Protein AF-A0A226DQ03-F1 (afdb_monomer)

Mean predicted aligned error: 10.63 Å

Sequence (409 aa):
MPSLNTVFLLICSILMAHLIVPPFLILIVTPLYIYKNIITFLSKWKVGFYAPLSVGDCIHVLDDIHGRPKSSLTFVAYFKGSYPVEGFVYRLKRLISMHRKTGYYKLICTTTRWMCVYFWKRCEDFDVLDHVTVNEESDPDKISSFLNGQIDRAYPVGKPLWDIVLLPNYVLTTSAIVARMHHSVGDGLSFIAFVRDMCDENPASVSTVIHAGLAGAVRRIILDRGGTPTGDIAATYVLPKLNHPGTLSNNAFCISLTTPMSGDDGIKRVTRISQQL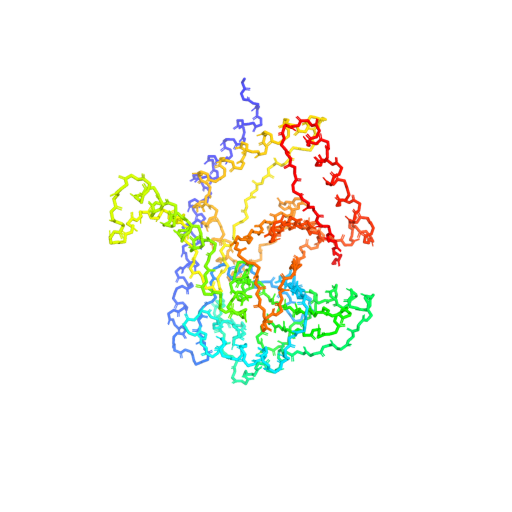NRIFSFAPIASTLHFNILGLLLGAHMDTKVLSNLFTFVHSNMVFIGEPLKLFGSTLDRMVATAGLIRKSNPLFVLTTSYNGKLNLQLVGDKAVFPDQESLFRVARYVEDEFEKLDGQSDAEMASQNLIATLV

Radius of gyration: 24.36 Å; Cα contacts (8 Å, |Δi|>4): 613; chains: 1; bounding box: 65×65×63 Å

pLDDT: mean 79.53, std 14.21, range [33.0, 96.62]

InterPro domains:
  IPR009721 O-acyltransferase WSD1, C-terminal [PF06974] (260-391)
  IPR045034 O-acyltransferase WSD1-like [PTHR31650] (112-201)

Foldseek 3Di:
DDDPVRVVVVVVVVCCVPPPVVCCCVVPVVVLVVVLVVVQVVCVPPPQFDHFQDLLLLLQPPAPQAQWGQQKKKKKWKWQAFFDPVLLLVLVVVVCVCCVVQVQQLQQWDWDDDPLTITTGGQPPDDLVVQEEEDADQDQVVVQVVRLPPRTHHDDPSHRFKHKYWHRRNDDRMTMIMIMGGCSSADPLQVVLVLQSSFDPDPAKPVRVVLVVVQVVVCVVCVVVVHDDDDDDDDDDDDPPDPDPSHRDDPDFDDDFDQDPDDDDLVVSVVNRVVVVVVCVPPPSVVRVVVSSSSSSCSSSVNPPPVPFQPDQAAEEEEEDDTDFTHRVNITGDDMDMDGRDPAPGHFWYWYWYHDPQEIEIEIEGECVVQVDQVSVVVVVVVVVVSVVVVVVVDVDDDTHYDYYYHYD

Organism: Folsomia candida (NCBI:txid158441)

Solvent-accessible surface area (backbone atoms only — not comparable to full-atom values): 23100 Å² total; per-residue (Å²): 128,81,51,72,67,55,53,50,53,51,51,51,50,50,47,41,62,68,66,46,47,53,56,45,43,60,70,47,50,46,52,52,53,52,48,50,50,52,52,52,60,63,42,74,80,43,85,61,59,70,45,68,55,50,40,58,26,20,65,50,65,91,48,46,45,67,64,53,26,42,48,20,36,33,34,38,44,31,25,56,30,57,62,60,65,68,58,51,51,52,50,50,52,53,56,52,75,39,9,88,81,55,44,41,52,54,72,50,14,20,83,44,76,56,94,64,39,47,28,32,26,55,36,87,88,68,56,74,68,84,33,53,47,79,42,80,66,48,53,66,70,59,50,51,54,50,60,53,52,53,46,48,51,48,44,67,88,78,42,40,57,52,41,34,40,38,19,63,38,43,49,88,67,21,15,35,38,37,42,36,33,34,46,52,53,30,34,73,66,28,46,53,51,51,54,55,72,68,26,54,86,70,95,63,51,58,69,50,52,51,51,52,51,50,51,54,50,53,44,48,56,33,46,78,70,75,45,80,79,72,86,83,87,88,75,88,81,85,72,85,87,65,100,68,88,82,34,48,54,54,81,85,79,87,76,95,75,87,77,77,78,80,77,89,56,61,68,61,42,50,52,56,48,51,54,51,52,56,52,43,77,72,69,40,66,65,62,45,51,53,52,50,43,53,50,6,49,42,38,39,59,64,49,84,65,74,72,70,63,64,75,50,76,57,47,79,48,78,47,78,57,86,59,72,73,51,27,38,83,82,16,37,50,72,50,75,47,74,49,66,49,56,59,67,100,39,32,44,34,38,40,36,40,38,35,46,80,84,30,46,31,46,35,38,36,33,26,47,93,80,31,80,45,67,65,60,49,42,48,54,54,50,53,51,50,56,52,48,54,58,47,36,80,72,43,101,57,92,78,74,62,75,48,86,48,72,48,63,95

Structure (mmCIF, N/CA/C/O backbone):
data_AF-A0A226DQ03-F1
#
_entry.id   AF-A0A226DQ03-F1
#
loop_
_atom_site.group_PDB
_atom_site.id
_atom_site.type_symbol
_atom_site.label_atom_id
_atom_site.label_alt_id
_atom_site.label_comp_id
_atom_site.label_asym_id
_atom_site.label_entity_id
_atom_site.label_seq_id
_atom_site.pdbx_PDB_ins_code
_atom_site.Cartn_x
_atom_site.Cartn_y
_atom_site.Cartn_z
_atom_site.occupancy
_atom_site.B_iso_or_equiv
_atom_site.auth_seq_id
_atom_site.auth_comp_id
_atom_site.auth_asym_id
_atom_site.auth_atom_id
_atom_site.pdbx_PDB_model_num
ATOM 1 N N . MET A 1 1 ? 28.271 13.634 32.710 1.00 45.28 1 MET A N 1
ATOM 2 C CA . MET A 1 1 ? 29.256 13.374 31.637 1.00 45.28 1 MET A CA 1
ATOM 3 C C . MET A 1 1 ? 28.642 12.387 30.653 1.00 45.28 1 MET A C 1
ATOM 5 O O . MET A 1 1 ? 27.952 11.488 31.127 1.00 45.28 1 MET A O 1
ATOM 9 N N . PRO A 1 2 ? 28.797 12.559 29.327 1.00 58.09 2 PRO A N 1
ATOM 10 C CA . PRO A 1 2 ? 28.323 11.565 28.365 1.00 58.09 2 PRO A CA 1
ATOM 11 C C . PRO A 1 2 ? 28.990 10.214 28.649 1.00 58.09 2 PRO A C 1
ATOM 13 O O . PRO A 1 2 ? 30.159 10.168 29.029 1.00 58.09 2 PRO A O 1
ATOM 16 N N . SER A 1 3 ? 28.239 9.120 28.509 1.00 80.31 3 SER A N 1
ATOM 17 C CA . SER A 1 3 ? 28.794 7.777 28.709 1.00 80.31 3 SER A CA 1
ATOM 18 C C . SER A 1 3 ? 29.906 7.500 27.687 1.00 80.31 3 SER A C 1
ATOM 20 O O . SER A 1 3 ? 29.872 8.049 26.583 1.00 80.31 3 SER A O 1
ATOM 22 N N . LEU A 1 4 ? 30.866 6.629 28.017 1.00 79.75 4 LEU A N 1
ATOM 23 C CA . LEU A 1 4 ? 31.935 6.221 27.092 1.00 79.75 4 LEU A CA 1
ATOM 24 C C . LEU A 1 4 ? 31.360 5.728 25.746 1.00 79.75 4 LEU A C 1
ATOM 26 O O . LEU A 1 4 ? 31.871 6.075 24.685 1.00 79.75 4 LEU A O 1
ATOM 30 N N . ASN A 1 5 ? 30.221 5.027 25.793 1.00 75.25 5 ASN A N 1
ATOM 31 C CA . ASN A 1 5 ? 29.474 4.584 24.613 1.00 75.25 5 ASN A CA 1
ATOM 32 C C . ASN A 1 5 ? 28.941 5.754 23.778 1.00 75.25 5 ASN A C 1
ATOM 34 O O . ASN A 1 5 ? 28.977 5.704 22.555 1.00 75.25 5 ASN A O 1
ATOM 38 N N . THR A 1 6 ? 28.465 6.825 24.416 1.00 78.31 6 THR A N 1
ATOM 39 C CA . THR A 1 6 ? 27.990 8.027 23.716 1.00 78.31 6 THR A CA 1
ATOM 40 C C . THR A 1 6 ? 29.130 8.724 22.979 1.00 78.31 6 THR A C 1
ATOM 42 O O . THR A 1 6 ? 28.954 9.128 21.833 1.00 78.31 6 THR A O 1
ATOM 45 N N . VAL A 1 7 ? 30.303 8.838 23.610 1.00 82.19 7 VAL A N 1
ATOM 46 C CA . VAL A 1 7 ? 31.492 9.440 22.986 1.00 82.19 7 VAL A CA 1
ATOM 47 C C . VAL A 1 7 ? 31.983 8.579 21.822 1.00 82.19 7 VAL A C 1
ATOM 49 O O . VAL A 1 7 ? 32.242 9.102 20.741 1.00 82.19 7 VAL A O 1
ATOM 52 N N . PHE A 1 8 ? 32.036 7.259 22.005 1.00 83.69 8 PHE A N 1
ATOM 53 C CA . PHE A 1 8 ? 32.398 6.317 20.949 1.00 83.69 8 PHE A CA 1
ATOM 54 C C . PHE A 1 8 ? 31.446 6.400 19.745 1.00 83.69 8 PHE A C 1
ATOM 56 O O . PHE A 1 8 ? 31.901 6.571 18.617 1.00 83.69 8 PHE A O 1
ATOM 63 N N . LEU A 1 9 ? 30.128 6.368 19.974 1.00 80.94 9 LEU A N 1
ATOM 64 C CA . LEU A 1 9 ? 29.126 6.491 18.910 1.00 80.94 9 LEU A CA 1
ATOM 65 C C . LEU A 1 9 ? 29.221 7.831 18.175 1.00 80.94 9 LEU A C 1
ATOM 67 O O . LEU A 1 9 ? 29.057 7.869 16.957 1.00 80.94 9 LEU A O 1
ATOM 71 N N . LEU A 1 10 ? 29.518 8.919 18.891 1.00 82.06 10 LEU A N 1
ATOM 72 C CA . LEU A 1 10 ? 29.724 10.230 18.282 1.00 82.06 10 LEU A CA 1
ATOM 73 C C . LEU A 1 10 ? 30.942 10.217 17.348 1.00 82.06 10 LEU A C 1
ATOM 75 O O . LEU A 1 10 ? 30.838 10.657 16.206 1.00 82.06 10 LEU A O 1
ATOM 79 N N . ILE A 1 11 ? 32.070 9.660 17.800 1.00 84.31 11 ILE A N 1
ATOM 80 C CA . ILE A 1 11 ? 33.285 9.524 16.986 1.00 84.31 11 ILE A CA 1
ATOM 81 C C . ILE A 1 11 ? 33.006 8.654 15.756 1.00 84.31 11 ILE A C 1
ATOM 83 O O . ILE A 1 11 ? 33.311 9.067 14.639 1.00 84.31 11 ILE A O 1
ATOM 87 N N . CYS A 1 12 ? 32.364 7.495 15.925 1.00 82.94 12 CYS A N 1
ATOM 88 C CA . CYS A 1 12 ? 31.964 6.641 14.806 1.00 82.94 12 CYS A CA 1
ATOM 89 C C . CYS A 1 12 ? 31.044 7.373 13.824 1.00 82.94 12 CYS A C 1
ATOM 91 O O . CYS A 1 12 ? 31.240 7.260 12.618 1.00 82.94 12 CYS A O 1
ATOM 93 N N . SER A 1 13 ? 30.079 8.158 14.311 1.00 80.62 13 SER A N 1
ATOM 94 C CA . SER A 1 13 ? 29.182 8.943 13.459 1.00 80.62 13 SER A CA 1
ATOM 95 C C . SER A 1 13 ? 29.937 9.999 12.651 1.00 80.62 13 SER A C 1
ATOM 97 O O . SER A 1 13 ? 29.639 10.183 11.473 1.00 80.62 13 SER A O 1
ATOM 99 N N . ILE A 1 14 ? 30.916 10.677 13.255 1.00 81.56 14 ILE A N 1
ATOM 100 C CA . ILE A 1 14 ? 31.755 11.676 12.578 1.00 81.56 14 ILE A CA 1
ATOM 101 C C . ILE A 1 14 ? 32.624 10.996 11.512 1.00 81.56 14 ILE A C 1
ATOM 103 O O . ILE A 1 14 ? 32.654 11.439 10.365 1.00 81.56 14 ILE A O 1
ATOM 107 N N . LEU A 1 15 ? 33.279 9.882 11.853 1.00 84.56 15 LEU A N 1
ATOM 108 C CA . LEU A 1 15 ? 34.090 9.111 10.905 1.00 84.56 15 LEU A CA 1
ATOM 109 C C . LEU A 1 15 ? 33.239 8.587 9.742 1.00 84.56 15 LEU A C 1
ATOM 111 O O . LEU A 1 15 ? 33.626 8.734 8.585 1.00 84.56 15 LEU A O 1
ATOM 115 N N . MET A 1 16 ? 32.049 8.050 10.021 1.00 84.50 16 MET A N 1
ATOM 116 C CA . MET A 1 16 ? 31.103 7.626 8.988 1.00 84.50 16 MET A CA 1
ATOM 117 C C . MET A 1 16 ? 30.722 8.794 8.074 1.00 84.50 16 MET A C 1
ATOM 119 O O . MET A 1 16 ? 30.813 8.668 6.853 1.00 84.50 16 MET A O 1
ATOM 123 N N . ALA A 1 17 ? 30.340 9.936 8.650 1.00 82.94 17 ALA A N 1
ATOM 124 C CA . ALA A 1 17 ? 29.863 11.095 7.904 1.00 82.94 17 ALA A CA 1
ATOM 125 C C . ALA A 1 17 ? 30.937 11.739 7.013 1.00 82.94 17 ALA A C 1
ATOM 127 O O . ALA A 1 17 ? 30.600 12.247 5.946 1.00 82.94 17 ALA A O 1
ATOM 128 N N . HIS A 1 18 ? 32.210 11.711 7.420 1.00 83.44 18 HIS A N 1
ATOM 129 C CA . HIS A 1 18 ? 33.282 12.409 6.703 1.00 83.44 18 HIS A CA 1
ATOM 130 C C . HIS A 1 18 ? 34.221 11.499 5.907 1.00 83.44 18 HIS A C 1
ATOM 132 O O . HIS A 1 18 ? 34.757 11.944 4.895 1.00 83.44 18 HIS A O 1
ATOM 138 N N . LEU A 1 19 ? 34.419 10.244 6.316 1.00 86.00 19 LEU A N 1
ATOM 139 C CA . LEU A 1 19 ? 35.377 9.339 5.667 1.00 86.00 19 LEU A CA 1
ATOM 140 C C . LEU A 1 19 ? 34.715 8.255 4.822 1.00 86.00 19 LEU A C 1
ATOM 142 O O . LEU A 1 19 ? 35.321 7.798 3.860 1.00 86.00 19 LEU A O 1
ATOM 146 N N . ILE A 1 20 ? 33.494 7.831 5.160 1.00 84.31 20 ILE A N 1
ATOM 147 C CA . ILE A 1 20 ? 32.848 6.687 4.496 1.00 84.31 20 ILE A CA 1
ATOM 148 C C . ILE A 1 20 ? 31.745 7.157 3.553 1.00 84.31 20 ILE A C 1
ATOM 150 O O . ILE A 1 20 ? 31.736 6.790 2.378 1.00 84.31 20 ILE A O 1
ATOM 154 N N . VAL A 1 21 ? 30.834 8.000 4.042 1.00 85.62 21 VAL A N 1
ATOM 155 C CA . VAL A 1 21 ? 29.690 8.471 3.254 1.00 85.62 21 VAL A CA 1
ATOM 156 C C . VAL A 1 21 ? 30.128 9.248 2.005 1.00 85.62 21 VAL A C 1
ATOM 158 O O . VAL A 1 21 ? 29.627 8.916 0.931 1.00 85.62 21 VAL A O 1
ATOM 161 N N . PRO A 1 22 ? 31.066 10.218 2.049 1.00 89.25 22 PRO A N 1
ATOM 162 C CA . PRO A 1 22 ? 31.396 10.994 0.855 1.00 89.25 22 PRO A CA 1
ATOM 163 C C . PRO A 1 22 ? 32.030 10.150 -0.265 1.00 89.25 22 PRO A C 1
ATOM 165 O O . PRO A 1 22 ? 31.520 10.209 -1.387 1.00 89.25 22 PRO A O 1
ATOM 168 N N . PRO A 1 23 ? 33.045 9.292 -0.010 1.00 90.19 23 PRO A N 1
ATOM 169 C CA . PRO A 1 23 ? 33.555 8.388 -1.040 1.00 90.19 23 PRO A CA 1
ATOM 170 C C . PRO A 1 23 ? 32.496 7.412 -1.551 1.00 90.19 23 PRO A C 1
ATOM 172 O O . PRO A 1 23 ? 32.428 7.178 -2.752 1.00 90.19 23 PRO A O 1
ATOM 175 N N . PHE A 1 24 ? 31.625 6.886 -0.686 1.00 88.25 24 PHE A N 1
ATOM 176 C CA . PHE A 1 24 ? 30.524 6.017 -1.105 1.00 88.25 24 PHE A CA 1
ATOM 177 C C . PHE A 1 24 ? 29.557 6.727 -2.071 1.00 88.25 24 PHE A C 1
ATOM 179 O O . PHE A 1 24 ? 29.189 6.181 -3.115 1.00 88.25 24 PHE A O 1
ATOM 186 N N . LEU A 1 25 ? 29.182 7.973 -1.769 1.00 88.81 25 LEU A N 1
ATOM 187 C CA . LEU A 1 25 ? 28.322 8.776 -2.638 1.00 88.81 25 LEU A CA 1
ATOM 188 C C . LEU A 1 25 ? 28.987 9.073 -3.990 1.00 88.81 25 LEU A C 1
ATOM 190 O O . LEU A 1 25 ? 28.330 8.993 -5.030 1.00 88.81 25 LEU A O 1
ATOM 194 N N . ILE A 1 26 ? 30.282 9.392 -3.992 1.00 90.56 26 ILE A N 1
ATOM 195 C CA . ILE A 1 26 ? 31.026 9.757 -5.206 1.00 90.56 26 ILE A CA 1
ATOM 196 C C . ILE A 1 26 ? 31.349 8.531 -6.065 1.00 90.56 26 ILE A C 1
ATOM 198 O O . ILE A 1 26 ? 31.213 8.595 -7.281 1.00 90.56 26 ILE A O 1
ATOM 202 N N . LEU A 1 27 ? 31.773 7.422 -5.459 1.00 91.44 27 LEU A N 1
ATOM 203 C CA . LEU A 1 27 ? 32.305 6.259 -6.176 1.00 91.44 27 LEU A CA 1
ATOM 204 C C . LEU A 1 27 ? 31.244 5.205 -6.503 1.00 91.44 27 LEU A C 1
ATOM 206 O O . LEU A 1 27 ? 31.453 4.414 -7.417 1.00 91.44 27 LEU A O 1
ATOM 210 N N . ILE A 1 28 ? 30.117 5.179 -5.782 1.00 89.56 28 ILE A N 1
ATOM 211 C CA . ILE A 1 28 ? 29.061 4.174 -5.984 1.00 89.56 28 ILE A CA 1
ATOM 212 C C . ILE A 1 28 ? 27.756 4.837 -6.414 1.00 89.56 28 ILE A C 1
ATOM 214 O O . ILE A 1 28 ? 27.254 4.567 -7.505 1.00 89.56 28 ILE A O 1
ATOM 218 N N . VAL A 1 29 ? 27.209 5.742 -5.598 1.00 90.38 29 VAL A N 1
ATOM 219 C CA . VAL A 1 29 ? 25.874 6.311 -5.863 1.00 90.38 29 VAL A CA 1
ATOM 220 C C . VAL A 1 29 ? 25.864 7.178 -7.122 1.00 90.38 29 VAL A C 1
ATOM 222 O O . VAL A 1 29 ? 24.969 7.033 -7.955 1.00 90.38 29 VAL A O 1
ATOM 225 N N . THR A 1 30 ? 26.859 8.050 -7.295 1.00 91.88 30 THR A N 1
ATOM 226 C CA . THR A 1 30 ? 26.925 8.972 -8.439 1.00 91.88 30 THR A CA 1
ATOM 227 C C . THR A 1 30 ? 27.069 8.222 -9.774 1.00 91.88 30 THR A C 1
ATOM 229 O O . THR A 1 30 ? 26.261 8.481 -10.669 1.00 91.88 30 THR A O 1
ATOM 232 N N . PRO A 1 31 ? 27.981 7.238 -9.934 1.00 94.12 31 PRO A N 1
ATOM 233 C CA . PRO A 1 31 ? 28.059 6.425 -11.146 1.00 94.12 31 PRO A CA 1
ATOM 234 C C . PRO A 1 31 ? 26.783 5.638 -11.430 1.00 94.12 31 PRO A C 1
ATOM 236 O O . PRO A 1 31 ? 26.337 5.624 -12.575 1.00 94.12 31 PRO A O 1
ATOM 239 N N . LEU A 1 32 ? 26.148 5.037 -10.415 1.00 91.88 32 LEU A N 1
ATOM 240 C CA . LEU A 1 32 ? 24.876 4.326 -10.594 1.00 91.88 32 LEU A CA 1
ATOM 241 C C . LEU A 1 32 ? 23.756 5.264 -11.049 1.00 91.88 32 LEU A C 1
ATOM 243 O O . LEU A 1 32 ? 22.973 4.915 -11.933 1.00 91.88 32 LEU A O 1
ATOM 247 N N . TYR A 1 33 ? 23.690 6.467 -10.480 1.00 91.94 33 TYR A N 1
ATOM 248 C CA . TYR A 1 33 ? 22.730 7.483 -10.889 1.00 91.94 33 TYR A CA 1
ATOM 249 C C . TYR A 1 33 ? 22.968 7.937 -12.336 1.00 91.94 33 TYR A C 1
ATOM 251 O O . TYR A 1 33 ? 22.026 7.983 -13.130 1.00 91.94 33 TYR A O 1
ATOM 259 N N . ILE A 1 34 ? 24.218 8.231 -12.710 1.00 94.25 34 ILE A N 1
ATOM 260 C CA . ILE A 1 34 ? 24.588 8.599 -14.085 1.00 94.25 34 ILE A CA 1
ATOM 261 C C . ILE A 1 34 ? 24.239 7.457 -15.045 1.00 94.25 34 ILE A C 1
ATOM 263 O O . ILE A 1 34 ? 23.562 7.684 -16.047 1.00 94.25 34 ILE A O 1
ATOM 267 N N . TYR A 1 35 ? 24.619 6.224 -14.708 1.00 93.69 35 TYR A N 1
ATOM 268 C CA . TYR A 1 35 ? 24.315 5.032 -15.494 1.00 93.69 35 TYR A CA 1
ATOM 269 C C . TYR A 1 35 ? 22.806 4.853 -15.693 1.00 93.69 35 TYR A C 1
ATOM 271 O O . TYR A 1 35 ? 22.348 4.744 -16.831 1.00 93.69 35 TYR A O 1
ATOM 279 N N . LYS A 1 36 ? 22.007 4.919 -14.616 1.00 91.62 36 LYS A N 1
ATOM 280 C CA . LYS A 1 36 ? 20.540 4.839 -14.692 1.00 91.62 36 LYS A CA 1
ATOM 281 C C . LYS A 1 36 ? 19.973 5.894 -15.641 1.00 91.62 36 LYS A C 1
ATOM 283 O O . LYS A 1 36 ? 19.085 5.574 -16.431 1.00 91.62 36 LYS A O 1
ATOM 288 N N . ASN A 1 37 ? 20.476 7.127 -15.596 1.00 92.69 37 ASN A N 1
ATOM 289 C CA . ASN A 1 37 ? 20.023 8.200 -16.483 1.00 92.69 37 ASN A CA 1
ATOM 290 C C . ASN A 1 37 ? 20.410 7.961 -17.947 1.00 92.69 37 ASN A C 1
ATOM 292 O O . ASN A 1 37 ? 19.569 8.153 -18.826 1.00 92.69 37 ASN A O 1
ATOM 296 N N . ILE A 1 38 ? 21.628 7.482 -18.216 1.00 95.12 38 ILE A N 1
ATOM 297 C CA . ILE A 1 38 ? 22.068 7.114 -19.569 1.00 95.12 38 ILE A CA 1
ATOM 298 C C . ILE A 1 38 ? 21.169 6.009 -20.130 1.00 95.12 38 ILE A C 1
ATOM 300 O O . ILE A 1 38 ? 20.604 6.166 -21.210 1.00 95.12 38 ILE A O 1
ATOM 304 N N . ILE A 1 39 ? 20.962 4.917 -19.389 1.00 94.50 39 ILE A N 1
ATOM 305 C CA . ILE A 1 39 ? 20.110 3.808 -19.840 1.00 94.50 39 ILE A CA 1
ATOM 306 C C . ILE A 1 39 ? 18.651 4.256 -19.998 1.00 94.50 39 ILE A C 1
ATOM 308 O O . ILE A 1 39 ? 17.998 3.888 -20.971 1.00 94.50 39 ILE A O 1
ATOM 312 N N . THR A 1 40 ? 18.142 5.106 -19.102 1.00 92.50 40 THR A N 1
ATOM 313 C CA . THR A 1 40 ? 16.798 5.693 -19.232 1.00 92.50 40 THR A CA 1
ATOM 314 C C . THR A 1 40 ? 16.675 6.515 -20.513 1.00 92.50 40 THR A C 1
ATOM 316 O O . THR A 1 40 ? 15.688 6.384 -21.235 1.00 92.50 40 THR A O 1
ATOM 319 N N . PHE A 1 41 ? 17.679 7.325 -20.844 1.00 93.75 41 PHE A N 1
ATOM 320 C CA . PHE A 1 41 ? 17.710 8.066 -22.100 1.00 93.75 41 PHE A CA 1
ATOM 321 C C . PHE A 1 41 ? 17.725 7.120 -23.310 1.00 93.75 41 PHE A C 1
ATOM 323 O O . PHE A 1 41 ? 16.879 7.258 -24.191 1.00 93.75 41 PHE A O 1
ATOM 330 N N . LEU A 1 42 ? 18.599 6.106 -23.303 1.00 93.81 42 LEU A N 1
ATOM 331 C CA . LEU A 1 42 ? 18.696 5.079 -24.350 1.00 93.81 42 LEU A CA 1
ATOM 332 C C . LEU A 1 42 ? 17.430 4.215 -24.484 1.00 93.81 42 LEU A C 1
ATOM 334 O O . LEU A 1 42 ? 17.162 3.661 -25.550 1.00 93.81 42 LEU A O 1
ATOM 338 N N . SER A 1 43 ? 16.615 4.115 -23.435 1.00 93.38 43 SER A N 1
ATOM 339 C CA . SER A 1 43 ? 15.373 3.338 -23.466 1.00 93.38 43 SER A CA 1
ATOM 340 C C . SER A 1 43 ? 14.277 3.969 -24.326 1.00 93.38 43 SER A C 1
ATOM 342 O O . SER A 1 43 ? 13.371 3.264 -24.756 1.00 93.38 43 SER A O 1
ATOM 344 N N . LYS A 1 44 ? 14.373 5.269 -24.648 1.00 90.69 44 LYS A N 1
ATOM 345 C CA . LYS A 1 44 ? 13.377 5.975 -25.474 1.00 90.69 44 LYS A CA 1
ATOM 346 C C . LYS A 1 44 ? 13.224 5.382 -26.878 1.00 90.69 44 LYS A C 1
ATOM 348 O O . LYS A 1 44 ? 12.178 5.545 -27.494 1.00 90.69 44 LYS A O 1
ATOM 353 N N . TRP A 1 45 ? 14.248 4.682 -27.367 1.00 90.81 45 TRP A N 1
ATOM 354 C CA . TRP A 1 45 ? 14.236 3.991 -28.658 1.00 90.81 45 TRP A CA 1
ATOM 355 C C . TRP A 1 45 ? 13.776 2.527 -28.568 1.00 90.81 45 TRP A C 1
ATOM 357 O O . TRP A 1 45 ? 13.737 1.831 -29.582 1.00 90.81 45 TRP A O 1
ATOM 367 N N . LYS A 1 46 ? 13.436 2.025 -27.374 1.00 89.38 46 LYS A N 1
ATOM 368 C CA . LYS A 1 46 ? 12.930 0.662 -27.184 1.00 89.38 46 LYS A CA 1
ATOM 369 C C . LYS A 1 46 ? 11.410 0.631 -27.281 1.00 89.38 46 LYS A C 1
ATOM 371 O O . LYS A 1 46 ? 10.699 1.202 -26.459 1.00 89.38 46 LYS A O 1
ATOM 376 N N . VAL A 1 47 ? 10.914 -0.105 -28.272 1.00 83.62 47 VAL A N 1
ATOM 377 C CA . VAL A 1 47 ? 9.481 -0.367 -28.438 1.00 83.62 47 VAL A CA 1
ATOM 378 C C . VAL A 1 47 ? 8.954 -1.158 -27.233 1.00 83.62 47 VAL A C 1
ATOM 380 O O . VAL A 1 47 ? 9.592 -2.100 -26.764 1.00 83.62 47 VAL A O 1
ATOM 383 N N . GLY A 1 48 ? 7.791 -0.751 -26.719 1.00 81.81 48 GLY A N 1
ATOM 384 C CA . GLY A 1 48 ? 7.091 -1.410 -25.610 1.00 81.81 48 GLY A CA 1
ATOM 385 C C . GLY A 1 48 ? 7.481 -0.928 -24.207 1.00 81.81 48 GLY A C 1
ATOM 386 O O . GLY A 1 48 ? 6.764 -1.217 -23.247 1.00 81.81 48 GLY A O 1
ATOM 387 N N . PHE A 1 49 ? 8.569 -0.166 -24.063 1.00 90.00 49 PHE A N 1
ATOM 388 C CA . PHE A 1 49 ? 8.951 0.413 -22.773 1.00 90.00 49 PHE A CA 1
ATOM 389 C C . PHE A 1 49 ? 8.089 1.644 -22.512 1.00 90.00 49 PHE A C 1
ATOM 391 O O . PHE A 1 49 ? 7.971 2.525 -23.361 1.00 90.00 49 PHE A O 1
ATOM 398 N N . TYR A 1 50 ? 7.460 1.691 -21.342 1.00 87.75 50 TYR A N 1
ATOM 399 C CA . TYR A 1 50 ? 6.569 2.780 -20.963 1.00 87.75 50 TYR A CA 1
ATOM 400 C C . TYR A 1 50 ? 7.319 3.863 -20.179 1.00 87.75 50 TYR A C 1
ATOM 402 O O . TYR A 1 50 ? 7.303 5.030 -20.561 1.00 87.75 50 TYR A O 1
ATOM 410 N N . ALA A 1 51 ? 7.984 3.485 -19.083 1.00 89.69 51 ALA A N 1
ATOM 411 C CA . ALA A 1 51 ? 8.743 4.396 -18.222 1.00 89.69 51 ALA A CA 1
ATOM 412 C C . ALA A 1 51 ? 9.774 3.623 -17.379 1.00 89.69 51 ALA A C 1
ATOM 414 O O . ALA A 1 51 ? 9.543 2.451 -17.089 1.00 89.69 51 ALA A O 1
ATOM 415 N N . PRO A 1 52 ? 10.892 4.230 -16.943 1.00 90.94 52 PRO A N 1
ATOM 416 C CA . PRO A 1 52 ? 11.762 3.613 -15.939 1.00 90.94 52 PRO A CA 1
ATOM 417 C C . PRO A 1 52 ? 11.018 3.448 -14.607 1.00 90.94 52 PRO A C 1
ATOM 419 O O . PRO A 1 52 ? 10.170 4.273 -14.259 1.00 90.94 52 PRO A O 1
ATOM 422 N N . LEU A 1 53 ? 11.364 2.419 -13.831 1.00 89.75 53 LEU A N 1
ATOM 423 C CA . LEU A 1 53 ? 10.875 2.317 -12.458 1.00 89.75 53 LEU A CA 1
ATOM 424 C C . LEU A 1 53 ? 11.431 3.468 -11.614 1.00 89.75 53 LEU A C 1
ATOM 426 O O . LEU A 1 53 ? 12.613 3.852 -11.712 1.00 89.75 53 LEU A O 1
ATOM 430 N N . SER A 1 54 ? 10.561 4.017 -10.765 1.00 86.06 54 SER A N 1
ATOM 431 C CA . SER A 1 54 ? 10.978 5.016 -9.791 1.00 86.06 54 SER A CA 1
ATOM 432 C C . SER A 1 54 ? 11.976 4.386 -8.818 1.00 86.06 54 SER A C 1
ATOM 434 O O . SER A 1 54 ? 12.025 3.170 -8.639 1.00 86.06 54 SER A O 1
ATOM 436 N N . VAL A 1 55 ? 12.811 5.210 -8.191 1.00 80.81 55 VAL A N 1
ATOM 437 C CA . VAL A 1 55 ? 13.761 4.707 -7.193 1.00 80.81 55 VAL A CA 1
ATOM 438 C C . VAL A 1 55 ? 13.022 4.080 -5.999 1.00 80.81 55 VAL A C 1
ATOM 440 O O . VAL A 1 55 ? 13.437 3.029 -5.523 1.00 80.81 55 VAL A O 1
ATOM 443 N N . GLY A 1 56 ? 11.885 4.651 -5.588 1.00 76.38 56 GLY A N 1
ATOM 444 C CA . GLY A 1 56 ? 11.028 4.077 -4.546 1.00 76.38 56 GLY A CA 1
ATOM 445 C C . GLY A 1 56 ? 10.341 2.770 -4.959 1.00 76.38 56 GLY A C 1
ATOM 446 O O . GLY A 1 56 ? 10.138 1.899 -4.116 1.00 76.38 56 GLY A O 1
ATOM 447 N N . ASP A 1 57 ? 10.034 2.588 -6.249 1.00 84.00 57 ASP A N 1
ATOM 448 C CA . ASP A 1 57 ? 9.492 1.324 -6.773 1.00 84.00 57 ASP A CA 1
ATOM 449 C C . ASP A 1 57 ? 10.574 0.227 -6.730 1.00 84.00 57 ASP A C 1
ATOM 451 O O . ASP A 1 57 ? 10.278 -0.925 -6.410 1.00 84.00 57 ASP A O 1
ATOM 455 N N . CYS A 1 58 ? 11.836 0.594 -7.002 1.00 84.25 58 CYS A N 1
ATOM 456 C CA . CYS A 1 58 ? 12.994 -0.306 -6.983 1.00 84.25 58 CYS A CA 1
ATOM 457 C C . CYS A 1 58 ? 13.318 -0.893 -5.604 1.00 84.25 58 CYS A C 1
ATOM 459 O O . CYS A 1 58 ? 14.104 -1.829 -5.524 1.00 84.25 58 CYS A O 1
ATOM 461 N N . ILE A 1 59 ? 12.726 -0.398 -4.519 1.00 80.31 59 ILE A N 1
ATOM 462 C CA . ILE A 1 59 ? 12.910 -1.011 -3.195 1.00 80.31 59 ILE A CA 1
ATOM 463 C C . ILE A 1 59 ? 12.253 -2.397 -3.134 1.00 80.31 59 ILE A C 1
ATOM 465 O O . ILE A 1 59 ? 12.704 -3.269 -2.399 1.00 80.31 59 ILE A O 1
ATOM 469 N N . HIS A 1 60 ? 11.235 -2.621 -3.967 1.00 83.38 60 HIS A N 1
ATOM 470 C CA . HIS A 1 60 ? 10.425 -3.838 -3.970 1.00 83.38 60 HIS A CA 1
ATOM 471 C C . HIS A 1 60 ? 10.714 -4.761 -5.160 1.00 83.38 60 HIS A C 1
ATOM 473 O O . HIS A 1 60 ? 10.026 -5.753 -5.340 1.00 83.38 60 HIS A O 1
ATOM 479 N N . VAL A 1 61 ? 11.685 -4.440 -6.023 1.00 78.31 61 VAL A N 1
ATOM 480 C CA . VAL A 1 61 ? 11.909 -5.193 -7.280 1.00 78.31 61 VAL A CA 1
ATOM 481 C C . VAL A 1 61 ? 12.672 -6.503 -7.105 1.00 78.31 61 VAL A C 1
ATOM 483 O O . VAL A 1 61 ? 12.601 -7.356 -7.988 1.00 78.31 61 VAL A O 1
ATOM 486 N N . LEU A 1 62 ? 13.396 -6.670 -5.994 1.00 77.69 62 LEU A N 1
ATOM 487 C CA . LEU A 1 62 ? 14.063 -7.925 -5.638 1.00 77.69 62 LEU A CA 1
ATOM 488 C C . LEU A 1 62 ? 13.102 -8.820 -4.843 1.00 77.69 62 LEU A C 1
ATOM 490 O O . LEU A 1 62 ? 13.372 -9.188 -3.700 1.00 77.69 62 LEU A O 1
ATOM 494 N N . ASP A 1 63 ? 11.961 -9.129 -5.455 1.00 83.69 63 ASP A N 1
ATOM 495 C CA . ASP A 1 63 ? 10.923 -9.984 -4.887 1.00 83.69 63 ASP A CA 1
ATOM 496 C C . ASP A 1 63 ? 10.629 -11.182 -5.801 1.00 83.69 63 ASP A C 1
ATOM 498 O O . ASP A 1 63 ? 10.757 -11.102 -7.025 1.00 83.69 63 ASP A O 1
ATOM 502 N N . ASP A 1 64 ? 10.225 -12.301 -5.204 1.00 86.06 64 ASP A N 1
ATOM 503 C CA . ASP A 1 64 ? 9.812 -13.506 -5.925 1.00 86.06 64 ASP A CA 1
ATOM 504 C C . ASP A 1 64 ? 8.330 -13.408 -6.312 1.00 86.06 64 ASP A C 1
ATOM 506 O O . ASP A 1 64 ? 7.462 -14.107 -5.792 1.00 86.06 64 ASP A O 1
ATOM 510 N N . ILE A 1 65 ? 8.034 -12.489 -7.232 1.00 89.19 65 ILE A N 1
ATOM 511 C CA . ILE A 1 65 ? 6.658 -12.142 -7.617 1.00 89.19 65 ILE A CA 1
ATOM 512 C C . ILE A 1 65 ? 5.882 -13.289 -8.285 1.00 89.19 65 ILE A C 1
ATOM 514 O O . ILE A 1 65 ? 4.652 -13.250 -8.317 1.00 89.19 65 ILE A O 1
ATOM 518 N N . HIS A 1 66 ? 6.576 -14.303 -8.813 1.00 90.00 66 HIS A N 1
ATOM 519 C CA . HIS A 1 66 ? 5.974 -15.444 -9.515 1.00 90.00 66 HIS A CA 1
ATOM 520 C C . HIS A 1 66 ? 5.975 -16.743 -8.698 1.00 90.00 66 HIS A C 1
ATOM 522 O O . HIS A 1 66 ? 5.267 -17.677 -9.067 1.00 90.00 66 HIS A O 1
ATOM 528 N N . GLY A 1 67 ? 6.737 -16.813 -7.605 1.00 89.06 67 GLY A N 1
ATOM 529 C CA . GLY A 1 67 ? 6.665 -17.897 -6.631 1.00 89.06 67 GLY A CA 1
ATOM 530 C C . GLY A 1 67 ? 5.848 -17.482 -5.414 1.00 89.06 67 GLY A C 1
ATOM 531 O O . GLY A 1 67 ? 4.669 -17.824 -5.305 1.00 89.06 67 GLY A O 1
ATOM 532 N N . ARG A 1 68 ? 6.473 -16.741 -4.496 1.00 86.69 68 ARG A N 1
ATOM 533 C CA . ARG A 1 68 ? 5.822 -16.231 -3.282 1.00 86.69 68 ARG A CA 1
ATOM 534 C C . ARG A 1 68 ? 6.223 -14.773 -3.005 1.00 86.69 68 ARG A C 1
ATOM 536 O O . ARG A 1 68 ? 7.257 -14.557 -2.362 1.00 86.69 68 ARG A O 1
ATOM 543 N N . PRO A 1 69 ? 5.420 -13.785 -3.442 1.00 88.31 69 PRO A N 1
ATOM 544 C CA . PRO A 1 69 ? 5.737 -12.374 -3.252 1.00 88.31 69 PRO A CA 1
ATOM 545 C C . PRO A 1 69 ? 5.799 -11.994 -1.769 1.00 88.31 69 PRO A C 1
ATOM 547 O O . PRO A 1 69 ? 4.955 -12.394 -0.969 1.00 88.31 69 PRO A O 1
ATOM 550 N N . LYS A 1 70 ? 6.787 -11.176 -1.409 1.00 83.88 70 LYS A N 1
ATOM 551 C CA . LYS A 1 70 ? 6.986 -10.584 -0.078 1.00 83.88 70 LYS A CA 1
ATOM 552 C C . LYS A 1 70 ? 6.457 -9.158 0.004 1.00 83.88 70 LYS A C 1
ATOM 554 O O . LYS A 1 70 ? 6.103 -8.710 1.088 1.00 83.88 70 LYS A O 1
ATOM 559 N N . SER A 1 71 ? 6.386 -8.459 -1.125 1.00 87.38 71 SER A N 1
ATOM 560 C CA . SER A 1 71 ? 5.961 -7.061 -1.219 1.00 87.38 71 SER A CA 1
ATOM 561 C C . SER A 1 71 ? 4.535 -6.930 -1.762 1.00 87.38 71 SER A C 1
ATOM 563 O O . SER A 1 71 ? 4.208 -5.964 -2.447 1.00 87.38 71 SER A O 1
ATOM 565 N N . SER A 1 72 ? 3.656 -7.891 -1.474 1.00 90.12 72 SER A N 1
ATOM 566 C CA . SER A 1 72 ? 2.221 -7.755 -1.747 1.00 90.12 72 SER A CA 1
ATOM 567 C C . SER A 1 72 ? 1.529 -6.899 -0.688 1.00 90.12 72 SER A C 1
ATOM 569 O O . SER A 1 72 ? 1.777 -7.037 0.511 1.00 90.12 72 SER A O 1
ATOM 571 N N . LEU A 1 73 ? 0.602 -6.061 -1.141 1.00 89.50 73 LEU A N 1
ATOM 572 C CA . LEU A 1 73 ? -0.374 -5.356 -0.321 1.00 89.50 73 LEU A CA 1
ATOM 573 C C . LEU A 1 73 ? -1.767 -5.872 -0.683 1.00 89.50 73 LEU A C 1
ATOM 575 O O . LEU A 1 73 ? -2.122 -5.932 -1.861 1.00 89.50 73 LEU A O 1
ATOM 579 N N . THR A 1 74 ? -2.555 -6.239 0.320 1.00 91.19 74 THR A N 1
ATOM 580 C CA . THR A 1 74 ? -3.962 -6.621 0.154 1.00 91.19 74 THR A CA 1
ATOM 581 C C . THR A 1 74 ? -4.826 -5.647 0.927 1.00 91.19 74 THR A C 1
ATOM 583 O O . THR A 1 74 ? -4.566 -5.386 2.095 1.00 91.19 74 THR A O 1
ATOM 586 N N . PHE A 1 75 ? -5.863 -5.126 0.292 1.00 90.25 75 PHE A N 1
ATOM 587 C CA . PHE A 1 75 ? -6.816 -4.211 0.892 1.00 90.25 75 PHE A CA 1
ATOM 588 C C . PHE A 1 75 ? -8.218 -4.788 0.779 1.00 90.25 75 PHE A C 1
ATOM 590 O O . PHE A 1 75 ? -8.612 -5.249 -0.287 1.00 90.25 75 PHE A O 1
ATOM 597 N N . VAL A 1 76 ? -8.988 -4.731 1.859 1.00 91.19 76 VAL A N 1
ATOM 598 C CA . VAL A 1 76 ? -10.382 -5.166 1.896 1.00 91.19 76 VAL A CA 1
ATOM 599 C C . VAL A 1 76 ? -11.252 -3.989 2.305 1.00 91.19 76 VAL A C 1
ATOM 601 O O . VAL A 1 76 ? -11.159 -3.495 3.429 1.00 91.19 76 VAL A O 1
ATOM 604 N N . ALA A 1 77 ? -12.092 -3.531 1.384 1.00 91.00 77 ALA A N 1
ATOM 605 C CA . ALA A 1 77 ? -13.067 -2.473 1.605 1.00 91.00 77 ALA A CA 1
ATOM 606 C C . ALA A 1 77 ? -14.444 -3.097 1.852 1.00 91.00 77 ALA A C 1
ATOM 608 O O . ALA A 1 77 ? -14.953 -3.804 0.986 1.00 91.00 77 ALA A O 1
ATOM 609 N N . TYR A 1 78 ? -15.037 -2.841 3.018 1.00 90.62 78 TYR A N 1
ATOM 610 C CA . TYR A 1 78 ? -16.342 -3.378 3.413 1.00 90.62 78 TYR A CA 1
ATOM 611 C C . TYR A 1 78 ? -17.417 -2.299 3.316 1.00 90.62 78 TYR A C 1
ATOM 613 O O . TYR A 1 78 ? -17.248 -1.212 3.868 1.00 90.62 78 TYR A O 1
ATOM 621 N N . PHE A 1 79 ? -18.540 -2.606 2.675 1.00 91.44 79 PHE A N 1
ATOM 622 C CA . PHE A 1 79 ? -19.621 -1.662 2.409 1.00 91.44 79 PHE A CA 1
ATOM 623 C C . PHE A 1 79 ? -20.921 -2.075 3.110 1.00 91.44 79 PHE A C 1
ATOM 625 O O . PHE A 1 79 ? -21.296 -3.248 3.128 1.00 91.44 79 PHE A O 1
ATOM 632 N N . LYS A 1 80 ? -21.644 -1.085 3.647 1.00 90.06 80 LYS A N 1
ATOM 633 C CA . LYS A 1 80 ? -23.045 -1.217 4.071 1.00 90.06 80 LYS A CA 1
ATOM 634 C C . LYS A 1 80 ? -23.933 -1.064 2.844 1.00 90.06 80 LYS A C 1
ATOM 636 O O . LYS A 1 80 ? -24.188 0.061 2.411 1.00 90.06 80 LYS A O 1
ATOM 641 N N . GLY A 1 81 ? -24.369 -2.192 2.298 1.00 86.88 81 GLY A N 1
ATOM 642 C CA . GLY A 1 81 ? -25.124 -2.284 1.053 1.00 86.88 81 GLY A CA 1
ATOM 643 C C . GLY A 1 81 ? -24.383 -3.092 -0.010 1.00 86.88 81 GLY A C 1
ATOM 644 O O . GLY A 1 81 ? -23.244 -3.528 0.183 1.00 86.88 81 GLY A O 1
ATOM 645 N N . SER A 1 82 ? -25.048 -3.291 -1.144 1.00 86.94 82 SER A N 1
ATOM 646 C CA . SER A 1 82 ? -24.488 -3.939 -2.328 1.00 86.94 82 SER A CA 1
ATOM 647 C C . SER A 1 82 ? -24.000 -2.904 -3.341 1.00 86.94 82 SER A C 1
ATOM 649 O O . SER A 1 82 ? -24.392 -1.736 -3.317 1.00 86.94 82 SER A O 1
ATOM 651 N N . TYR A 1 83 ? -23.131 -3.322 -4.250 1.00 87.62 83 TYR A N 1
ATOM 652 C CA . TYR A 1 83 ? -22.736 -2.526 -5.405 1.00 87.62 83 TYR A CA 1
ATOM 653 C C . TYR A 1 83 ? -22.947 -3.353 -6.680 1.00 87.62 83 TYR A C 1
ATOM 655 O O . TYR A 1 83 ? -22.752 -4.571 -6.663 1.00 87.62 83 TYR A O 1
ATOM 663 N N . PRO A 1 84 ? -23.335 -2.729 -7.805 1.00 90.94 84 PRO A N 1
ATOM 664 C CA . PRO A 1 84 ? -23.441 -3.432 -9.074 1.00 90.94 84 PRO A CA 1
ATOM 665 C C . PRO A 1 84 ? -22.043 -3.789 -9.592 1.00 90.94 84 PRO A C 1
ATOM 667 O O . PRO A 1 84 ? -21.232 -2.900 -9.862 1.00 90.94 84 PRO A O 1
ATOM 670 N N . VAL A 1 85 ? -21.771 -5.086 -9.771 1.00 91.19 85 VAL A N 1
ATOM 671 C CA . VAL A 1 85 ? -20.491 -5.601 -10.299 1.00 91.19 85 VAL A CA 1
ATOM 672 C C . VAL A 1 85 ? -20.140 -4.954 -11.640 1.00 91.19 85 VAL A C 1
ATOM 674 O O . VAL A 1 85 ? -19.040 -4.432 -11.811 1.00 91.19 85 VAL A O 1
ATOM 677 N N . GLU A 1 86 ? -21.093 -4.904 -12.573 1.00 92.25 86 GLU A N 1
ATOM 678 C CA . GLU A 1 86 ? -20.892 -4.278 -13.885 1.00 92.25 86 GLU A CA 1
ATOM 679 C C . GLU A 1 86 ? -20.570 -2.785 -13.769 1.00 92.25 86 GLU A C 1
ATOM 681 O O . GLU A 1 86 ? -19.668 -2.280 -14.441 1.00 92.25 86 GLU A O 1
ATOM 686 N N . GLY A 1 87 ? -21.258 -2.082 -12.863 1.00 90.38 87 GLY A N 1
ATOM 687 C CA . GLY A 1 87 ? -20.994 -0.676 -12.580 1.00 90.38 87 GLY A CA 1
ATOM 688 C C . GLY A 1 87 ? -19.576 -0.465 -12.053 1.00 90.38 87 GLY A C 1
ATOM 689 O O . GLY A 1 87 ? -18.871 0.437 -12.518 1.00 90.38 87 GLY A O 1
ATOM 690 N N . PHE A 1 88 ? -19.131 -1.306 -11.116 1.00 94.12 88 PHE A N 1
ATOM 691 C CA . PHE A 1 88 ? -17.769 -1.264 -10.587 1.00 94.12 88 PHE A CA 1
ATOM 692 C C . PHE A 1 88 ? -16.732 -1.461 -11.698 1.00 94.12 88 PHE A C 1
ATOM 694 O O . PHE A 1 88 ? -15.831 -0.633 -11.855 1.00 94.12 88 PHE A O 1
ATOM 701 N N . VAL A 1 89 ? -16.892 -2.506 -12.516 1.00 94.81 89 VAL A N 1
ATOM 702 C CA . VAL A 1 89 ? -15.991 -2.798 -13.642 1.00 94.81 89 VAL A CA 1
ATOM 703 C C . VAL A 1 89 ? -15.967 -1.640 -14.641 1.00 94.81 89 VAL A C 1
ATOM 705 O O . VAL A 1 89 ? -14.895 -1.255 -15.109 1.00 94.81 89 VAL A O 1
ATOM 708 N N . TYR A 1 90 ? -17.119 -1.035 -14.938 1.00 93.00 90 TYR A N 1
ATOM 709 C CA . TYR A 1 90 ? -17.203 0.137 -15.807 1.00 93.00 90 TYR A CA 1
ATOM 710 C C . TYR A 1 90 ? -16.411 1.331 -15.252 1.00 93.00 90 TYR A C 1
ATOM 712 O O . TYR A 1 90 ? -15.613 1.930 -15.980 1.00 93.00 90 TYR A O 1
ATOM 720 N N . ARG A 1 91 ? -16.568 1.661 -13.960 1.00 91.62 91 ARG A N 1
ATOM 721 C CA . ARG A 1 91 ? -15.789 2.738 -13.318 1.00 91.62 91 ARG A CA 1
ATOM 722 C C . ARG A 1 91 ? -14.294 2.448 -13.348 1.00 91.62 91 ARG A C 1
ATOM 724 O O . ARG A 1 91 ? -13.523 3.343 -13.686 1.00 91.62 91 ARG A O 1
ATOM 731 N N . LEU A 1 92 ? -13.901 1.204 -13.077 1.00 94.06 92 LEU A N 1
ATOM 732 C CA . LEU A 1 92 ? -12.505 0.779 -13.108 1.00 94.06 92 LEU A CA 1
ATOM 733 C C . LEU A 1 92 ? -11.905 0.927 -14.510 1.00 94.06 92 LEU A C 1
ATOM 735 O O . LEU A 1 92 ? -10.847 1.537 -14.666 1.00 94.06 92 LEU A O 1
ATOM 739 N N . LYS A 1 93 ? -12.610 0.448 -15.545 1.00 94.00 93 LYS A N 1
ATOM 740 C CA . LYS A 1 93 ? -12.213 0.617 -16.952 1.00 94.00 93 LYS A CA 1
ATOM 741 C C . LYS A 1 93 ? -12.050 2.092 -17.310 1.00 94.00 93 LYS A C 1
ATOM 743 O O . LYS A 1 93 ? -11.034 2.457 -17.896 1.00 94.00 93 LYS A O 1
ATOM 748 N N . ARG A 1 94 ? -12.998 2.948 -16.910 1.00 89.12 94 ARG A N 1
ATOM 749 C CA . ARG A 1 94 ? -12.937 4.402 -17.134 1.00 89.12 94 ARG A CA 1
ATOM 750 C C . ARG A 1 94 ? -11.734 5.042 -16.436 1.00 89.12 94 ARG A C 1
ATOM 752 O O . ARG A 1 94 ? -11.050 5.884 -17.016 1.00 89.12 94 ARG A O 1
ATOM 759 N N . LEU A 1 95 ? -11.463 4.654 -15.194 1.00 87.88 95 LEU A N 1
ATOM 760 C CA . LEU A 1 95 ? -10.358 5.195 -14.409 1.00 87.88 95 LEU A CA 1
ATOM 761 C C . LEU A 1 95 ? -9.001 4.790 -15.004 1.00 87.88 95 LEU A C 1
ATOM 763 O O . LEU A 1 95 ? -8.116 5.632 -15.176 1.00 87.88 95 LEU A O 1
ATOM 767 N N . ILE A 1 96 ? -8.872 3.523 -15.405 1.00 90.94 96 ILE A N 1
ATOM 768 C CA . ILE A 1 96 ? -7.688 2.991 -16.085 1.00 90.94 96 ILE A CA 1
ATOM 769 C C . ILE A 1 96 ? -7.536 3.603 -17.480 1.00 90.94 96 ILE A C 1
ATOM 771 O O . ILE A 1 96 ? -6.426 3.955 -17.857 1.00 90.94 96 ILE A O 1
ATOM 775 N N . SER A 1 97 ? -8.603 3.834 -18.250 1.00 87.56 97 SER A N 1
ATOM 776 C CA . SER A 1 97 ? -8.478 4.483 -19.566 1.00 87.56 97 SER A CA 1
ATOM 777 C C . SER A 1 97 ? -7.960 5.922 -19.464 1.00 87.56 97 SER A C 1
ATOM 779 O O . SER A 1 97 ? -7.331 6.432 -20.389 1.00 87.56 97 SER A O 1
ATOM 781 N N . MET A 1 98 ? -8.168 6.575 -18.316 1.00 82.12 98 MET A N 1
ATOM 782 C CA . MET A 1 98 ? -7.632 7.903 -18.007 1.00 82.12 98 MET A CA 1
ATOM 783 C C . MET A 1 98 ? -6.228 7.871 -17.383 1.00 82.12 98 MET A C 1
ATOM 785 O O . MET A 1 98 ? -5.745 8.911 -16.935 1.00 82.12 98 MET A O 1
ATOM 789 N N . HIS A 1 99 ? -5.533 6.727 -17.404 1.00 77.81 99 HIS A N 1
ATOM 790 C CA . HIS A 1 99 ? -4.255 6.509 -16.718 1.00 77.81 99 HIS A CA 1
ATOM 791 C C . HIS A 1 99 ? -3.166 7.563 -16.974 1.00 77.81 99 HIS A C 1
ATOM 793 O O . HIS A 1 99 ? -2.318 7.795 -16.113 1.00 77.81 99 HIS A O 1
ATOM 799 N N . ARG A 1 100 ? -3.150 8.210 -18.149 1.00 72.75 100 ARG A N 1
ATOM 800 C CA . ARG A 1 100 ? -2.203 9.301 -18.447 1.00 72.75 100 ARG A CA 1
ATOM 801 C C . ARG A 1 100 ? -2.487 10.570 -17.643 1.00 72.75 100 ARG A C 1
ATOM 803 O O . ARG A 1 100 ? -1.549 11.284 -17.316 1.00 72.75 100 ARG A O 1
ATOM 810 N N . LYS A 1 101 ? -3.760 10.846 -17.345 1.00 65.94 101 LYS A N 1
ATOM 811 C CA . LYS A 1 101 ? -4.203 12.001 -16.551 1.00 65.94 101 LYS A CA 1
ATOM 812 C C . LYS A 1 101 ? -4.126 11.717 -15.050 1.00 65.94 101 LYS A C 1
ATOM 814 O O . LYS A 1 101 ? -3.748 12.599 -14.295 1.00 65.94 101 LYS A O 1
ATOM 819 N N . THR A 1 102 ? -4.459 10.495 -14.635 1.00 64.38 102 THR A N 1
ATOM 820 C CA . THR A 1 102 ? -4.517 10.088 -13.218 1.00 64.38 102 THR A CA 1
ATOM 821 C C . THR A 1 102 ? -3.194 9.539 -12.677 1.00 64.38 102 THR A C 1
ATOM 823 O O . THR A 1 102 ? -3.040 9.338 -11.479 1.00 64.38 102 THR A O 1
ATOM 826 N N . GLY A 1 103 ? -2.217 9.265 -13.546 1.00 72.94 103 GLY A N 1
ATOM 827 C CA . GLY A 1 103 ? -0.962 8.621 -13.151 1.00 72.94 103 GLY A CA 1
ATOM 828 C C . GLY A 1 103 ? -1.084 7.107 -12.935 1.00 72.94 103 GLY A C 1
ATOM 829 O O . GLY A 1 103 ? -0.132 6.483 -12.473 1.00 72.94 103 GLY A O 1
ATOM 830 N N . TYR A 1 104 ? -2.208 6.487 -13.313 1.00 84.50 104 TYR A N 1
ATOM 831 C CA . TYR A 1 104 ? -2.485 5.054 -13.130 1.00 84.50 104 TYR A CA 1
ATOM 832 C C . TYR A 1 104 ? -1.904 4.138 -14.211 1.00 84.50 104 TYR A C 1
ATOM 834 O O . TYR A 1 104 ? -2.359 3.015 -14.410 1.00 84.50 104 TYR A O 1
ATOM 842 N N . TYR A 1 105 ? -0.872 4.591 -14.926 1.00 87.31 105 TYR A N 1
ATOM 843 C CA . TYR A 1 105 ? -0.295 3.831 -16.041 1.00 87.31 105 TYR A CA 1
ATOM 844 C C . TYR A 1 105 ? 0.333 2.504 -15.596 1.00 87.31 105 TYR A C 1
ATOM 846 O O . TYR A 1 105 ? 0.430 1.575 -16.392 1.00 87.31 105 TYR A O 1
ATOM 854 N N . LYS A 1 106 ? 0.720 2.388 -14.322 1.00 91.25 106 LYS A N 1
ATOM 855 C CA . LYS A 1 106 ? 1.243 1.147 -13.745 1.00 91.25 106 LYS A CA 1
ATOM 856 C C . LYS A 1 106 ? 0.207 0.016 -13.740 1.00 91.25 106 LYS A C 1
ATOM 858 O O . LYS A 1 106 ? 0.595 -1.141 -13.827 1.00 91.25 106 LYS A O 1
ATOM 863 N N . LEU A 1 107 ? -1.095 0.332 -13.732 1.00 92.94 107 LEU A N 1
ATOM 864 C CA . LEU A 1 107 ? -2.170 -0.670 -13.766 1.00 92.94 107 LEU A CA 1
ATOM 865 C C . LEU A 1 107 ? -2.267 -1.409 -15.110 1.00 92.94 107 LEU A C 1
ATOM 867 O O . LEU A 1 107 ? -2.856 -2.481 -15.169 1.00 92.94 107 LEU A O 1
ATOM 871 N N . ILE A 1 108 ? -1.669 -0.873 -16.177 1.00 93.38 108 ILE A N 1
ATOM 872 C CA . ILE A 1 108 ? -1.630 -1.511 -17.506 1.00 93.38 108 ILE A CA 1
ATOM 873 C C . ILE A 1 108 ? -0.231 -2.023 -17.871 1.00 93.38 108 ILE A C 1
ATOM 875 O O . ILE A 1 108 ? 0.039 -2.355 -19.029 1.00 93.38 108 ILE A O 1
ATOM 879 N N . CYS A 1 109 ? 0.690 -2.010 -16.907 1.00 93.38 109 CYS A N 1
ATOM 880 C CA . CYS A 1 109 ? 2.082 -2.365 -17.115 1.00 93.38 109 CYS A CA 1
ATOM 881 C C . CYS A 1 109 ? 2.486 -3.550 -16.244 1.00 93.38 109 CYS A C 1
ATOM 883 O O . CYS A 1 109 ? 2.011 -3.727 -15.126 1.00 93.38 109 CYS A O 1
ATOM 885 N N . THR A 1 110 ? 3.456 -4.300 -16.744 1.00 92.75 110 THR A N 1
ATOM 886 C CA . THR A 1 110 ? 4.255 -5.242 -15.969 1.00 92.75 110 THR A CA 1
ATOM 887 C C . THR A 1 110 ? 5.680 -4.701 -15.832 1.00 92.75 110 THR A C 1
ATOM 889 O O . THR A 1 110 ? 6.036 -3.681 -16.437 1.00 92.75 110 THR A O 1
ATOM 892 N N . THR A 1 111 ? 6.510 -5.349 -15.026 1.00 91.88 111 THR A N 1
ATOM 893 C CA . THR A 1 111 ? 7.915 -4.967 -14.871 1.00 91.88 111 THR A CA 1
ATOM 894 C C . THR A 1 111 ? 8.783 -5.707 -15.887 1.00 91.88 111 THR A C 1
ATOM 896 O O . THR A 1 111 ? 8.551 -6.858 -16.248 1.00 91.88 111 THR A O 1
ATOM 899 N N . THR A 1 112 ? 9.806 -5.032 -16.396 1.00 91.50 112 THR A N 1
ATOM 900 C CA . THR A 1 112 ? 10.843 -5.635 -17.232 1.00 91.50 112 THR A CA 1
ATOM 901 C C . THR A 1 112 ? 12.203 -5.058 -16.872 1.00 91.50 112 THR A C 1
ATOM 903 O O . THR A 1 112 ? 12.300 -4.060 -16.156 1.00 91.50 112 THR A O 1
ATOM 906 N N . ARG A 1 113 ? 13.268 -5.683 -17.366 1.00 90.62 113 ARG A N 1
ATOM 907 C CA . ARG A 1 113 ? 14.644 -5.283 -17.080 1.00 90.62 113 ARG A CA 1
ATOM 908 C C . ARG A 1 113 ? 15.443 -5.183 -18.365 1.00 90.62 113 ARG A C 1
ATOM 910 O O . ARG A 1 113 ? 15.402 -6.080 -19.203 1.00 90.62 113 ARG A O 1
ATOM 917 N N . TRP A 1 114 ? 16.230 -4.121 -18.481 1.00 92.31 114 TRP A N 1
ATOM 918 C CA . TRP A 1 114 ? 17.161 -3.929 -19.584 1.00 92.31 114 TRP A CA 1
ATOM 919 C C . TRP A 1 114 ? 18.403 -3.192 -19.106 1.00 92.31 114 TRP A C 1
ATOM 921 O O . TRP A 1 114 ? 18.287 -2.171 -18.434 1.00 92.31 114 TRP A O 1
ATOM 931 N N . MET A 1 115 ? 19.583 -3.731 -19.430 1.00 90.44 115 MET A N 1
ATOM 932 C CA . MET A 1 115 ? 20.876 -3.184 -18.996 1.00 90.44 115 MET A CA 1
ATOM 933 C C . MET A 1 115 ? 20.898 -2.876 -17.488 1.00 90.44 115 MET A C 1
ATOM 935 O O . MET A 1 115 ? 21.211 -1.769 -17.072 1.00 90.44 115 MET A O 1
ATOM 939 N N . CYS A 1 116 ? 20.465 -3.841 -16.667 1.00 86.94 116 CYS A N 1
ATOM 940 C CA . CYS A 1 116 ? 20.394 -3.718 -15.203 1.00 86.94 116 CYS A CA 1
ATOM 941 C C . CYS A 1 116 ? 19.532 -2.556 -14.667 1.00 86.94 116 CYS A C 1
ATOM 943 O O . CYS A 1 116 ? 19.619 -2.228 -13.489 1.00 86.94 116 CYS A O 1
ATOM 945 N N . VAL A 1 117 ? 18.667 -1.964 -15.495 1.00 89.50 117 VAL A N 1
ATOM 946 C CA . VAL A 1 117 ? 17.666 -0.976 -15.080 1.00 89.50 117 VAL A CA 1
ATOM 947 C C . VAL A 1 117 ? 16.274 -1.559 -15.288 1.00 89.50 117 VAL A C 1
ATOM 949 O O . VAL A 1 117 ? 16.000 -2.221 -16.294 1.00 89.50 117 VAL A O 1
ATOM 952 N N . TYR A 1 118 ? 15.391 -1.331 -14.320 1.00 91.88 118 TYR A N 1
ATOM 953 C CA . TYR A 1 118 ? 14.003 -1.761 -14.400 1.00 91.88 118 TYR A CA 1
ATOM 954 C C . TYR A 1 118 ? 13.125 -0.732 -15.108 1.00 91.88 118 TYR A C 1
ATOM 956 O O . TYR A 1 118 ? 13.244 0.476 -14.886 1.00 91.88 118 TYR A O 1
ATOM 964 N N . PHE A 1 119 ? 12.196 -1.236 -15.913 1.00 93.12 119 PHE A N 1
ATOM 965 C CA . PHE A 1 119 ? 11.228 -0.458 -16.669 1.00 93.12 119 PHE A CA 1
ATOM 966 C C . PHE A 1 119 ? 9.822 -1.025 -16.501 1.00 93.12 119 PHE A C 1
ATOM 968 O O . PHE A 1 119 ? 9.623 -2.234 -16.404 1.00 93.12 119 PHE A O 1
ATOM 975 N N . TRP A 1 120 ? 8.839 -0.137 -16.516 1.00 93.44 120 TRP A N 1
ATOM 976 C CA . TRP A 1 120 ? 7.455 -0.473 -16.777 1.00 93.44 120 TRP A CA 1
ATOM 977 C C . TRP A 1 120 ? 7.327 -0.791 -18.262 1.00 93.44 120 TRP A C 1
ATOM 979 O O . TRP A 1 120 ? 7.671 0.035 -19.110 1.00 93.44 120 TRP A O 1
ATOM 989 N N . LYS A 1 121 ? 6.843 -1.989 -18.575 1.00 93.19 121 LYS A N 1
ATOM 990 C CA . LYS A 1 121 ? 6.502 -2.425 -19.929 1.00 93.19 121 LYS A CA 1
ATOM 991 C C . LYS A 1 121 ? 4.987 -2.502 -20.030 1.00 93.19 121 LYS A C 1
ATOM 993 O O . LYS A 1 121 ? 4.359 -3.160 -19.205 1.00 93.19 121 LYS A O 1
ATOM 998 N N . ARG A 1 122 ? 4.401 -1.852 -21.036 1.00 92.06 122 ARG A N 1
ATOM 999 C CA . ARG A 1 122 ? 2.956 -1.952 -21.271 1.00 92.06 122 ARG A CA 1
ATOM 1000 C C . ARG A 1 122 ? 2.604 -3.387 -21.668 1.00 92.06 122 ARG A C 1
ATOM 1002 O O . ARG A 1 122 ? 3.287 -3.969 -22.509 1.00 92.06 122 ARG A O 1
ATOM 1009 N N . CYS A 1 123 ? 1.547 -3.933 -21.081 1.00 92.50 123 CYS A N 1
ATOM 1010 C CA . CYS A 1 123 ? 0.993 -5.213 -21.505 1.00 92.50 123 CYS A CA 1
ATOM 1011 C C . CYS A 1 123 ? 0.199 -5.001 -22.803 1.00 92.50 123 CYS A C 1
ATOM 1013 O O . CYS A 1 123 ? -0.661 -4.120 -22.857 1.00 92.50 123 CYS A O 1
ATOM 1015 N N . GLU A 1 124 ? 0.534 -5.754 -23.853 1.00 86.38 124 GLU A N 1
ATOM 1016 C CA . GLU A 1 124 ? -0.084 -5.614 -25.182 1.00 86.38 124 GLU A CA 1
ATOM 1017 C C . GLU A 1 124 ? -1.556 -6.050 -25.144 1.00 86.38 124 GLU A C 1
ATOM 1019 O O . GLU A 1 124 ? -2.428 -5.268 -25.517 1.00 86.38 124 GLU A O 1
ATOM 1024 N N . ASP A 1 125 ? -1.831 -7.207 -24.538 1.00 87.00 125 ASP A N 1
ATOM 1025 C CA . ASP A 1 125 ? -3.175 -7.781 -24.379 1.00 87.00 125 ASP A CA 1
ATOM 1026 C C . ASP A 1 125 ? -3.758 -7.495 -22.987 1.00 87.00 125 ASP A C 1
ATOM 1028 O O . ASP A 1 125 ? -4.170 -8.397 -22.251 1.00 87.00 125 ASP A O 1
ATOM 1032 N N . PHE A 1 126 ? -3.698 -6.235 -22.554 1.00 92.25 126 PHE A N 1
ATOM 1033 C CA . PHE A 1 126 ? -4.301 -5.843 -21.282 1.00 92.25 126 PHE A CA 1
ATOM 1034 C C . PHE A 1 126 ? -5.830 -5.778 -21.394 1.00 92.25 126 PHE A C 1
ATOM 1036 O O . PHE A 1 126 ? -6.361 -4.896 -22.073 1.00 92.25 126 PHE A O 1
ATOM 1043 N N . ASP A 1 127 ? -6.525 -6.634 -20.644 1.00 92.44 127 ASP A N 1
ATOM 1044 C CA . ASP A 1 127 ? -7.948 -6.492 -20.335 1.00 92.44 127 ASP A CA 1
ATOM 1045 C C . ASP A 1 127 ? -8.138 -6.406 -18.817 1.00 92.44 127 ASP A C 1
ATOM 1047 O O . ASP A 1 127 ? -7.599 -7.203 -18.058 1.00 92.44 127 ASP A O 1
ATOM 1051 N N . VAL A 1 128 ? -8.945 -5.444 -18.372 1.00 94.00 128 VAL A N 1
ATOM 1052 C CA . VAL A 1 128 ? -9.340 -5.290 -16.966 1.00 94.00 128 VAL A CA 1
ATOM 1053 C C . VAL A 1 128 ? -10.058 -6.539 -16.451 1.00 94.00 128 VAL A C 1
ATOM 1055 O O . VAL A 1 128 ? -9.930 -6.865 -15.274 1.00 94.00 128 VAL A O 1
ATOM 1058 N N . LEU A 1 129 ? -10.804 -7.239 -17.310 1.00 94.00 129 LEU A N 1
ATOM 1059 C CA . LEU A 1 129 ? -11.572 -8.423 -16.918 1.00 94.00 129 LEU A CA 1
ATOM 1060 C C . LEU A 1 129 ? -10.686 -9.598 -16.488 1.00 94.00 129 LEU A C 1
ATOM 1062 O O . LEU A 1 129 ? -11.085 -10.345 -15.602 1.00 94.00 129 LEU A O 1
ATOM 1066 N N . ASP A 1 130 ? -9.460 -9.702 -17.007 1.00 93.56 130 ASP A N 1
ATOM 1067 C CA . ASP A 1 130 ? -8.491 -10.723 -16.578 1.00 93.56 130 ASP A CA 1
ATOM 1068 C C . ASP A 1 130 ? -8.058 -10.551 -15.110 1.00 93.56 130 ASP A C 1
ATOM 1070 O O . ASP A 1 130 ? -7.486 -11.460 -14.508 1.00 93.56 130 ASP A O 1
ATOM 1074 N N . HIS A 1 131 ? -8.300 -9.367 -14.541 1.00 95.25 131 HIS A N 1
ATOM 1075 C CA . HIS A 1 131 ? -7.857 -8.968 -13.208 1.00 95.25 131 HIS A CA 1
ATOM 1076 C C . HIS A 1 131 ? -9.005 -8.813 -12.212 1.00 95.25 131 HIS A C 1
ATOM 1078 O O . HIS A 1 131 ? -8.743 -8.556 -11.039 1.00 95.25 131 HIS A O 1
ATOM 1084 N N . VAL A 1 132 ? -10.261 -8.945 -12.645 1.00 96.62 132 VAL A N 1
ATOM 1085 C CA . VAL A 1 132 ? -11.433 -8.812 -11.775 1.00 96.62 132 VAL A CA 1
ATOM 1086 C C . VAL A 1 132 ? -12.167 -10.142 -11.719 1.00 96.62 132 VAL A C 1
ATOM 1088 O O . VAL A 1 132 ? -12.659 -10.637 -12.727 1.00 96.62 132 VAL A O 1
ATOM 1091 N N . THR A 1 133 ? -12.278 -10.702 -10.522 1.00 95.62 133 THR A N 1
ATOM 1092 C CA . THR A 1 133 ? -13.019 -11.942 -10.269 1.00 95.62 133 THR A CA 1
ATOM 1093 C C . THR A 1 133 ? -14.169 -11.683 -9.311 1.00 95.62 133 THR A C 1
ATOM 1095 O O . THR A 1 133 ? -14.111 -10.761 -8.499 1.00 95.62 133 THR A O 1
ATOM 1098 N N . VAL A 1 134 ? -15.225 -12.483 -9.406 1.00 94.88 134 VAL A N 1
ATOM 1099 C CA . VAL A 1 134 ? -16.341 -12.460 -8.456 1.00 94.88 134 VAL A CA 1
ATOM 1100 C C . VAL A 1 134 ? -16.268 -13.730 -7.625 1.00 94.88 134 VAL A C 1
ATOM 1102 O O . VAL A 1 134 ? -16.104 -14.821 -8.171 1.00 94.88 134 VAL A O 1
ATOM 1105 N N . ASN A 1 135 ? -16.357 -13.579 -6.311 1.00 92.56 135 ASN A N 1
ATOM 1106 C CA . ASN A 1 135 ? -16.446 -14.679 -5.370 1.00 92.56 135 ASN A CA 1
ATOM 1107 C C . ASN A 1 135 ? -17.788 -14.570 -4.633 1.00 92.56 135 ASN A C 1
ATOM 1109 O O . ASN A 1 135 ? -18.036 -13.605 -3.916 1.00 92.56 135 ASN A O 1
ATOM 1113 N N . GLU A 1 136 ? -18.652 -15.556 -4.855 1.00 89.06 136 GLU A N 1
ATOM 1114 C CA . GLU A 1 136 ? -20.012 -15.621 -4.304 1.00 89.06 136 GLU A CA 1
ATOM 1115 C C . GLU A 1 136 ? -20.074 -16.330 -2.940 1.00 89.06 136 GLU A C 1
ATOM 1117 O O . GLU A 1 136 ? -21.157 -16.540 -2.401 1.00 89.06 136 GLU A O 1
ATOM 1122 N N . GLU A 1 137 ? -18.927 -16.731 -2.384 1.00 88.06 137 GLU A N 1
ATOM 1123 C CA . GLU A 1 137 ? -18.864 -17.339 -1.057 1.00 88.06 137 GLU A CA 1
ATOM 1124 C C . GLU A 1 137 ? -19.338 -16.354 0.022 1.00 88.06 137 GLU A C 1
ATOM 1126 O O . GLU A 1 137 ? -18.968 -15.178 0.018 1.00 88.06 137 GLU A O 1
ATOM 1131 N N . SER A 1 138 ? -20.138 -16.863 0.957 1.00 83.62 138 SER A N 1
ATOM 1132 C CA . SER A 1 138 ? -20.743 -16.105 2.061 1.00 83.62 138 SER A CA 1
ATOM 1133 C C . SER A 1 138 ? -20.388 -16.677 3.437 1.00 83.62 138 SER A C 1
ATOM 1135 O O . SER A 1 138 ? -20.740 -16.095 4.461 1.00 83.62 138 SER A O 1
ATOM 1137 N N . ASP A 1 139 ? -19.736 -17.842 3.478 1.00 84.94 139 ASP A N 1
ATOM 1138 C CA . ASP A 1 139 ? -19.247 -18.466 4.705 1.00 84.94 139 ASP A CA 1
ATOM 1139 C C . ASP A 1 139 ? -18.073 -17.654 5.298 1.00 84.94 139 ASP A C 1
ATOM 1141 O O . ASP A 1 139 ? -17.025 -17.518 4.649 1.00 84.94 139 ASP A O 1
ATOM 1145 N N . PRO A 1 140 ? -18.204 -17.123 6.530 1.00 80.62 140 PRO A N 1
ATOM 1146 C CA . PRO A 1 140 ? -17.174 -16.288 7.142 1.00 80.62 140 PRO A CA 1
ATOM 1147 C C . PRO A 1 140 ? -15.807 -16.967 7.285 1.00 80.62 140 PRO A C 1
ATOM 1149 O O . PRO A 1 140 ? -14.782 -16.304 7.107 1.00 80.62 140 PRO A O 1
ATOM 1152 N N . ASP A 1 141 ? -15.765 -18.271 7.568 1.00 82.81 141 ASP A N 1
ATOM 1153 C CA . ASP A 1 141 ? -14.517 -19.004 7.799 1.00 82.81 141 ASP A CA 1
ATOM 1154 C C . ASP A 1 141 ? -13.774 -19.238 6.484 1.00 82.81 141 ASP A C 1
ATOM 1156 O O . ASP A 1 141 ? -12.547 -19.075 6.395 1.00 82.81 141 ASP A O 1
ATOM 1160 N N . LYS A 1 142 ? -14.520 -19.555 5.422 1.00 87.12 142 LYS A N 1
ATOM 1161 C CA . LYS A 1 142 ? -13.950 -19.681 4.077 1.00 87.12 142 LYS A CA 1
ATOM 1162 C C . LYS A 1 142 ? -13.481 -18.341 3.535 1.00 87.12 142 LYS A C 1
ATOM 1164 O O . LYS A 1 142 ? -12.403 -18.289 2.942 1.00 87.12 142 LYS A O 1
ATOM 1169 N N . ILE A 1 143 ? -14.230 -17.259 3.759 1.00 86.06 143 ILE A N 1
ATOM 1170 C CA . ILE A 1 143 ? -13.791 -15.922 3.349 1.00 86.06 143 ILE A CA 1
ATOM 1171 C C . ILE A 1 143 ? -12.546 -15.508 4.138 1.00 86.06 143 ILE A C 1
ATOM 1173 O O . ILE A 1 143 ? -11.577 -15.053 3.537 1.00 86.06 143 ILE A O 1
ATOM 1177 N N . SER A 1 144 ? -12.517 -15.715 5.456 1.00 83.25 144 SER A N 1
ATOM 1178 C CA . SER A 1 144 ? -11.336 -15.440 6.287 1.00 83.25 144 SER A CA 1
ATOM 1179 C C . SER A 1 144 ? -10.102 -16.197 5.779 1.00 83.25 144 SER A C 1
ATOM 1181 O O . SER A 1 144 ? -9.048 -15.605 5.536 1.00 83.25 144 SER A O 1
ATOM 1183 N N . SER A 1 145 ? -10.251 -17.495 5.499 1.00 85.12 145 SER A N 1
ATOM 1184 C CA . SER A 1 145 ? -9.186 -18.326 4.922 1.00 85.12 145 SER A CA 1
ATOM 1185 C C . SER A 1 145 ? -8.741 -17.827 3.542 1.00 85.12 145 SER A C 1
ATOM 1187 O O . SER A 1 145 ? -7.543 -17.7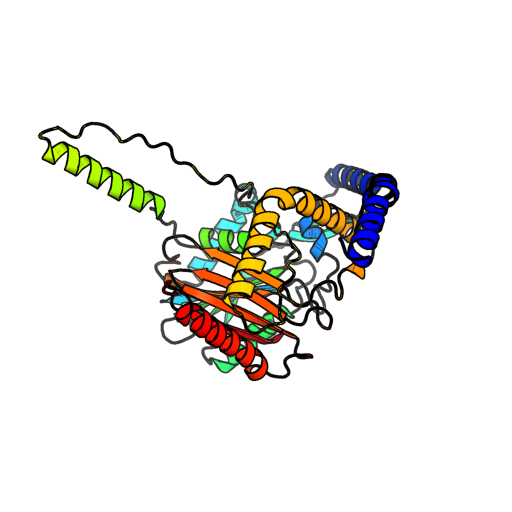60 3.257 1.00 85.12 145 SER A O 1
ATOM 1189 N N . PHE A 1 146 ? -9.695 -17.429 2.697 1.00 89.00 146 PHE A N 1
ATOM 1190 C CA . PHE A 1 146 ? -9.439 -16.848 1.382 1.00 89.00 146 PHE A CA 1
ATOM 1191 C C . PHE A 1 146 ? -8.650 -15.535 1.472 1.00 89.00 146 PHE A C 1
ATOM 1193 O O . PHE A 1 146 ? -7.677 -15.371 0.733 1.00 89.00 146 PHE A O 1
ATOM 1200 N N . LEU A 1 147 ? -9.032 -14.626 2.378 1.00 86.62 147 LEU A N 1
ATOM 1201 C CA . LEU A 1 147 ? -8.366 -13.339 2.602 1.00 86.62 147 LEU A CA 1
ATOM 1202 C C . LEU A 1 147 ? -6.925 -13.536 3.086 1.00 86.62 147 LEU A C 1
ATOM 1204 O O . LEU A 1 147 ? -6.007 -12.935 2.527 1.00 86.62 147 LEU A O 1
ATOM 1208 N N . ASN A 1 148 ? -6.713 -14.437 4.051 1.00 82.69 148 ASN A N 1
ATOM 1209 C CA . ASN A 1 148 ? -5.384 -14.761 4.579 1.00 82.69 148 ASN A CA 1
ATOM 1210 C C . ASN A 1 148 ? -4.448 -15.333 3.499 1.00 82.69 148 ASN A C 1
ATOM 1212 O O . ASN A 1 148 ? -3.248 -15.069 3.506 1.00 82.69 148 ASN A O 1
ATOM 1216 N N . GLY A 1 149 ? -4.988 -16.091 2.539 1.00 85.62 149 GLY A N 1
ATOM 1217 C CA . GLY A 1 149 ? -4.217 -16.676 1.440 1.00 85.62 149 GLY A CA 1
ATOM 1218 C C . GLY A 1 149 ? -3.848 -15.706 0.310 1.00 85.62 149 GLY A C 1
ATOM 1219 O O . GLY A 1 149 ? -2.998 -16.041 -0.517 1.00 85.62 149 GLY A O 1
ATOM 1220 N N . GLN A 1 150 ? -4.456 -14.514 0.242 1.00 87.44 150 GLN A N 1
ATOM 1221 C CA . GLN A 1 150 ? -4.246 -13.606 -0.893 1.00 87.44 150 GLN A CA 1
ATOM 1222 C C . GLN A 1 150 ? -2.826 -13.051 -0.960 1.00 87.44 150 GLN A C 1
ATOM 1224 O O . GLN A 1 150 ? -2.272 -12.911 -2.050 1.00 87.44 150 GLN A O 1
ATOM 1229 N N . ILE A 1 151 ? -2.220 -12.734 0.181 1.00 85.12 151 ILE A N 1
ATOM 1230 C CA . ILE A 1 151 ? -0.985 -11.947 0.201 1.00 85.12 151 ILE A CA 1
ATOM 1231 C C . ILE A 1 151 ? 0.215 -12.677 -0.419 1.00 85.12 151 ILE A C 1
ATOM 1233 O O . ILE A 1 151 ? 1.056 -12.052 -1.060 1.00 85.12 151 ILE A O 1
ATOM 1237 N N . ASP A 1 152 ? 0.228 -14.005 -0.311 1.00 84.69 152 ASP A N 1
ATOM 1238 C CA . ASP A 1 152 ? 1.317 -14.879 -0.757 1.00 84.69 152 ASP A CA 1
ATOM 1239 C C . ASP A 1 152 ? 1.122 -15.469 -2.150 1.00 84.69 152 ASP A C 1
ATOM 1241 O O . ASP A 1 152 ? 1.999 -16.169 -2.662 1.00 84.69 152 ASP A O 1
ATOM 1245 N N . ARG A 1 153 ? -0.044 -15.259 -2.759 1.00 90.69 153 ARG A N 1
ATOM 1246 C CA . ARG A 1 153 ? -0.351 -15.862 -4.053 1.00 90.69 153 ARG A CA 1
ATOM 1247 C C . ARG A 1 153 ? 0.516 -15.221 -5.147 1.00 90.69 153 ARG A C 1
ATOM 1249 O O . ARG A 1 153 ? 0.622 -14.000 -5.233 1.00 90.69 153 ARG A O 1
ATOM 1256 N N . ALA A 1 154 ? 1.098 -16.038 -6.017 1.00 92.75 154 ALA A N 1
ATOM 1257 C CA . ALA A 1 154 ? 1.903 -15.565 -7.140 1.00 92.75 154 ALA A CA 1
ATOM 1258 C C . ALA A 1 154 ? 1.123 -14.631 -8.085 1.00 92.75 154 ALA A C 1
ATOM 1260 O O . ALA A 1 154 ? -0.085 -14.799 -8.296 1.00 92.75 154 ALA A O 1
ATOM 1261 N N . TYR A 1 155 ? 1.827 -13.676 -8.696 1.00 93.69 155 TYR A N 1
ATOM 1262 C CA . TYR A 1 155 ? 1.306 -12.886 -9.810 1.00 93.69 155 TYR A CA 1
ATOM 1263 C C . TYR A 1 155 ? 1.560 -13.609 -11.142 1.00 93.69 155 TYR A C 1
ATOM 1265 O O . TYR A 1 155 ? 2.643 -14.177 -11.328 1.00 93.69 155 TYR A O 1
ATOM 1273 N N . PRO A 1 156 ? 0.615 -13.578 -12.099 1.00 91.94 156 PRO A N 1
ATOM 1274 C CA . PRO A 1 156 ? 0.822 -14.177 -13.414 1.00 91.94 156 PRO A CA 1
ATOM 1275 C C . PRO A 1 156 ? 1.974 -13.520 -14.187 1.00 91.94 156 PRO A C 1
ATOM 1277 O O . PRO A 1 156 ? 2.181 -12.306 -14.131 1.00 91.94 156 PRO A O 1
ATOM 1280 N N . VAL A 1 157 ? 2.714 -14.323 -14.953 1.00 90.31 157 VAL A N 1
ATOM 1281 C CA . VAL A 1 157 ? 3.829 -13.839 -15.781 1.00 90.31 157 VAL A CA 1
ATOM 1282 C C . VAL A 1 157 ? 3.313 -12.918 -16.886 1.00 90.31 157 VAL A C 1
ATOM 1284 O O . VAL A 1 157 ? 2.351 -13.234 -17.580 1.00 90.31 157 VAL A O 1
ATOM 1287 N N . GLY A 1 158 ? 3.969 -11.767 -17.059 1.00 89.12 158 GLY A N 1
ATOM 1288 C CA . GLY A 1 158 ? 3.677 -10.825 -18.145 1.00 89.12 158 GLY A CA 1
ATOM 1289 C C . GLY A 1 158 ? 2.385 -10.015 -17.985 1.00 89.12 158 GLY A C 1
ATOM 1290 O O . GLY A 1 158 ? 2.086 -9.190 -18.849 1.00 89.12 158 GLY A O 1
ATOM 1291 N N . LYS A 1 159 ? 1.643 -10.202 -16.890 1.00 93.06 159 LYS A N 1
ATOM 1292 C CA . LYS A 1 159 ? 0.445 -9.423 -16.561 1.00 93.06 159 LYS A CA 1
ATOM 1293 C C . LYS A 1 159 ? 0.778 -8.308 -15.551 1.00 93.06 159 LYS A C 1
ATOM 1295 O O . LYS A 1 159 ? 1.828 -8.358 -14.896 1.00 93.06 159 LYS A O 1
ATOM 1300 N N . PRO A 1 160 ? -0.072 -7.275 -15.437 1.00 94.94 160 PRO A N 1
ATOM 1301 C CA . PRO A 1 160 ? 0.013 -6.305 -14.354 1.00 94.94 160 PRO A CA 1
ATOM 1302 C C . PRO A 1 160 ? -0.033 -6.955 -12.969 1.00 94.94 160 PRO A C 1
ATOM 1304 O O . PRO A 1 160 ? -0.713 -7.956 -12.756 1.00 94.94 160 PRO A O 1
ATOM 1307 N N . LEU A 1 161 ? 0.691 -6.367 -12.017 1.00 94.50 161 LEU A N 1
ATOM 1308 C CA . LEU A 1 161 ? 0.895 -6.927 -10.676 1.00 94.50 161 LEU A CA 1
ATOM 1309 C C . LEU A 1 161 ? -0.219 -6.520 -9.701 1.00 94.50 161 LEU A C 1
ATOM 1311 O O . LEU A 1 161 ? 0.052 -5.960 -8.637 1.00 94.50 161 LEU A O 1
ATOM 1315 N N . TRP A 1 162 ? -1.472 -6.731 -10.096 1.00 95.06 162 TRP A N 1
ATOM 1316 C CA . TRP A 1 162 ? -2.648 -6.461 -9.272 1.00 95.06 162 TRP A CA 1
ATOM 1317 C C . TRP A 1 162 ? -3.831 -7.340 -9.681 1.00 95.06 162 TRP A C 1
ATOM 1319 O O . TRP A 1 162 ? -3.891 -7.821 -10.811 1.00 95.06 162 TRP A O 1
ATOM 1329 N N . ASP A 1 163 ? -4.778 -7.520 -8.769 1.00 95.69 163 ASP A 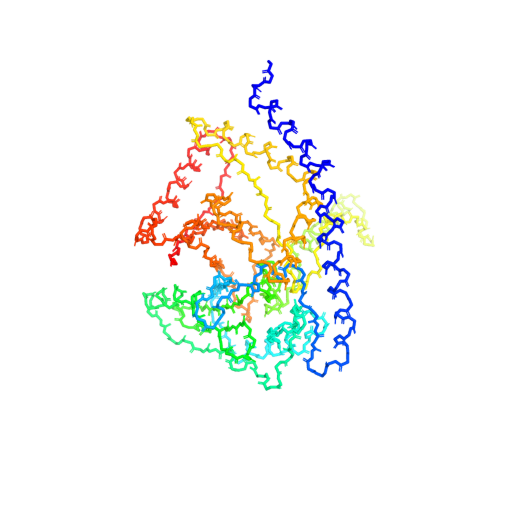N 1
ATOM 1330 C CA . ASP A 1 163 ? -6.058 -8.184 -9.006 1.00 95.69 163 ASP A CA 1
ATOM 1331 C C . ASP A 1 163 ? -7.110 -7.693 -8.006 1.00 95.69 163 ASP A C 1
ATOM 1333 O O . ASP A 1 163 ? -6.793 -7.146 -6.947 1.00 95.69 163 ASP A O 1
ATOM 1337 N N . ILE A 1 164 ? -8.378 -7.838 -8.378 1.00 96.44 164 ILE A N 1
ATOM 1338 C CA . ILE A 1 164 ? -9.530 -7.463 -7.569 1.00 96.44 164 ILE A CA 1
ATOM 1339 C C . ILE A 1 164 ? -10.481 -8.654 -7.491 1.00 96.44 164 ILE A C 1
ATOM 1341 O O . ILE A 1 164 ? -10.838 -9.256 -8.505 1.00 96.44 164 ILE A O 1
ATOM 1345 N N . VAL A 1 165 ? -10.927 -8.971 -6.281 1.00 95.75 165 VAL A N 1
ATOM 1346 C CA . VAL A 1 165 ? -11.988 -9.941 -6.028 1.00 95.75 165 VAL A CA 1
ATOM 1347 C C . VAL A 1 165 ? -13.182 -9.210 -5.432 1.00 95.75 165 VAL A C 1
ATOM 1349 O O . VAL A 1 165 ? -13.085 -8.557 -4.392 1.00 95.75 165 VAL A O 1
ATOM 1352 N N . LEU A 1 166 ? -14.315 -9.310 -6.112 1.00 95.12 166 LEU A N 1
ATOM 1353 C CA . LEU A 1 166 ? -15.590 -8.751 -5.694 1.00 95.12 166 LEU A CA 1
ATOM 1354 C C . LEU A 1 166 ? -16.335 -9.798 -4.870 1.00 95.12 166 LEU A C 1
ATOM 1356 O O . LEU A 1 166 ? -16.530 -10.919 -5.331 1.00 95.12 166 LEU A O 1
ATOM 1360 N N . LEU A 1 167 ? -16.741 -9.423 -3.661 1.00 93.31 167 LEU A N 1
ATOM 1361 C CA . LEU A 1 167 ? -17.521 -10.240 -2.732 1.00 93.31 167 LEU A CA 1
ATOM 1362 C C . LEU A 1 167 ? -18.891 -9.568 -2.544 1.00 93.31 167 LEU A C 1
ATOM 1364 O O . LEU A 1 167 ? -19.092 -8.856 -1.554 1.00 93.31 167 LEU A O 1
ATOM 1368 N N . PRO A 1 168 ? -19.829 -9.710 -3.498 1.00 88.19 168 PRO A N 1
ATOM 1369 C CA . PRO A 1 168 ? -21.131 -9.048 -3.415 1.00 88.19 168 PRO A CA 1
ATOM 1370 C C . PRO A 1 168 ? -21.961 -9.529 -2.213 1.00 88.19 168 PRO A C 1
ATOM 1372 O O . PRO A 1 168 ? -22.767 -8.756 -1.700 1.00 88.19 168 PRO A O 1
ATOM 1375 N N . ASN A 1 169 ? -21.706 -10.754 -1.735 1.00 82.38 169 ASN A N 1
ATOM 1376 C CA . ASN A 1 169 ? -22.466 -11.450 -0.692 1.00 82.38 169 ASN A CA 1
ATOM 1377 C C . ASN A 1 169 ? -21.649 -11.719 0.591 1.00 82.38 169 ASN A C 1
ATOM 1379 O O . ASN A 1 169 ? -21.886 -12.713 1.271 1.00 82.38 169 ASN A O 1
ATOM 1383 N N . TYR A 1 170 ? -20.689 -10.842 0.926 1.00 77.00 170 TYR A N 1
ATOM 1384 C CA . TYR A 1 170 ? -19.741 -11.040 2.036 1.00 77.00 170 TYR A CA 1
ATOM 1385 C C . TYR A 1 170 ? -20.420 -11.453 3.359 1.00 77.00 170 TYR A C 1
ATOM 1387 O O . TYR A 1 170 ? -20.013 -12.450 3.943 1.00 77.00 170 TYR A O 1
ATOM 1395 N N . VAL A 1 171 ? -21.450 -10.720 3.816 1.00 74.75 171 VAL A N 1
ATOM 1396 C CA . VAL A 1 171 ? -22.346 -11.113 4.931 1.00 74.75 171 VAL A CA 1
ATOM 1397 C C . VAL A 1 171 ? -23.681 -10.365 4.807 1.00 74.75 171 VAL A C 1
ATOM 1399 O O . VAL A 1 171 ? -23.691 -9.134 4.870 1.00 74.75 171 VAL A O 1
ATOM 1402 N N . LEU A 1 172 ? -24.818 -11.069 4.738 1.00 71.50 172 LEU A N 1
ATOM 1403 C CA . LEU A 1 172 ? -26.172 -10.475 4.717 1.00 71.50 172 LEU A CA 1
ATOM 1404 C C . LEU A 1 172 ? -26.311 -9.333 3.684 1.00 71.50 172 LEU A C 1
ATOM 1406 O O . LEU A 1 172 ? -26.261 -9.570 2.485 1.00 71.50 172 LEU A O 1
ATOM 1410 N N . THR A 1 173 ? -26.493 -8.089 4.146 1.00 65.75 173 THR A N 1
ATOM 1411 C CA . THR A 1 173 ? -26.654 -6.877 3.325 1.00 65.75 173 THR A CA 1
ATOM 1412 C C . THR A 1 173 ? -25.336 -6.125 3.113 1.00 65.75 173 THR A C 1
ATOM 1414 O O . THR A 1 173 ? -25.353 -4.940 2.775 1.00 65.75 173 THR A O 1
ATOM 1417 N N . THR A 1 174 ? -24.194 -6.752 3.396 1.00 84.81 174 THR A N 1
ATOM 1418 C CA . THR A 1 174 ? -22.865 -6.152 3.245 1.00 84.81 174 THR A CA 1
ATOM 1419 C C . THR A 1 174 ? -22.099 -6.820 2.122 1.00 84.81 174 THR A C 1
ATOM 1421 O O . THR A 1 174 ? -22.163 -8.033 1.927 1.00 84.81 174 THR A O 1
ATOM 1424 N N . SER A 1 175 ? -21.346 -6.001 1.403 1.00 90.62 175 SER A N 1
ATOM 1425 C CA . SER A 1 175 ? -20.472 -6.434 0.324 1.00 90.62 175 SER A CA 1
ATOM 1426 C C . SER A 1 175 ? -19.037 -6.031 0.638 1.00 90.62 175 SER A C 1
ATOM 1428 O O . SER A 1 175 ? -18.786 -5.121 1.434 1.00 90.62 175 SER A O 1
ATOM 1430 N N . ALA A 1 176 ? -18.077 -6.715 0.030 1.00 92.44 176 ALA A N 1
ATOM 1431 C CA . ALA A 1 176 ? -16.670 -6.394 0.184 1.00 92.44 176 ALA A CA 1
ATOM 1432 C C . ALA A 1 176 ? -15.950 -6.383 -1.162 1.00 92.44 176 ALA A C 1
ATOM 1434 O O . ALA A 1 176 ? -16.370 -7.027 -2.122 1.00 92.44 176 ALA A O 1
ATOM 1435 N N . ILE A 1 177 ? -14.863 -5.627 -1.237 1.00 93.62 177 ILE A N 1
ATOM 1436 C CA . ILE A 1 177 ? -13.949 -5.603 -2.378 1.00 93.62 177 ILE A CA 1
ATOM 1437 C C . ILE A 1 177 ? -12.563 -5.894 -1.838 1.00 93.62 177 ILE A C 1
ATOM 1439 O O . ILE A 1 177 ? -12.068 -5.159 -0.985 1.00 93.62 177 ILE A O 1
ATOM 1443 N N . VAL A 1 178 ? -11.942 -6.951 -2.346 1.00 94.06 178 VAL A N 1
ATOM 1444 C CA . VAL A 1 178 ? -10.547 -7.287 -2.074 1.00 94.06 178 VAL A CA 1
ATOM 1445 C C . VAL A 1 178 ? -9.727 -6.779 -3.242 1.00 94.06 178 VAL A C 1
ATOM 1447 O O . VAL A 1 178 ? 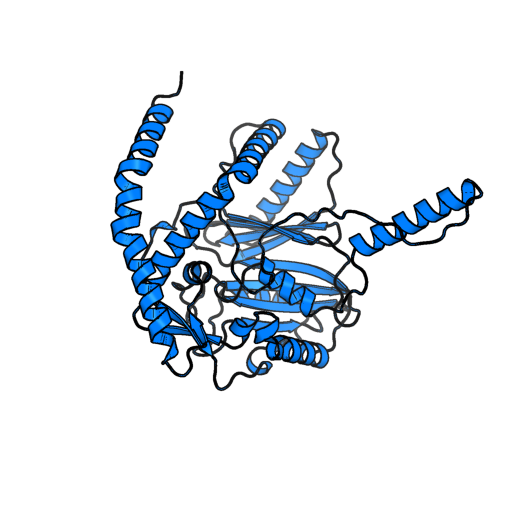-9.939 -7.207 -4.368 1.00 94.06 178 VAL A O 1
ATOM 1450 N N . ALA A 1 179 ? -8.807 -5.861 -2.998 1.00 94.06 179 ALA A N 1
ATOM 1451 C CA . ALA A 1 179 ? -7.878 -5.363 -3.995 1.00 94.06 179 ALA A CA 1
ATOM 1452 C C . ALA A 1 179 ? -6.461 -5.709 -3.559 1.00 94.06 179 ALA A C 1
ATOM 1454 O O . ALA A 1 179 ? -6.012 -5.319 -2.480 1.00 94.06 179 ALA A O 1
ATOM 1455 N N . ARG A 1 180 ? -5.751 -6.439 -4.406 1.00 94.38 180 ARG A N 1
ATOM 1456 C CA . ARG A 1 180 ? -4.380 -6.858 -4.165 1.00 94.38 180 ARG A CA 1
ATOM 1457 C C . ARG A 1 180 ? -3.464 -6.232 -5.197 1.00 94.38 180 ARG A C 1
ATOM 1459 O O . ARG A 1 180 ? -3.801 -6.172 -6.376 1.00 94.38 180 ARG A O 1
ATOM 1466 N N . MET A 1 181 ? -2.299 -5.770 -4.763 1.00 93.00 181 MET A N 1
ATOM 1467 C CA . MET A 1 181 ? -1.270 -5.259 -5.661 1.00 93.00 181 MET A CA 1
ATOM 1468 C C . MET A 1 181 ? 0.129 -5.447 -5.096 1.00 93.00 181 MET A C 1
ATOM 1470 O O . MET A 1 181 ? 0.340 -5.447 -3.884 1.00 93.00 181 MET A O 1
ATOM 1474 N N . HIS A 1 182 ? 1.108 -5.536 -5.986 1.00 92.94 182 HIS A N 1
ATOM 1475 C CA . HIS A 1 182 ? 2.508 -5.492 -5.604 1.00 92.94 182 HIS A CA 1
ATOM 1476 C C . HIS A 1 182 ? 2.929 -4.053 -5.265 1.00 92.94 182 HIS A C 1
ATOM 1478 O O . HIS A 1 182 ? 2.573 -3.110 -5.972 1.00 92.94 182 HIS A O 1
ATOM 1484 N N . HIS A 1 183 ? 3.740 -3.867 -4.225 1.00 87.81 183 HIS A N 1
ATOM 1485 C CA . HIS A 1 183 ? 4.103 -2.555 -3.671 1.00 87.81 183 HIS A CA 1
ATOM 1486 C C . HIS A 1 183 ? 4.930 -1.677 -4.640 1.00 87.81 183 HIS A C 1
ATOM 1488 O O . HIS A 1 183 ? 5.055 -0.467 -4.447 1.00 87.81 183 HIS A O 1
ATOM 1494 N N . SER A 1 184 ? 5.466 -2.247 -5.729 1.00 87.44 184 SER A N 1
ATOM 1495 C CA . SER A 1 184 ? 6.041 -1.454 -6.833 1.00 87.44 184 SER A CA 1
ATOM 1496 C C . SER A 1 184 ? 4.978 -0.680 -7.634 1.00 87.44 184 SER A C 1
ATOM 1498 O O . SER A 1 184 ? 5.278 0.370 -8.209 1.00 87.44 184 SER A O 1
ATOM 1500 N N . VAL A 1 185 ? 3.731 -1.167 -7.667 1.00 88.50 185 VAL A N 1
ATOM 1501 C CA . VAL A 1 185 ? 2.603 -0.523 -8.358 1.00 88.50 185 VAL A CA 1
ATOM 1502 C C . VAL A 1 185 ? 2.157 0.725 -7.600 1.00 88.50 185 VAL A C 1
ATOM 1504 O O . VAL A 1 185 ? 1.973 1.774 -8.214 1.00 88.50 185 VAL A O 1
ATOM 1507 N N . GLY A 1 186 ? 2.045 0.650 -6.275 1.00 79.56 186 GLY A N 1
ATOM 1508 C CA . GLY A 1 186 ? 1.625 1.766 -5.434 1.00 79.56 186 GLY A CA 1
ATOM 1509 C C . GLY A 1 186 ? 1.874 1.506 -3.952 1.00 79.56 186 GLY A C 1
ATOM 1510 O O . GLY A 1 186 ? 2.161 0.382 -3.544 1.00 79.56 186 GLY A O 1
ATOM 1511 N N . ASP A 1 187 ? 1.779 2.567 -3.156 1.00 77.81 187 ASP A N 1
ATOM 1512 C CA . ASP A 1 187 ? 1.806 2.512 -1.693 1.00 77.81 187 ASP A CA 1
ATOM 1513 C C . ASP A 1 187 ? 0.393 2.639 -1.088 1.00 77.81 187 ASP A C 1
ATOM 1515 O O . ASP A 1 187 ? -0.610 2.729 -1.802 1.00 77.81 187 ASP A O 1
ATOM 1519 N N . GLY A 1 188 ? 0.302 2.655 0.245 1.00 72.00 188 GLY A N 1
ATOM 1520 C CA . GLY A 1 188 ? -0.981 2.783 0.946 1.00 72.00 188 GLY A CA 1
ATOM 1521 C C . GLY A 1 188 ? -1.749 4.071 0.616 1.00 72.00 188 GLY A C 1
ATOM 1522 O O . GLY A 1 188 ? -2.967 4.033 0.462 1.00 72.00 188 GLY A O 1
ATOM 1523 N N . LEU A 1 189 ? -1.062 5.205 0.436 1.00 74.31 189 LEU A N 1
ATOM 1524 C CA . LEU A 1 189 ? -1.707 6.481 0.088 1.00 74.31 189 LEU A CA 1
ATOM 1525 C C . LEU A 1 189 ? -2.230 6.481 -1.349 1.00 74.31 189 LEU A C 1
ATOM 1527 O O . LEU A 1 189 ? -3.334 6.952 -1.617 1.00 74.31 189 LEU A O 1
ATOM 1531 N N . SER A 1 190 ? -1.445 5.918 -2.259 1.00 76.31 190 SER A N 1
ATOM 1532 C CA . SER A 1 190 ? -1.802 5.692 -3.654 1.00 76.31 190 SER A CA 1
ATOM 1533 C C . SER A 1 190 ? -3.054 4.816 -3.765 1.00 76.31 190 SER A C 1
ATOM 1535 O O . SER A 1 190 ? -3.945 5.101 -4.566 1.00 76.31 190 SER A O 1
ATOM 1537 N N . PHE A 1 191 ? -3.169 3.793 -2.913 1.00 78.69 191 PHE A N 1
ATOM 1538 C CA . PHE A 1 191 ? -4.371 2.971 -2.828 1.00 78.69 191 PHE A CA 1
ATOM 1539 C C . PHE A 1 191 ? -5.580 3.743 -2.287 1.00 78.69 191 PHE A C 1
ATOM 1541 O O . PHE A 1 191 ? -6.659 3.662 -2.866 1.00 78.69 191 PHE A O 1
ATOM 1548 N N . ILE A 1 192 ? -5.418 4.535 -1.222 1.00 77.50 192 ILE A N 1
ATOM 1549 C CA . ILE A 1 192 ? -6.504 5.380 -0.695 1.00 77.50 192 ILE A CA 1
ATOM 1550 C C . ILE A 1 192 ? -7.007 6.352 -1.771 1.00 77.50 192 ILE A C 1
ATOM 1552 O O . ILE A 1 192 ? -8.216 6.532 -1.924 1.00 77.50 192 ILE A O 1
ATOM 1556 N N . ALA A 1 193 ? -6.098 6.950 -2.547 1.00 80.31 193 ALA A N 1
ATOM 1557 C CA . ALA A 1 193 ? -6.458 7.797 -3.679 1.00 80.31 193 ALA A CA 1
ATOM 1558 C C . ALA A 1 193 ? -7.250 7.015 -4.740 1.00 80.31 193 ALA A C 1
ATOM 1560 O O . ALA A 1 193 ? -8.305 7.476 -5.169 1.00 80.31 193 ALA A O 1
ATOM 1561 N N . PHE A 1 194 ? -6.808 5.804 -5.087 1.00 85.00 194 PHE A N 1
ATOM 1562 C CA . PHE A 1 194 ? -7.528 4.921 -6.005 1.00 85.00 194 PHE A CA 1
ATOM 1563 C C . PHE A 1 194 ? -8.938 4.569 -5.501 1.00 85.00 194 PHE A C 1
ATOM 1565 O O . PHE A 1 194 ? -9.900 4.673 -6.259 1.00 85.00 194 PHE A O 1
ATOM 1572 N N . VAL A 1 195 ? -9.092 4.209 -4.221 1.00 84.94 195 VAL A N 1
ATOM 1573 C CA . VAL A 1 195 ? -10.405 3.922 -3.613 1.00 84.94 195 VAL A CA 1
ATOM 1574 C C . VAL A 1 195 ? -11.312 5.144 -3.689 1.00 84.94 195 VAL A C 1
ATOM 1576 O O . VAL A 1 195 ? -12.465 5.022 -4.098 1.00 84.94 195 VAL A O 1
ATOM 1579 N N . ARG A 1 196 ? -10.797 6.327 -3.343 1.00 83.06 196 ARG A N 1
ATOM 1580 C CA . ARG A 1 196 ? -11.548 7.583 -3.434 1.00 83.06 196 ARG A CA 1
ATOM 1581 C C . ARG A 1 196 ? -12.008 7.859 -4.866 1.00 83.06 196 ARG A C 1
ATOM 1583 O O . ARG A 1 196 ? -13.159 8.224 -5.055 1.00 83.06 196 ARG A O 1
ATOM 1590 N N . ASP A 1 197 ? -11.141 7.659 -5.855 1.00 85.00 197 ASP A N 1
ATOM 1591 C CA . ASP A 1 197 ? -11.461 7.917 -7.263 1.00 85.00 197 ASP A CA 1
ATOM 1592 C C . ASP A 1 197 ? -12.438 6.878 -7.863 1.00 85.00 197 ASP A C 1
ATOM 1594 O O . ASP A 1 197 ? -13.085 7.140 -8.879 1.00 85.00 197 ASP A O 1
ATOM 1598 N N . MET A 1 198 ? -12.558 5.696 -7.246 1.00 88.00 198 MET A N 1
ATOM 1599 C CA . MET A 1 198 ? -13.576 4.685 -7.572 1.00 88.00 198 MET A CA 1
ATOM 1600 C C . MET A 1 198 ? -14.938 4.975 -6.921 1.00 88.00 198 MET A C 1
ATOM 1602 O O . MET A 1 198 ? -15.987 4.588 -7.458 1.00 88.00 198 MET A O 1
ATOM 1606 N N . CYS A 1 199 ? -14.924 5.641 -5.767 1.00 88.00 199 CYS A N 1
ATOM 1607 C CA . CYS A 1 199 ? -16.114 6.033 -5.024 1.00 88.00 199 CYS A CA 1
ATOM 1608 C C . CYS A 1 199 ? -16.897 7.148 -5.736 1.00 88.00 199 CYS A C 1
ATOM 1610 O O . CYS A 1 199 ? -16.430 7.781 -6.681 1.00 88.00 199 CYS A O 1
ATOM 1612 N N . ASP A 1 200 ? -18.143 7.334 -5.316 1.00 84.81 200 ASP A N 1
ATOM 1613 C CA . ASP A 1 200 ? -19.018 8.402 -5.775 1.00 84.81 200 ASP A CA 1
ATOM 1614 C C . ASP A 1 200 ? -18.340 9.751 -5.520 1.00 84.81 200 ASP A C 1
ATOM 1616 O O . ASP A 1 200 ? -17.800 9.993 -4.436 1.00 84.81 200 ASP A O 1
ATOM 1620 N N . GLU A 1 201 ? -18.367 10.628 -6.525 1.00 70.88 201 GLU A N 1
ATOM 1621 C CA . GLU A 1 201 ? -17.893 11.997 -6.364 1.00 70.88 201 GLU A CA 1
ATOM 1622 C C . GLU A 1 201 ? -18.696 12.641 -5.239 1.00 70.88 201 GLU A C 1
ATOM 1624 O O . GLU A 1 201 ? -19.917 12.773 -5.326 1.00 70.88 201 GLU A O 1
ATOM 1629 N N . ASN A 1 202 ? -18.014 13.000 -4.154 1.00 59.00 202 ASN A N 1
ATOM 1630 C CA . ASN A 1 202 ? -18.651 13.722 -3.074 1.00 59.00 202 ASN A CA 1
ATOM 1631 C C . ASN A 1 202 ? -18.675 15.211 -3.456 1.00 59.00 202 ASN A C 1
ATOM 1633 O O . ASN A 1 202 ? -17.606 15.825 -3.513 1.00 59.00 202 ASN A O 1
ATOM 1637 N N . PRO A 1 203 ? -19.850 15.809 -3.726 1.00 48.50 203 PRO A N 1
ATOM 1638 C CA . PRO A 1 203 ? -19.931 17.204 -4.150 1.00 48.50 203 PRO A CA 1
ATOM 1639 C C . PRO A 1 203 ? -19.491 18.196 -3.060 1.00 48.50 203 PRO A C 1
ATOM 1641 O O . PRO A 1 203 ? -19.299 19.372 -3.365 1.00 48.50 203 PRO A O 1
ATOM 1644 N N . ALA A 1 204 ? -19.307 17.761 -1.806 1.00 49.84 204 ALA A N 1
ATOM 1645 C CA . ALA A 1 204 ? -18.855 18.619 -0.715 1.00 49.84 204 ALA A CA 1
ATOM 1646 C C . ALA A 1 204 ? -17.829 17.916 0.191 1.00 49.84 204 ALA A C 1
ATOM 1648 O O . ALA A 1 204 ? -18.069 16.839 0.728 1.00 49.84 204 ALA A O 1
ATOM 1649 N N . SER A 1 205 ? -16.678 18.557 0.404 1.00 55.44 205 SER A N 1
ATOM 1650 C CA . SER A 1 205 ? -15.699 18.128 1.412 1.00 55.44 205 SER A CA 1
ATOM 1651 C C . SER A 1 205 ? -16.119 18.585 2.818 1.00 55.44 205 SER A C 1
ATOM 1653 O O . SER A 1 205 ? -16.877 19.546 2.949 1.00 55.44 205 SER A O 1
ATOM 1655 N N . VAL A 1 206 ? -15.572 17.986 3.884 1.00 53.19 206 VAL A N 1
ATOM 1656 C CA . VAL A 1 206 ? -15.766 18.477 5.271 1.00 53.19 206 VAL A CA 1
ATOM 1657 C C . VAL A 1 206 ? -15.394 19.961 5.382 1.00 53.19 206 VAL A C 1
ATOM 1659 O O . VAL A 1 206 ? -16.123 20.750 5.978 1.00 53.19 206 VAL A O 1
ATOM 1662 N N . SER A 1 207 ? -14.308 20.378 4.722 1.00 55.59 207 SER A N 1
ATOM 1663 C CA . SER A 1 207 ? -13.915 21.787 4.635 1.00 55.59 207 SER A CA 1
ATOM 1664 C C . SER A 1 207 ? -14.988 22.652 3.966 1.00 55.59 207 SER A C 1
ATOM 1666 O O . SER A 1 207 ? -15.219 23.772 4.416 1.00 55.59 207 SER A O 1
ATOM 1668 N N . THR A 1 208 ? -15.674 22.137 2.941 1.00 62.53 208 THR A N 1
ATOM 1669 C CA . THR A 1 208 ? -16.805 22.805 2.273 1.00 62.53 208 THR A CA 1
ATOM 1670 C C . THR A 1 208 ? -17.981 22.990 3.232 1.00 62.53 208 THR A C 1
ATOM 1672 O O . THR A 1 208 ? -18.532 24.085 3.302 1.00 62.53 208 THR A O 1
ATOM 1675 N N . VAL A 1 209 ? -18.332 21.963 4.016 1.00 62.59 209 VAL A N 1
ATOM 1676 C CA . VAL A 1 209 ? -19.416 22.034 5.016 1.00 62.59 209 VAL A CA 1
ATOM 1677 C C . VAL A 1 209 ? -19.081 23.040 6.122 1.00 62.59 209 VAL A C 1
ATOM 1679 O O . VAL A 1 209 ? -19.922 23.867 6.473 1.00 62.59 209 VAL A O 1
ATOM 1682 N N . ILE A 1 210 ? -17.838 23.039 6.618 1.00 69.69 210 ILE A N 1
ATOM 1683 C CA . ILE A 1 210 ? -17.364 24.007 7.621 1.00 69.69 210 ILE A CA 1
ATOM 1684 C C . ILE A 1 210 ? -17.428 25.439 7.073 1.00 69.69 210 ILE A C 1
ATOM 1686 O O . ILE A 1 210 ? -17.946 26.324 7.752 1.00 69.69 210 ILE A O 1
ATOM 1690 N N . HIS A 1 211 ? -16.953 25.680 5.845 1.00 71.81 211 HIS A N 1
ATOM 1691 C CA . HIS A 1 211 ? -17.004 27.015 5.236 1.00 71.81 211 HIS A CA 1
ATOM 1692 C C . HIS A 1 211 ? -18.442 27.472 4.973 1.00 71.81 211 HIS A C 1
ATOM 1694 O O . HIS A 1 211 ? -18.761 28.632 5.225 1.00 71.81 211 HIS A O 1
ATOM 1700 N N . ALA A 1 212 ? -19.330 26.571 4.542 1.00 72.88 212 ALA A N 1
ATOM 1701 C CA . ALA A 1 212 ? -20.752 26.871 4.386 1.00 72.88 212 ALA A CA 1
ATOM 1702 C C . ALA A 1 212 ? -21.411 27.225 5.733 1.00 72.88 212 ALA A C 1
ATOM 1704 O O . ALA A 1 212 ? -22.149 28.208 5.826 1.00 72.88 212 ALA A O 1
ATOM 1705 N N . GLY A 1 213 ? -21.098 26.477 6.797 1.00 78.88 213 GLY A N 1
ATOM 1706 C CA . GLY A 1 213 ? -21.556 26.762 8.158 1.00 78.88 213 GLY A CA 1
ATOM 1707 C C . GLY A 1 213 ? -21.047 28.106 8.686 1.00 78.88 213 GLY A C 1
ATOM 1708 O O . GLY A 1 213 ? -21.830 28.891 9.226 1.00 78.88 213 GLY A O 1
ATOM 1709 N N . LEU A 1 214 ? -19.762 28.411 8.470 1.00 81.94 214 LEU A N 1
ATOM 1710 C CA . LEU A 1 214 ? -19.149 29.690 8.839 1.00 81.94 214 LEU A CA 1
ATOM 1711 C C . LEU A 1 214 ? -19.791 30.855 8.078 1.00 81.94 214 LEU A C 1
ATOM 1713 O O . LEU A 1 214 ? -20.125 31.873 8.685 1.00 81.94 214 LEU A O 1
ATOM 1717 N N . ALA A 1 215 ? -20.047 30.687 6.779 1.00 86.31 215 ALA A N 1
ATOM 1718 C CA . ALA A 1 215 ? -20.752 31.685 5.987 1.00 86.31 215 ALA A CA 1
ATOM 1719 C C . ALA A 1 215 ? -22.175 31.936 6.500 1.00 86.31 215 ALA A C 1
ATOM 1721 O O . ALA A 1 215 ? -22.588 33.087 6.657 1.00 86.31 215 ALA A O 1
ATOM 1722 N N . GLY A 1 216 ? -22.896 30.874 6.868 1.00 86.31 216 GLY A N 1
ATOM 1723 C CA . GLY A 1 216 ? -24.202 30.981 7.516 1.00 86.31 216 GLY A CA 1
ATOM 1724 C C . GLY A 1 216 ? -24.158 31.667 8.889 1.00 86.31 216 GLY A C 1
ATOM 1725 O O . GLY A 1 216 ? -25.078 32.411 9.235 1.00 86.31 216 GLY A O 1
ATOM 1726 N N . ALA A 1 217 ? -23.102 31.453 9.678 1.00 90.31 217 ALA A N 1
ATOM 1727 C CA . ALA A 1 217 ? -22.912 32.109 10.973 1.00 90.31 217 ALA A CA 1
ATOM 1728 C C . ALA A 1 217 ? -22.631 33.614 10.823 1.00 90.31 217 ALA A C 1
ATOM 1730 O O . ALA A 1 217 ? -23.304 34.426 11.456 1.00 90.31 217 ALA A O 1
ATOM 1731 N N . VAL A 1 218 ? -21.712 34.001 9.934 1.00 90.06 218 VAL A N 1
ATOM 1732 C CA . VAL A 1 218 ? -21.406 35.414 9.646 1.00 90.06 218 VAL A CA 1
ATOM 1733 C C . VAL A 1 218 ? -22.632 36.136 9.085 1.00 90.06 218 VAL A C 1
ATOM 1735 O O . VAL A 1 218 ? -22.951 37.237 9.533 1.00 90.06 218 VAL A O 1
ATOM 1738 N N . ARG A 1 219 ? -23.382 35.495 8.176 1.00 91.50 219 ARG A N 1
ATOM 1739 C CA . ARG A 1 219 ? -24.655 36.026 7.667 1.00 91.50 219 ARG A CA 1
ATOM 1740 C C . ARG A 1 219 ? -25.635 36.342 8.800 1.00 91.50 219 ARG A C 1
ATOM 1742 O O . ARG A 1 219 ? -26.257 37.400 8.772 1.00 91.50 219 ARG A O 1
ATOM 1749 N N . ARG A 1 220 ? -25.776 35.442 9.783 1.00 91.00 220 ARG A N 1
ATOM 1750 C CA . ARG A 1 220 ? -26.643 35.659 10.955 1.00 91.00 220 ARG A CA 1
ATOM 1751 C C . ARG A 1 220 ? -26.177 36.843 11.797 1.00 91.00 220 ARG A C 1
ATOM 1753 O O . ARG A 1 220 ? -26.983 37.715 12.074 1.00 91.00 220 ARG A O 1
ATOM 1760 N N . ILE A 1 221 ? -24.878 36.951 12.075 1.00 92.56 221 ILE A N 1
ATOM 1761 C CA . ILE A 1 221 ? -24.316 38.085 12.828 1.00 92.56 221 ILE A CA 1
ATOM 1762 C C . ILE A 1 221 ? -24.587 39.429 12.132 1.00 92.56 221 ILE A C 1
ATOM 1764 O O . ILE A 1 221 ? -24.889 40.416 12.800 1.00 92.56 221 ILE A O 1
ATOM 1768 N N . ILE A 1 222 ? -24.482 39.488 10.798 1.00 92.50 222 ILE A N 1
ATOM 1769 C CA . ILE A 1 222 ? -24.785 40.709 10.035 1.00 92.50 222 ILE A CA 1
ATOM 1770 C C . ILE A 1 222 ? -26.262 41.087 10.195 1.00 92.50 222 ILE A C 1
ATOM 1772 O O . ILE A 1 222 ? -26.559 42.251 10.457 1.00 92.50 222 ILE A O 1
ATOM 1776 N N . LEU A 1 223 ? -27.167 40.111 10.084 1.00 93.81 223 LEU A N 1
ATOM 1777 C CA . LEU A 1 223 ? -28.605 40.325 10.263 1.00 93.81 223 LEU A CA 1
ATOM 1778 C C . LEU A 1 223 ? -28.953 40.769 11.688 1.00 93.81 223 LEU A C 1
ATOM 1780 O O . LEU A 1 223 ? -29.695 41.733 11.849 1.00 93.81 223 LEU A O 1
ATOM 1784 N N . ASP A 1 224 ? -28.376 40.131 12.709 1.00 95.06 224 ASP A N 1
ATOM 1785 C CA . ASP A 1 224 ? -28.614 40.461 14.123 1.00 95.06 224 ASP A CA 1
ATOM 1786 C C . ASP A 1 224 ? -28.181 41.896 14.464 1.00 95.06 224 ASP A C 1
ATOM 1788 O O . ASP A 1 224 ? -28.728 42.530 15.363 1.00 95.06 224 ASP A O 1
ATOM 1792 N N . ARG A 1 225 ? -27.210 42.440 13.719 1.00 92.44 225 ARG A N 1
ATOM 1793 C CA . ARG A 1 225 ? -26.747 43.832 13.839 1.00 92.44 225 ARG A CA 1
ATOM 1794 C C . ARG A 1 225 ? -27.515 44.818 12.952 1.00 92.44 225 ARG A C 1
ATOM 1796 O O . ARG A 1 225 ? -27.103 45.970 12.840 1.00 92.44 225 ARG A O 1
ATOM 1803 N N . GLY A 1 226 ? -28.599 44.385 12.308 1.00 93.31 226 GLY A N 1
ATOM 1804 C CA . GLY A 1 226 ? -29.404 45.210 11.401 1.00 93.31 226 GLY A CA 1
ATOM 1805 C C . GLY A 1 226 ? -28.735 45.504 10.053 1.00 93.31 226 GLY A C 1
ATOM 1806 O O . GLY A 1 226 ? -29.179 46.388 9.324 1.00 93.31 226 GLY A O 1
ATOM 1807 N N . GLY A 1 227 ? -27.657 44.793 9.714 1.00 91.25 227 GLY A N 1
ATOM 1808 C CA . GLY A 1 227 ? -26.971 44.914 8.432 1.00 91.25 227 GLY A CA 1
ATOM 1809 C C . GLY A 1 227 ? -27.630 44.080 7.331 1.00 91.25 227 GLY A C 1
ATOM 1810 O O . GLY A 1 227 ? -28.383 43.142 7.588 1.00 91.25 227 GLY A O 1
ATOM 1811 N N . THR A 1 228 ? -27.303 44.387 6.073 1.00 90.88 228 THR A N 1
ATOM 1812 C CA . THR A 1 228 ? -27.737 43.588 4.914 1.00 90.88 228 THR A CA 1
ATOM 1813 C C . THR A 1 228 ? -26.571 42.721 4.429 1.00 90.88 228 THR A C 1
ATOM 1815 O O . THR A 1 228 ? -25.569 43.276 3.974 1.00 90.88 228 THR A O 1
ATOM 1818 N N . PRO A 1 229 ? -26.646 41.379 4.515 1.00 83.75 229 PRO A N 1
ATOM 1819 C CA . PRO A 1 229 ? -25.565 40.512 4.060 1.00 83.75 229 PRO A CA 1
ATOM 1820 C C . PRO A 1 229 ? -25.519 40.509 2.528 1.00 83.75 229 PRO A C 1
ATOM 1822 O O . PRO A 1 229 ? -26.318 39.842 1.874 1.00 83.75 229 PRO A O 1
ATOM 1825 N N . THR A 1 230 ? -24.595 41.285 1.965 1.00 87.38 230 THR A N 1
ATOM 1826 C CA . THR A 1 230 ? -24.325 41.365 0.524 1.00 87.38 230 THR A CA 1
ATOM 1827 C C . THR A 1 230 ? -22.860 41.005 0.265 1.00 87.38 230 THR A C 1
ATOM 1829 O O . THR A 1 230 ? -21.993 41.354 1.063 1.00 87.38 230 THR A O 1
ATOM 1832 N N . GLY A 1 231 ? -22.589 40.292 -0.833 1.00 78.69 231 GLY A N 1
ATOM 1833 C CA . GLY A 1 231 ? -21.245 39.823 -1.201 1.00 78.69 231 GLY A CA 1
ATOM 1834 C C . GLY A 1 231 ? -20.833 38.476 -0.588 1.00 78.69 231 GLY A C 1
ATOM 1835 O O . GLY A 1 231 ? -21.570 37.879 0.197 1.00 78.69 231 GLY A O 1
ATOM 1836 N N . ASP A 1 232 ? -19.642 38.010 -0.975 1.00 82.12 232 ASP A N 1
ATOM 1837 C CA . ASP A 1 232 ? -19.030 36.761 -0.506 1.00 82.12 232 ASP A CA 1
ATOM 1838 C C . ASP A 1 232 ? -18.045 37.006 0.645 1.00 82.12 232 ASP A C 1
ATOM 1840 O O . ASP A 1 232 ? -17.454 38.080 0.777 1.00 82.12 232 ASP A O 1
ATOM 1844 N N . ILE A 1 233 ? -17.818 35.981 1.469 1.00 80.75 233 ILE A N 1
ATOM 1845 C CA . ILE A 1 233 ? -16.789 36.015 2.513 1.00 80.75 233 ILE A CA 1
ATOM 1846 C C . ILE A 1 233 ? -15.473 35.532 1.910 1.00 80.75 233 ILE A C 1
ATOM 1848 O O . ILE A 1 233 ? -15.356 34.380 1.494 1.00 80.75 233 ILE A O 1
ATOM 1852 N N . ALA A 1 234 ? -14.463 36.397 1.906 1.00 72.75 234 ALA A N 1
ATOM 1853 C CA . ALA A 1 234 ? -13.108 36.019 1.534 1.00 72.75 234 ALA A CA 1
ATOM 1854 C C . ALA A 1 234 ? -12.378 35.408 2.741 1.00 72.75 234 ALA A C 1
ATOM 1856 O O . ALA A 1 234 ? -12.291 36.028 3.802 1.00 72.75 234 ALA A O 1
ATOM 1857 N N . ALA A 1 235 ? -11.830 34.205 2.572 1.00 68.38 235 ALA A N 1
ATOM 1858 C CA . ALA A 1 235 ? -11.018 33.531 3.580 1.00 68.38 235 ALA A CA 1
ATOM 1859 C C . ALA A 1 235 ? -9.671 33.101 2.987 1.00 68.38 235 ALA A C 1
ATOM 1861 O O . ALA A 1 235 ? -9.612 32.536 1.894 1.00 68.38 235 ALA A O 1
ATOM 1862 N N . THR A 1 236 ? -8.585 33.320 3.730 1.00 51.03 236 THR A N 1
ATOM 1863 C CA . THR A 1 236 ? -7.276 32.734 3.416 1.00 51.03 236 THR A CA 1
ATOM 1864 C C . THR A 1 236 ? -7.226 31.327 3.998 1.00 51.03 236 THR A C 1
ATOM 1866 O O . THR A 1 236 ? -7.062 31.153 5.205 1.00 51.03 236 THR A O 1
ATOM 1869 N N . TYR A 1 237 ? -7.379 30.315 3.146 1.00 46.62 237 TYR A N 1
ATOM 1870 C CA . TYR A 1 237 ? -7.316 28.918 3.563 1.00 46.62 237 TYR A CA 1
ATOM 1871 C C . TYR A 1 237 ? -5.868 28.413 3.535 1.00 46.62 237 TYR A C 1
ATOM 1873 O O . TYR A 1 237 ? -5.260 28.270 2.473 1.00 46.62 237 TYR A O 1
ATOM 1881 N N . VAL A 1 238 ? -5.299 28.156 4.714 1.00 41.56 238 VAL A N 1
ATOM 1882 C CA . VAL A 1 238 ? -3.933 27.636 4.850 1.00 41.56 238 VAL A CA 1
ATOM 1883 C C . VAL A 1 238 ? -3.975 26.113 4.767 1.00 41.56 238 VAL A C 1
ATOM 1885 O O . VAL A 1 238 ? -4.305 25.427 5.731 1.00 41.56 238 VAL A O 1
ATOM 1888 N N . LEU A 1 239 ? -3.647 25.576 3.594 1.00 35.69 239 LEU A N 1
ATOM 1889 C CA . LEU A 1 239 ? -3.436 24.143 3.406 1.00 35.69 239 LEU A CA 1
ATOM 1890 C C . LEU A 1 239 ? -2.062 23.727 3.954 1.00 35.69 239 LEU A C 1
ATOM 1892 O O . LEU A 1 239 ? -1.079 24.437 3.714 1.00 35.69 239 LEU A O 1
ATOM 1896 N N . PRO A 1 240 ? -1.928 22.555 4.602 1.00 34.25 240 PRO A N 1
ATOM 1897 C CA . PRO A 1 240 ? -0.613 21.973 4.807 1.00 34.25 240 PRO A CA 1
ATOM 1898 C C . PRO A 1 240 ? 0.001 21.647 3.440 1.00 34.25 240 PRO A C 1
ATOM 1900 O O . PRO A 1 240 ? -0.561 20.892 2.646 1.00 34.25 240 PRO A O 1
ATOM 1903 N N . LYS A 1 241 ? 1.180 22.206 3.156 1.00 33.00 241 LYS A N 1
ATOM 1904 C CA . LYS A 1 241 ? 1.968 21.819 1.985 1.00 33.00 241 LYS A CA 1
ATOM 1905 C C . LYS A 1 241 ? 2.729 20.534 2.304 1.00 33.00 241 LYS A C 1
ATOM 1907 O O . LYS A 1 241 ? 3.843 20.565 2.815 1.00 33.00 241 LYS A O 1
ATOM 1912 N N . LEU A 1 242 ? 2.117 19.404 1.987 1.00 42.91 242 LEU A N 1
ATOM 1913 C CA . LEU A 1 242 ? 2.765 18.096 1.951 1.00 42.91 242 LEU A CA 1
ATOM 1914 C C . LEU A 1 242 ? 3.044 17.818 0.471 1.00 42.91 242 LEU A C 1
ATOM 1916 O O . LEU A 1 242 ? 2.088 17.695 -0.282 1.00 42.91 242 LEU A O 1
ATOM 1920 N N . ASN A 1 243 ? 4.294 17.782 0.002 1.00 43.91 243 ASN A N 1
ATOM 1921 C CA . ASN A 1 243 ? 4.631 17.502 -1.409 1.00 43.91 243 ASN A CA 1
ATOM 1922 C C . ASN A 1 243 ? 4.252 16.052 -1.824 1.00 43.91 243 ASN A C 1
ATOM 1924 O O . ASN A 1 243 ? 5.126 15.248 -2.132 1.00 43.91 243 ASN A O 1
ATOM 1928 N N . HIS A 1 244 ? 2.966 15.699 -1.827 1.00 40.03 244 HIS A N 1
ATOM 1929 C CA . HIS A 1 244 ? 2.444 14.414 -2.277 1.00 40.03 244 HIS A CA 1
ATOM 1930 C C . HIS A 1 244 ? 1.731 14.611 -3.627 1.00 40.03 244 HIS A C 1
ATOM 1932 O O . HIS A 1 244 ? 0.731 15.328 -3.684 1.00 40.03 244 HIS A O 1
ATOM 1938 N N . PRO A 1 245 ? 2.214 14.006 -4.725 1.00 37.62 245 PRO A N 1
ATOM 1939 C CA . PRO A 1 245 ? 1.752 14.306 -6.083 1.00 37.62 245 PRO A CA 1
ATOM 1940 C C . PRO A 1 245 ? 0.359 13.754 -6.425 1.00 37.62 245 PRO A C 1
ATOM 1942 O O . PRO A 1 245 ? -0.145 14.038 -7.507 1.00 37.62 245 PRO A O 1
ATOM 1945 N N . GLY A 1 246 ? -0.267 12.965 -5.545 1.00 40.50 246 GLY A N 1
ATOM 1946 C CA . GLY A 1 246 ? -1.600 12.398 -5.798 1.00 40.50 246 GLY A CA 1
ATOM 1947 C C . GLY A 1 246 ? -1.633 11.386 -6.952 1.00 40.50 246 GLY A C 1
ATOM 1948 O O . GLY A 1 246 ? -2.690 11.150 -7.522 1.00 40.50 246 GLY A O 1
ATOM 1949 N N . THR A 1 247 ? -0.479 10.809 -7.299 1.00 38.03 247 THR A N 1
ATOM 1950 C CA . THR A 1 247 ? -0.295 9.761 -8.315 1.00 38.03 247 THR A CA 1
ATOM 1951 C C . THR A 1 247 ? 0.114 8.440 -7.642 1.00 38.03 247 THR A C 1
ATOM 1953 O O . THR A 1 247 ? 0.558 8.468 -6.494 1.00 38.03 247 THR A O 1
ATOM 1956 N N . LEU A 1 248 ? -0.007 7.283 -8.326 1.00 34.66 248 LEU A N 1
ATOM 1957 C CA . LEU A 1 248 ? 0.527 5.991 -7.832 1.00 34.66 248 LEU A CA 1
ATOM 1958 C C . LEU A 1 248 ? 2.070 6.009 -7.817 1.00 34.66 248 LEU A C 1
ATOM 1960 O O . LEU A 1 248 ? 2.747 5.463 -8.697 1.00 34.66 248 LEU A O 1
ATOM 1964 N N . SER A 1 249 ? 2.646 6.662 -6.817 1.00 39.25 249 SER A N 1
ATOM 1965 C CA . SER A 1 249 ? 4.084 6.735 -6.559 1.00 39.25 249 SER A CA 1
ATOM 1966 C C . SER A 1 249 ? 4.328 6.459 -5.083 1.00 39.25 249 SER A C 1
ATOM 1968 O O . SER A 1 249 ? 3.628 7.027 -4.252 1.00 39.25 249 SER A O 1
ATOM 1970 N N . ASN A 1 250 ? 5.315 5.620 -4.770 1.00 35.19 250 ASN A N 1
ATOM 1971 C CA . ASN A 1 250 ? 5.665 5.294 -3.392 1.00 35.19 250 ASN A CA 1
ATOM 1972 C C . ASN A 1 250 ? 6.367 6.486 -2.715 1.00 35.19 250 ASN A C 1
ATOM 1974 O O . ASN A 1 250 ? 7.499 6.809 -3.078 1.00 35.19 250 ASN A O 1
ATOM 1978 N N . ASN A 1 251 ? 5.702 7.121 -1.749 1.00 48.06 251 ASN A N 1
ATOM 1979 C CA . ASN A 1 251 ? 6.222 8.233 -0.945 1.00 48.06 251 ASN A CA 1
ATOM 1980 C C . ASN A 1 251 ? 6.372 7.860 0.542 1.00 48.06 251 ASN A C 1
ATOM 1982 O O . ASN A 1 251 ? 6.457 8.742 1.398 1.00 48.06 251 ASN A O 1
ATOM 1986 N N . ALA A 1 252 ? 6.380 6.566 0.874 1.00 49.25 252 ALA A N 1
ATOM 1987 C CA . ALA A 1 252 ? 6.581 6.110 2.244 1.00 49.25 252 ALA A CA 1
ATOM 1988 C C . ALA A 1 252 ? 8.040 6.316 2.698 1.00 49.25 252 ALA A C 1
ATOM 1990 O O . ALA A 1 252 ? 8.983 5.996 1.974 1.00 49.25 252 ALA A O 1
ATOM 1991 N N . PHE A 1 253 ? 8.223 6.801 3.929 1.00 54.75 253 PHE A N 1
ATOM 1992 C CA . PHE A 1 253 ? 9.525 6.879 4.594 1.00 54.75 253 PHE A CA 1
ATOM 1993 C C . PHE A 1 253 ? 9.505 5.980 5.828 1.00 54.75 253 PHE A C 1
ATOM 1995 O O . PHE A 1 253 ? 8.601 6.093 6.654 1.00 54.75 253 PHE A O 1
ATOM 2002 N N . CYS A 1 254 ? 10.515 5.127 5.992 1.00 58.66 254 CYS A N 1
ATOM 2003 C CA . CYS A 1 254 ? 10.741 4.442 7.264 1.00 58.66 254 CYS A CA 1
ATOM 2004 C C . CYS A 1 254 ? 11.691 5.275 8.115 1.00 58.66 254 CYS A C 1
ATOM 2006 O O . CYS A 1 254 ? 12.781 5.638 7.672 1.00 58.66 254 CYS A O 1
ATOM 2008 N N . ILE A 1 255 ? 11.287 5.546 9.351 1.00 66.31 255 ILE A N 1
ATOM 2009 C CA . ILE A 1 255 ? 12.119 6.232 10.333 1.00 66.31 255 ILE A CA 1
ATOM 2010 C C . ILE A 1 255 ? 12.212 5.331 11.554 1.00 66.31 255 ILE A C 1
ATOM 2012 O O . ILE A 1 255 ? 11.209 4.775 11.999 1.00 66.31 255 ILE A O 1
ATOM 2016 N N . SER A 1 256 ? 13.425 5.160 12.074 1.00 68.50 256 SER A N 1
ATOM 2017 C CA . SER A 1 256 ? 13.633 4.358 13.274 1.00 68.50 256 SER A CA 1
ATOM 2018 C C . SER A 1 256 ? 13.155 5.122 14.506 1.00 68.50 256 SER A C 1
ATOM 2020 O O . SER A 1 256 ? 13.555 6.267 14.735 1.00 68.50 256 SER A O 1
ATOM 2022 N N . LEU A 1 257 ? 12.301 4.474 15.293 1.00 72.38 257 LEU A N 1
ATOM 2023 C CA . LEU A 1 257 ? 11.833 4.949 16.585 1.00 72.38 257 LEU A CA 1
ATOM 2024 C C . LEU A 1 257 ? 12.319 3.975 17.658 1.00 72.38 257 LEU A C 1
ATOM 2026 O O . LEU A 1 257 ? 12.060 2.776 17.578 1.00 72.38 257 LEU A O 1
ATOM 2030 N N . THR A 1 258 ? 12.983 4.490 18.692 1.00 78.44 258 THR A N 1
ATOM 2031 C CA . THR A 1 258 ? 13.349 3.672 19.850 1.00 78.44 258 THR A CA 1
ATOM 2032 C C . THR A 1 258 ? 12.207 3.711 20.854 1.00 78.44 258 THR A C 1
ATOM 2034 O O . THR A 1 258 ? 12.072 4.675 21.614 1.00 78.44 258 THR A O 1
ATOM 2037 N N . THR A 1 259 ? 11.386 2.664 20.868 1.00 77.25 259 THR A N 1
ATOM 2038 C CA . THR A 1 259 ? 10.252 2.538 21.791 1.00 77.25 259 THR A CA 1
ATOM 2039 C C . THR A 1 259 ? 10.731 1.986 23.142 1.00 77.25 259 THR A C 1
ATOM 2041 O O . THR A 1 259 ? 11.174 0.838 23.205 1.00 77.25 259 THR A O 1
ATOM 2044 N N . PRO A 1 260 ? 10.694 2.775 24.234 1.00 77.44 260 PRO A N 1
ATOM 2045 C CA . PRO A 1 260 ? 11.098 2.305 25.555 1.00 77.44 260 PRO A CA 1
ATOM 2046 C C . PRO A 1 260 ? 10.115 1.248 26.068 1.00 77.44 260 PRO A C 1
ATOM 2048 O O . PRO A 1 260 ? 8.944 1.545 26.274 1.00 77.44 260 PRO A O 1
ATOM 2051 N N . MET A 1 261 ? 10.609 0.028 26.271 1.00 79.94 261 MET A N 1
ATOM 2052 C CA . MET A 1 261 ? 9.831 -1.094 26.811 1.00 79.94 261 MET A CA 1
ATOM 2053 C C . MET A 1 261 ? 9.980 -1.235 28.333 1.00 79.94 261 MET A C 1
ATOM 2055 O O . MET A 1 261 ? 9.084 -1.743 28.992 1.00 79.94 261 MET A O 1
ATOM 2059 N N . SER A 1 262 ? 11.115 -0.815 28.899 1.00 72.38 262 SER A N 1
ATOM 2060 C CA . SER A 1 262 ? 11.414 -0.985 30.322 1.00 72.38 262 SER A CA 1
ATOM 2061 C C . SER A 1 262 ? 10.801 0.110 31.203 1.00 72.38 262 SER A C 1
ATOM 2063 O O . SER A 1 262 ? 10.790 1.286 30.831 1.00 72.38 262 SER A O 1
ATOM 2065 N N . GLY A 1 263 ? 10.383 -0.286 32.410 1.00 72.00 263 GLY A N 1
ATOM 2066 C CA . GLY A 1 263 ? 9.789 0.583 33.429 1.00 72.00 263 GLY A CA 1
ATOM 2067 C C . GLY A 1 263 ? 8.257 0.612 33.385 1.00 72.00 263 GLY A C 1
ATOM 2068 O O . GLY A 1 263 ? 7.658 0.494 32.319 1.00 72.00 263 GLY A O 1
ATOM 2069 N N . ASP A 1 264 ? 7.640 0.805 34.552 1.00 68.12 264 ASP A N 1
ATOM 2070 C CA . ASP A 1 264 ? 6.185 0.650 34.734 1.00 68.12 264 ASP A CA 1
ATOM 2071 C C . ASP A 1 264 ? 5.375 1.932 34.446 1.00 68.12 264 ASP A C 1
ATOM 2073 O O . ASP A 1 264 ? 4.149 1.907 34.408 1.00 68.12 264 ASP A O 1
ATOM 2077 N N . ASP A 1 265 ? 6.039 3.072 34.224 1.00 81.56 265 ASP A N 1
ATOM 2078 C CA . ASP A 1 265 ? 5.384 4.376 34.048 1.00 81.56 265 ASP A CA 1
ATOM 2079 C C . ASP A 1 265 ? 5.020 4.643 32.575 1.00 81.56 265 ASP A C 1
ATOM 2081 O O . ASP A 1 265 ? 5.863 5.027 31.750 1.00 81.56 265 ASP A O 1
ATOM 2085 N N . GLY A 1 266 ? 3.737 4.451 32.253 1.00 79.50 266 GLY A N 1
ATOM 2086 C CA . GLY A 1 266 ? 3.178 4.667 30.920 1.00 79.50 266 GLY A CA 1
ATOM 2087 C C . GLY A 1 266 ? 3.258 6.120 30.438 1.00 79.50 266 GLY A C 1
ATOM 2088 O O . GLY A 1 266 ? 3.595 6.363 29.277 1.00 79.50 266 GLY A O 1
ATOM 2089 N N . ILE A 1 267 ? 3.054 7.103 31.316 1.00 81.81 267 ILE A N 1
ATOM 2090 C CA . ILE A 1 267 ? 3.079 8.531 30.955 1.00 81.81 267 ILE A CA 1
ATOM 2091 C C . ILE A 1 267 ? 4.496 8.988 30.594 1.00 81.81 267 ILE A C 1
ATOM 2093 O O . ILE A 1 267 ? 4.704 9.702 29.602 1.00 81.81 267 ILE A O 1
ATOM 2097 N N . LYS A 1 268 ? 5.512 8.523 31.330 1.00 81.81 268 LYS A N 1
ATOM 2098 C CA . LYS A 1 268 ? 6.919 8.749 30.954 1.00 81.81 268 LYS A CA 1
ATOM 2099 C C . LYS A 1 268 ? 7.249 8.113 29.605 1.00 81.81 268 LYS A C 1
ATOM 2101 O O . LYS A 1 268 ? 7.973 8.720 28.806 1.00 81.81 268 LYS A O 1
ATOM 2106 N N . ARG A 1 269 ? 6.707 6.921 29.331 1.00 84.38 269 ARG A N 1
ATOM 2107 C CA . ARG A 1 269 ? 6.864 6.215 28.050 1.00 84.38 269 ARG A CA 1
ATOM 2108 C C . ARG A 1 269 ? 6.296 7.049 26.895 1.00 84.38 269 ARG A C 1
ATOM 2110 O O . ARG A 1 269 ? 7.027 7.328 25.942 1.00 84.38 269 ARG A O 1
ATOM 2117 N N . VAL A 1 270 ? 5.059 7.535 27.029 1.00 79.81 270 VAL A N 1
ATOM 2118 C CA . VAL A 1 270 ? 4.394 8.429 26.060 1.00 79.81 270 VAL A CA 1
ATOM 2119 C C . VAL A 1 270 ? 5.199 9.709 25.845 1.00 79.81 270 VAL A C 1
ATOM 2121 O O . VAL A 1 270 ? 5.502 10.065 24.706 1.00 79.81 270 VAL A O 1
ATOM 2124 N N . THR A 1 271 ? 5.627 10.369 26.923 1.00 79.56 271 THR A N 1
ATOM 2125 C CA . THR A 1 271 ? 6.400 11.619 26.850 1.00 79.56 271 THR A CA 1
ATOM 2126 C C . THR A 1 271 ? 7.697 11.433 26.058 1.00 79.56 271 THR A C 1
ATOM 2128 O O . THR A 1 271 ? 8.022 12.235 25.179 1.00 79.56 271 THR A O 1
ATOM 2131 N N . ARG A 1 272 ? 8.431 10.342 26.312 1.00 80.00 272 ARG A N 1
ATOM 2132 C CA . ARG A 1 272 ? 9.681 10.033 25.604 1.00 80.00 272 ARG A CA 1
ATOM 2133 C C . ARG A 1 272 ? 9.454 9.692 24.130 1.00 80.00 272 ARG A C 1
ATOM 2135 O O . ARG A 1 272 ? 10.273 10.071 23.292 1.00 80.00 272 ARG A O 1
ATOM 2142 N N . ILE A 1 273 ? 8.377 8.980 23.802 1.00 78.88 273 ILE A N 1
ATOM 2143 C CA . ILE A 1 273 ? 8.005 8.686 22.410 1.00 78.88 273 ILE A CA 1
ATOM 2144 C C . ILE A 1 273 ? 7.619 9.983 21.683 1.00 78.88 273 ILE A C 1
ATOM 2146 O O . ILE A 1 273 ? 8.147 10.254 20.607 1.00 78.88 273 ILE A O 1
ATOM 2150 N N . SER A 1 274 ? 6.794 10.830 22.304 1.00 76.56 274 SER A N 1
ATOM 2151 C CA . SER A 1 274 ? 6.373 12.130 21.764 1.00 76.56 274 SER A CA 1
ATOM 2152 C C . SER A 1 274 ? 7.565 13.046 21.468 1.00 76.56 274 SER A C 1
ATOM 2154 O O . SER A 1 274 ? 7.689 13.585 20.368 1.00 76.56 274 SER A O 1
ATOM 2156 N N . GLN A 1 275 ? 8.525 13.151 22.394 1.00 79.81 275 GLN A N 1
ATOM 2157 C CA . GLN A 1 275 ? 9.754 13.919 22.170 1.00 79.81 275 GLN A CA 1
ATOM 2158 C C . GLN A 1 275 ? 10.575 13.400 20.978 1.00 79.81 275 GLN A C 1
ATOM 2160 O O . GLN A 1 275 ? 11.145 14.204 20.238 1.00 79.81 275 GLN A O 1
ATOM 2165 N N . GLN A 1 276 ? 10.647 12.079 20.778 1.00 77.50 276 GLN A N 1
ATOM 2166 C CA . GLN A 1 276 ? 11.329 11.493 19.619 1.00 77.50 276 GLN A CA 1
ATOM 2167 C C . GLN A 1 276 ? 10.592 11.815 18.315 1.00 77.50 276 GLN A C 1
ATOM 2169 O O . GLN A 1 276 ? 11.220 12.300 17.375 1.00 77.50 276 GLN A O 1
ATOM 2174 N N . LEU A 1 277 ? 9.272 11.615 18.273 1.00 71.62 277 LEU A N 1
ATOM 2175 C CA . LEU A 1 277 ? 8.447 11.915 17.100 1.00 71.62 277 LEU A CA 1
ATOM 2176 C C . LEU A 1 277 ? 8.522 13.399 16.712 1.00 71.62 277 LEU A C 1
ATOM 2178 O O . LEU A 1 277 ? 8.745 13.714 15.546 1.00 71.62 277 LEU A O 1
ATOM 2182 N N . ASN A 1 278 ? 8.449 14.315 17.682 1.00 72.62 278 ASN A N 1
ATOM 2183 C CA . ASN A 1 278 ? 8.558 15.754 17.426 1.00 72.62 278 ASN A CA 1
ATOM 2184 C C . ASN A 1 278 ? 9.900 16.138 16.787 1.00 72.62 278 ASN A C 1
ATOM 2186 O O . ASN A 1 278 ? 9.927 16.955 15.867 1.00 72.62 278 ASN A O 1
ATOM 2190 N N . ARG A 1 279 ? 11.013 15.526 17.221 1.00 72.81 279 ARG A N 1
ATOM 2191 C CA . ARG A 1 279 ? 12.345 15.729 16.611 1.00 72.81 279 ARG A CA 1
ATOM 2192 C C . ARG A 1 279 ? 12.420 15.165 15.195 1.00 72.81 279 ARG A C 1
ATOM 2194 O O . ARG A 1 279 ? 12.996 15.791 14.308 1.00 72.81 279 ARG A O 1
ATOM 2201 N N . ILE A 1 280 ? 11.831 13.990 14.982 1.00 67.31 280 ILE A N 1
ATOM 2202 C CA . ILE A 1 280 ? 11.770 13.341 13.672 1.00 67.31 280 ILE A CA 1
ATOM 2203 C C . ILE A 1 280 ? 11.027 14.236 12.672 1.00 67.31 280 ILE A C 1
ATOM 2205 O O . ILE A 1 280 ? 11.561 14.532 11.602 1.00 67.31 280 ILE A O 1
ATOM 2209 N N . PHE A 1 281 ? 9.842 14.728 13.037 1.00 64.56 281 PHE A N 1
ATOM 2210 C CA . PHE A 1 281 ? 9.024 15.549 12.144 1.00 64.56 281 PHE A CA 1
ATOM 2211 C C . PHE A 1 281 ? 9.629 16.923 11.829 1.00 64.56 281 PHE A C 1
ATOM 2213 O O . PHE A 1 281 ? 9.301 17.495 10.793 1.00 64.56 281 PHE A O 1
ATOM 2220 N N . SER A 1 282 ? 10.534 17.441 12.664 1.00 64.75 282 SER A N 1
ATOM 2221 C CA . SER A 1 282 ? 11.128 18.769 12.466 1.00 64.75 282 SER A CA 1
ATOM 2222 C C . SER A 1 282 ? 12.427 18.785 11.644 1.00 64.75 282 SER A C 1
ATOM 2224 O O . SER A 1 282 ? 12.717 19.813 11.038 1.00 64.75 282 SER A O 1
ATOM 2226 N N . PHE A 1 283 ? 13.197 17.688 11.559 1.00 55.62 283 PHE A N 1
ATOM 2227 C CA . PHE A 1 283 ? 14.520 17.702 10.892 1.00 55.62 283 PHE A CA 1
ATOM 2228 C C . PHE A 1 283 ? 14.810 16.508 9.952 1.00 55.62 283 PHE A C 1
ATOM 2230 O O . PHE A 1 283 ? 15.654 16.612 9.063 1.00 55.62 283 PHE A O 1
ATOM 2237 N N . ALA A 1 284 ? 14.117 15.371 10.091 1.00 57.41 284 ALA A N 1
ATOM 2238 C CA . ALA A 1 284 ? 14.474 14.110 9.421 1.00 57.41 284 ALA A CA 1
ATOM 2239 C C . ALA A 1 284 ? 13.933 13.826 7.988 1.00 57.41 284 ALA A C 1
ATOM 2241 O O . ALA A 1 284 ? 14.471 12.900 7.363 1.00 57.41 284 ALA A O 1
ATOM 2242 N N . PRO A 1 285 ? 12.934 14.534 7.405 1.00 61.31 285 PRO A N 1
ATOM 2243 C CA . PRO A 1 285 ? 12.358 14.128 6.111 1.00 61.31 285 PRO A CA 1
ATOM 2244 C C . PRO A 1 285 ? 13.351 14.116 4.937 1.00 61.31 285 PRO A C 1
ATOM 2246 O O . PRO A 1 285 ? 13.335 13.199 4.114 1.00 61.31 285 PRO A 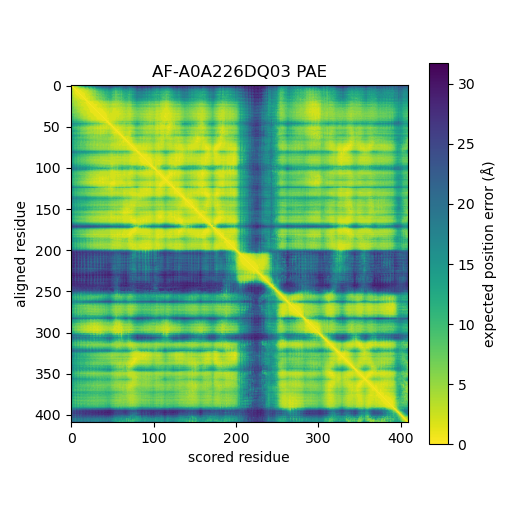O 1
ATOM 2249 N N . ILE A 1 286 ? 14.262 15.094 4.871 1.00 64.25 286 ILE A N 1
ATOM 2250 C CA . ILE A 1 286 ? 15.217 15.224 3.756 1.00 64.25 286 ILE A CA 1
ATOM 2251 C C . ILE A 1 286 ? 16.265 14.104 3.801 1.00 64.25 286 ILE A C 1
ATOM 2253 O O . ILE A 1 286 ? 16.512 13.442 2.792 1.00 64.25 286 ILE A O 1
ATOM 2257 N N . ALA A 1 287 ? 16.846 13.851 4.977 1.00 65.75 287 ALA A N 1
ATOM 2258 C CA . ALA A 1 287 ? 17.838 12.793 5.159 1.00 65.75 287 ALA A CA 1
ATOM 2259 C C . ALA A 1 287 ? 17.242 11.402 4.881 1.00 65.75 287 ALA A C 1
ATOM 2261 O O . ALA A 1 287 ? 17.870 10.581 4.212 1.00 65.75 287 ALA A O 1
ATOM 2262 N N . SER A 1 288 ? 16.002 11.168 5.323 1.00 66.44 288 SER A N 1
ATOM 2263 C CA . SER A 1 288 ? 15.282 9.913 5.073 1.00 66.44 288 SER A CA 1
ATOM 2264 C C . SER A 1 288 ? 14.998 9.716 3.582 1.00 66.44 288 SER A C 1
ATOM 2266 O O . SER A 1 288 ? 15.236 8.636 3.048 1.00 66.44 288 SER A O 1
ATOM 2268 N N . THR A 1 289 ? 14.586 10.777 2.879 1.00 68.69 289 THR A N 1
ATOM 2269 C CA . THR A 1 289 ? 14.383 10.750 1.420 1.00 68.69 289 THR A CA 1
ATOM 2270 C C . THR A 1 289 ? 15.665 10.370 0.682 1.00 68.69 289 THR A C 1
ATOM 2272 O O . THR A 1 289 ? 15.650 9.515 -0.204 1.00 68.69 289 THR A O 1
ATOM 2275 N N . LEU A 1 290 ? 16.794 10.980 1.052 1.00 73.56 290 LEU A N 1
ATOM 2276 C CA . LEU A 1 290 ? 18.083 10.679 0.436 1.00 73.56 290 LEU A CA 1
ATOM 2277 C C . LEU A 1 290 ? 18.489 9.218 0.673 1.00 73.56 290 LEU A C 1
ATOM 2279 O O . LEU A 1 290 ? 18.903 8.543 -0.268 1.00 73.56 290 LEU A O 1
ATOM 2283 N N . HIS A 1 291 ? 18.322 8.716 1.898 1.00 75.81 291 HIS A N 1
ATOM 2284 C CA . HIS A 1 291 ? 18.637 7.331 2.243 1.00 75.81 291 HIS A CA 1
ATOM 2285 C C . HIS A 1 291 ? 17.804 6.325 1.433 1.00 75.81 291 HIS A C 1
ATOM 2287 O O . HIS A 1 291 ? 18.361 5.410 0.826 1.00 75.81 291 HIS A O 1
ATOM 2293 N N . PHE A 1 292 ? 16.487 6.536 1.351 1.00 73.38 292 PHE A N 1
ATOM 2294 C CA . PHE A 1 292 ? 15.578 5.703 0.558 1.00 73.38 292 PHE A CA 1
ATOM 2295 C C . PHE A 1 292 ? 15.926 5.716 -0.933 1.00 73.38 292 PHE A C 1
ATOM 2297 O O . PHE A 1 292 ? 15.911 4.672 -1.587 1.00 73.38 292 PHE A O 1
ATOM 2304 N N . ASN A 1 293 ? 16.309 6.879 -1.464 1.00 81.50 293 ASN A N 1
ATOM 2305 C CA . ASN A 1 293 ? 16.734 6.988 -2.854 1.00 81.50 293 ASN A CA 1
ATOM 2306 C C . ASN A 1 293 ? 18.041 6.229 -3.127 1.00 81.50 293 ASN A C 1
ATOM 2308 O O . ASN A 1 293 ? 18.176 5.548 -4.141 1.00 81.50 293 ASN A O 1
ATOM 2312 N N . ILE A 1 294 ? 19.012 6.306 -2.220 1.00 84.31 294 ILE A N 1
ATOM 2313 C CA . ILE A 1 294 ? 20.251 5.532 -2.342 1.00 84.31 294 ILE A CA 1
ATOM 2314 C C . ILE A 1 294 ? 19.934 4.035 -2.334 1.00 84.31 294 ILE A C 1
ATOM 2316 O O . ILE A 1 294 ? 20.376 3.316 -3.227 1.00 84.31 294 ILE A O 1
ATOM 2320 N N . LEU A 1 295 ? 19.121 3.575 -1.381 1.00 81.19 295 LEU A N 1
ATOM 2321 C CA . LEU A 1 295 ? 18.740 2.168 -1.275 1.00 81.19 295 LEU A CA 1
ATOM 2322 C C . LEU A 1 295 ? 18.038 1.667 -2.546 1.00 81.19 295 LEU A C 1
ATOM 2324 O O . LEU A 1 295 ? 18.427 0.641 -3.099 1.00 81.19 295 LEU A O 1
ATOM 2328 N N . GLY A 1 296 ? 17.058 2.415 -3.057 1.00 81.19 296 GLY A N 1
ATOM 2329 C CA . GLY A 1 296 ? 16.363 2.062 -4.293 1.00 81.19 296 GLY A CA 1
ATOM 2330 C C . GLY A 1 296 ? 17.270 2.048 -5.531 1.00 81.19 296 GLY A C 1
ATOM 2331 O O . GLY A 1 296 ? 17.059 1.243 -6.438 1.00 81.19 296 GLY A O 1
ATOM 2332 N N . LEU A 1 297 ? 18.305 2.898 -5.585 1.00 85.44 297 LEU A N 1
ATOM 2333 C CA . LEU A 1 297 ? 19.305 2.866 -6.660 1.00 85.44 297 LEU A CA 1
ATOM 2334 C C . LEU A 1 297 ? 20.160 1.595 -6.595 1.00 85.44 297 LEU A C 1
ATOM 2336 O O . LEU A 1 297 ? 20.355 0.952 -7.626 1.00 85.44 297 LEU A O 1
ATOM 2340 N N . LEU A 1 298 ? 20.628 1.217 -5.401 1.00 85.62 298 LEU A N 1
ATOM 2341 C CA . LEU A 1 298 ? 21.429 0.005 -5.186 1.00 85.62 298 LEU A CA 1
ATOM 2342 C C . LEU A 1 298 ? 20.627 -1.261 -5.522 1.00 85.62 298 LEU A C 1
ATOM 2344 O O . LEU A 1 298 ? 21.094 -2.107 -6.285 1.00 85.62 298 LEU A O 1
ATOM 2348 N N . LEU A 1 299 ? 19.395 -1.358 -5.011 1.00 82.25 299 LEU A N 1
ATOM 2349 C CA . LEU A 1 299 ? 18.494 -2.486 -5.266 1.00 82.25 299 LEU A CA 1
ATOM 2350 C C . LEU A 1 299 ? 18.093 -2.571 -6.741 1.00 82.25 299 LEU A C 1
ATOM 2352 O O . LEU A 1 299 ? 18.106 -3.652 -7.328 1.00 82.25 299 LEU A O 1
ATOM 2356 N N . GLY A 1 300 ? 17.819 -1.429 -7.381 1.00 79.69 300 GLY A N 1
ATOM 2357 C CA . GLY A 1 300 ? 17.557 -1.369 -8.819 1.00 79.69 300 GLY A CA 1
ATOM 2358 C C . GLY A 1 300 ? 18.725 -1.906 -9.654 1.00 79.69 300 GLY A C 1
ATOM 2359 O O . GLY A 1 300 ? 18.501 -2.601 -10.645 1.00 79.69 300 GLY A O 1
ATOM 2360 N N . ALA A 1 301 ? 19.960 -1.661 -9.211 1.00 81.06 301 ALA A N 1
ATOM 2361 C CA . ALA A 1 301 ? 21.181 -2.195 -9.811 1.00 81.06 301 ALA A CA 1
ATOM 2362 C C . ALA A 1 301 ? 21.486 -3.658 -9.418 1.00 81.06 301 ALA A C 1
ATOM 2364 O O . ALA A 1 301 ? 22.556 -4.160 -9.756 1.00 81.06 301 ALA A O 1
ATOM 2365 N N . HIS A 1 302 ? 20.560 -4.351 -8.740 1.00 77.06 302 HIS A N 1
ATOM 2366 C CA . HIS A 1 302 ? 20.714 -5.728 -8.248 1.00 77.06 302 HIS A CA 1
ATOM 2367 C C . HIS A 1 302 ? 21.911 -5.930 -7.319 1.00 77.06 302 HIS A C 1
ATOM 2369 O O . HIS A 1 302 ? 22.477 -7.022 -7.245 1.00 77.06 302 HIS A O 1
ATOM 2375 N N . MET A 1 303 ? 22.302 -4.895 -6.583 1.00 65.69 303 MET A N 1
ATOM 2376 C CA . MET A 1 303 ? 23.195 -5.113 -5.460 1.00 65.69 303 MET A CA 1
ATOM 2377 C C . MET A 1 303 ? 22.384 -5.839 -4.386 1.00 65.69 303 MET A C 1
ATOM 2379 O O . MET A 1 303 ? 21.443 -5.264 -3.841 1.00 65.69 303 MET A O 1
ATOM 2383 N N . ASP A 1 304 ? 22.707 -7.113 -4.134 1.00 63.41 304 ASP A N 1
ATOM 2384 C CA . ASP A 1 304 ? 22.083 -7.898 -3.065 1.00 63.41 304 ASP A CA 1
ATOM 2385 C C . ASP A 1 304 ? 22.440 -7.263 -1.722 1.00 63.41 304 ASP A C 1
ATOM 2387 O O . ASP A 1 304 ? 23.482 -7.525 -1.118 1.00 63.41 304 ASP A O 1
ATOM 2391 N N . THR A 1 305 ? 21.572 -6.371 -1.261 1.00 53.16 305 THR A N 1
ATOM 2392 C CA . THR A 1 305 ? 21.666 -5.816 0.072 1.00 53.16 305 THR A CA 1
ATOM 2393 C C . THR A 1 305 ? 20.851 -6.708 1.001 1.00 53.16 305 THR A C 1
ATOM 2395 O O . THR A 1 305 ? 19.761 -6.333 1.436 1.00 53.16 305 THR A O 1
ATOM 2398 N N . LYS A 1 306 ? 21.430 -7.841 1.428 1.00 59.31 306 LYS A N 1
ATOM 2399 C CA . LYS A 1 306 ? 20.988 -8.588 2.634 1.00 59.31 306 LYS A CA 1
ATOM 2400 C C . LYS A 1 306 ? 20.899 -7.711 3.902 1.00 59.31 306 LYS A C 1
ATOM 2402 O O . LYS A 1 306 ? 20.461 -8.157 4.951 1.00 59.31 306 LYS A O 1
ATOM 2407 N N . VAL A 1 307 ? 21.301 -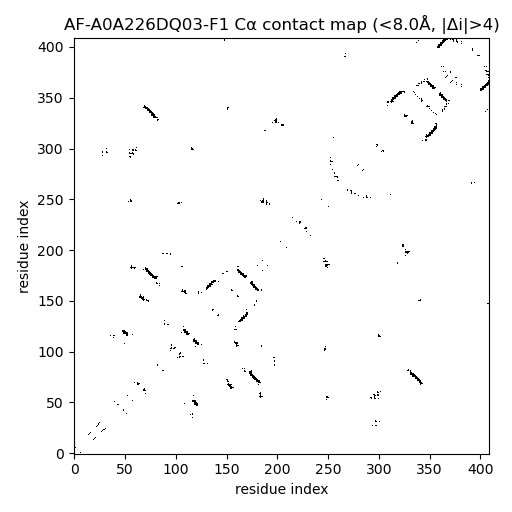6.448 3.784 1.00 51.94 307 VAL A N 1
ATOM 2408 C CA . VAL A 1 307 ? 21.337 -5.364 4.764 1.00 51.94 307 VAL A CA 1
ATOM 2409 C C . VAL A 1 307 ? 19.993 -5.097 5.459 1.00 51.94 307 VAL A C 1
ATOM 2411 O O . VAL A 1 307 ? 20.010 -4.574 6.563 1.00 51.94 307 VAL A O 1
ATOM 2414 N N . LEU A 1 308 ? 18.840 -5.456 4.881 1.00 54.38 308 LEU A N 1
ATOM 2415 C CA . LEU A 1 308 ? 17.525 -5.132 5.468 1.00 54.38 308 LEU A CA 1
ATOM 2416 C C . LEU A 1 308 ? 17.023 -6.122 6.536 1.00 54.38 308 LEU A C 1
ATOM 2418 O O . LEU A 1 308 ? 16.087 -5.794 7.268 1.00 54.38 308 LEU A O 1
ATOM 2422 N N . SER A 1 309 ? 17.608 -7.319 6.652 1.00 57.97 309 SER A N 1
ATOM 2423 C CA . SER A 1 309 ? 17.197 -8.289 7.678 1.00 57.97 309 SER A CA 1
ATOM 2424 C C . SER A 1 309 ? 17.663 -7.851 9.071 1.00 57.97 309 SER A C 1
ATOM 2426 O O . SER A 1 309 ? 18.842 -7.558 9.252 1.00 57.97 309 SER A O 1
ATOM 2428 N N . ASN A 1 310 ? 16.761 -7.879 10.059 1.00 64.25 310 ASN A N 1
ATOM 2429 C CA . ASN A 1 310 ? 17.011 -7.610 11.487 1.00 64.25 310 ASN A CA 1
ATOM 2430 C C . ASN A 1 310 ? 17.345 -6.149 11.853 1.00 64.25 310 ASN A C 1
ATOM 2432 O O . ASN A 1 310 ? 17.899 -5.897 12.921 1.00 64.25 310 ASN A O 1
ATOM 2436 N N . LEU A 1 311 ? 17.016 -5.173 10.999 1.00 65.56 311 LEU A N 1
ATOM 2437 C CA . LEU A 1 311 ? 17.228 -3.751 11.314 1.00 65.56 311 LEU A CA 1
ATOM 2438 C C . LEU A 1 311 ? 16.207 -3.178 12.312 1.00 65.56 311 LEU A C 1
ATOM 2440 O O . LEU A 1 311 ? 16.452 -2.126 12.899 1.00 65.56 311 LEU A O 1
ATOM 2444 N N . PHE A 1 312 ? 15.057 -3.829 12.481 1.00 72.56 312 PHE A N 1
ATOM 2445 C CA . PHE A 1 312 ? 13.960 -3.364 13.326 1.00 72.56 312 PHE A CA 1
ATOM 2446 C C . PHE A 1 312 ? 13.194 -4.550 13.924 1.00 72.56 312 PHE A C 1
ATOM 2448 O O . PHE A 1 312 ? 13.219 -5.649 13.384 1.00 72.56 312 PHE A O 1
ATOM 2455 N N . THR A 1 313 ? 12.528 -4.336 15.062 1.00 75.75 313 THR A N 1
ATOM 2456 C CA . THR A 1 313 ? 11.776 -5.391 15.773 1.00 75.75 313 THR A CA 1
ATOM 2457 C C . THR A 1 313 ? 10.355 -5.557 15.234 1.00 75.75 313 THR A C 1
ATOM 2459 O O . THR A 1 313 ? 9.810 -6.656 15.215 1.00 75.75 313 THR A O 1
ATOM 2462 N N . PHE A 1 314 ? 9.742 -4.458 14.806 1.00 81.94 314 PHE A N 1
ATOM 2463 C CA . PHE A 1 314 ? 8.428 -4.421 14.177 1.00 81.94 314 PHE A CA 1
ATOM 2464 C C . PHE A 1 314 ? 8.344 -3.183 13.286 1.00 81.94 314 PHE A C 1
ATOM 2466 O O . PHE A 1 314 ? 9.156 -2.262 13.403 1.00 81.94 314 PHE A O 1
ATOM 2473 N N . VAL A 1 315 ? 7.355 -3.158 12.403 1.00 81.31 315 VAL A N 1
ATOM 2474 C CA . VAL A 1 315 ? 7.033 -1.980 11.593 1.00 81.31 315 VAL A CA 1
ATOM 2475 C C . VAL A 1 315 ? 5.696 -1.437 12.060 1.00 81.31 315 VAL A C 1
ATOM 2477 O O . VAL A 1 315 ? 4.760 -2.210 12.231 1.00 81.31 315 VAL A O 1
ATOM 2480 N N . HIS A 1 316 ? 5.591 -0.121 12.238 1.00 82.38 316 HIS A N 1
ATOM 2481 C CA . HIS A 1 316 ? 4.315 0.551 12.474 1.00 82.38 316 HIS A CA 1
ATOM 2482 C C . HIS A 1 316 ? 4.036 1.551 11.361 1.00 82.38 316 HIS A C 1
ATOM 2484 O O . HIS A 1 316 ? 4.832 2.455 11.114 1.00 82.38 316 HIS A O 1
ATOM 2490 N N . SER A 1 317 ? 2.905 1.369 10.686 1.00 80.62 317 SER A N 1
ATOM 2491 C CA . SER A 1 317 ? 2.364 2.305 9.708 1.00 80.62 317 SER A CA 1
ATOM 2492 C C . SER A 1 317 ? 1.097 2.956 10.255 1.00 80.62 317 SER A C 1
ATOM 2494 O O . SER A 1 317 ? 0.297 2.303 10.923 1.00 80.62 317 SER A O 1
ATOM 2496 N N . ASN A 1 318 ? 0.900 4.239 9.962 1.00 76.00 318 ASN A N 1
ATOM 2497 C CA . ASN A 1 318 ? -0.296 4.975 10.355 1.00 76.00 318 ASN A CA 1
ATOM 2498 C C . ASN A 1 318 ? -0.940 5.625 9.129 1.00 76.00 318 ASN A C 1
ATOM 2500 O O . ASN A 1 318 ? -0.307 6.435 8.453 1.00 76.00 318 ASN A O 1
ATOM 2504 N N . MET A 1 319 ? -2.201 5.291 8.859 1.00 71.12 319 MET A N 1
ATOM 2505 C CA . MET A 1 319 ? -2.988 5.850 7.763 1.00 71.12 319 MET A CA 1
ATOM 2506 C C . MET A 1 319 ? -4.221 6.561 8.316 1.00 71.12 319 MET A C 1
ATOM 2508 O O . MET A 1 319 ? -5.085 5.953 8.940 1.00 71.12 319 MET A O 1
ATOM 2512 N N . VAL A 1 320 ? -4.333 7.860 8.060 1.00 67.88 320 VAL A N 1
ATOM 2513 C CA . VAL A 1 320 ? -5.468 8.658 8.533 1.00 67.88 320 VAL A CA 1
ATOM 2514 C C . VAL A 1 320 ? -6.317 9.066 7.340 1.00 67.88 320 VAL A C 1
ATOM 2516 O O . VAL A 1 320 ? -5.833 9.733 6.426 1.00 67.88 320 VAL A O 1
ATOM 2519 N N . PHE A 1 321 ? -7.591 8.685 7.365 1.00 67.69 321 PHE A N 1
ATOM 2520 C CA . PHE A 1 321 ? -8.594 9.199 6.450 1.00 67.69 321 PHE A CA 1
ATOM 2521 C C . PHE A 1 321 ? -9.403 10.293 7.150 1.00 67.69 321 PHE A C 1
ATOM 2523 O O . PHE A 1 321 ? -10.089 10.041 8.141 1.00 67.69 321 PHE A O 1
ATOM 2530 N N . ILE A 1 322 ? -9.322 11.511 6.619 1.00 57.50 322 ILE A N 1
ATOM 2531 C CA . ILE A 1 322 ? -10.078 12.669 7.101 1.00 57.50 322 ILE A CA 1
ATOM 2532 C C . ILE A 1 322 ? -11.085 13.035 6.017 1.00 57.50 322 ILE A C 1
ATOM 2534 O O . ILE A 1 322 ? -10.696 13.418 4.914 1.00 57.50 322 ILE A O 1
ATOM 2538 N N . GLY A 1 323 ? -12.375 12.916 6.319 1.00 64.31 323 GLY A N 1
ATOM 2539 C CA . GLY A 1 323 ? -13.431 13.242 5.371 1.00 64.31 323 GLY A CA 1
ATOM 2540 C C . GLY A 1 323 ? -14.759 12.576 5.699 1.00 64.31 323 GLY A C 1
ATOM 2541 O O . GLY A 1 323 ? -14.862 11.794 6.643 1.00 64.31 323 GLY A O 1
ATOM 2542 N N . GLU A 1 324 ? -15.758 12.884 4.877 1.00 72.00 324 GLU A N 1
ATOM 2543 C CA . GLU A 1 324 ? -17.044 12.191 4.880 1.00 72.00 324 GLU A CA 1
ATOM 2544 C C . GLU A 1 324 ? -16.869 10.710 4.508 1.00 72.00 324 GLU A C 1
ATOM 2546 O O . GLU A 1 324 ? -15.968 10.382 3.722 1.00 72.00 324 GLU A O 1
ATOM 2551 N N . PRO A 1 325 ? -17.739 9.815 5.008 1.00 83.50 325 PRO A N 1
ATOM 2552 C CA . PRO A 1 325 ? -17.732 8.416 4.612 1.00 83.50 325 PRO A CA 1
ATOM 2553 C C . PRO A 1 325 ? -17.809 8.266 3.090 1.00 83.50 325 PRO A C 1
ATOM 2555 O O . PRO A 1 325 ? -18.693 8.826 2.436 1.00 83.50 325 PRO A O 1
ATOM 2558 N N . LEU A 1 326 ? -16.886 7.489 2.526 1.00 88.12 326 LEU A N 1
ATOM 2559 C CA . LEU A 1 326 ? -16.877 7.199 1.098 1.00 88.12 326 LEU A CA 1
ATOM 2560 C C . LEU A 1 326 ? -18.105 6.362 0.733 1.00 88.12 326 LEU A C 1
ATOM 2562 O O . LEU A 1 326 ? -18.533 5.497 1.500 1.00 88.12 326 LEU A O 1
ATOM 2566 N N . LYS A 1 327 ? -18.667 6.603 -0.451 1.00 89.44 327 LYS A N 1
ATOM 2567 C CA . LYS A 1 327 ? -19.796 5.833 -0.981 1.00 89.44 327 LYS A CA 1
ATOM 2568 C C . LYS A 1 327 ? -19.441 5.237 -2.327 1.00 89.44 327 LYS A C 1
ATOM 2570 O O . LYS A 1 327 ? -18.736 5.865 -3.102 1.00 89.44 327 LYS A O 1
ATOM 2575 N N . LEU A 1 328 ? -19.934 4.046 -2.615 1.00 90.69 328 LEU A N 1
ATOM 2576 C CA . LEU A 1 328 ? -19.774 3.381 -3.898 1.00 90.69 328 LEU A CA 1
ATOM 2577 C C . LEU A 1 328 ? -21.161 2.955 -4.382 1.00 90.69 328 LEU A C 1
ATOM 2579 O O . LEU A 1 328 ? -21.756 2.047 -3.810 1.00 90.69 328 LEU A O 1
ATOM 2583 N N . PHE A 1 329 ? -21.685 3.629 -5.409 1.00 89.88 329 PHE A N 1
ATOM 2584 C CA . PHE A 1 329 ? -23.066 3.446 -5.880 1.00 89.88 329 PHE A CA 1
ATOM 2585 C C . PHE A 1 329 ? -24.100 3.621 -4.753 1.00 89.88 329 PHE A C 1
ATOM 2587 O O . PHE A 1 329 ? -25.048 2.852 -4.636 1.00 89.88 329 PHE A O 1
ATOM 2594 N N . GLY A 1 330 ? -23.894 4.621 -3.892 1.00 86.56 330 GLY A N 1
ATOM 2595 C CA . GLY A 1 330 ? -24.730 4.889 -2.721 1.00 86.56 330 GLY A CA 1
ATOM 2596 C C . GLY A 1 330 ? -24.420 4.026 -1.490 1.00 86.56 330 GLY A C 1
ATOM 2597 O O . GLY A 1 330 ? -24.753 4.440 -0.377 1.00 86.56 330 GLY A O 1
ATOM 2598 N N . SER A 1 331 ? -23.730 2.892 -1.646 1.00 89.62 331 SER A N 1
ATOM 2599 C CA . SER A 1 331 ? -23.344 2.017 -0.533 1.00 89.62 331 SER A CA 1
ATOM 2600 C C . SER A 1 331 ? -22.174 2.602 0.241 1.00 89.62 331 SER A C 1
ATOM 2602 O O . SER A 1 331 ? -21.138 2.940 -0.326 1.00 89.62 331 SER A O 1
ATOM 2604 N N . THR A 1 332 ? -22.333 2.748 1.554 1.00 90.81 332 THR A N 1
ATOM 2605 C CA . THR A 1 332 ? -21.351 3.455 2.389 1.00 90.81 332 THR A CA 1
ATOM 2606 C C . THR A 1 332 ? -20.217 2.522 2.785 1.00 90.81 332 THR A C 1
ATOM 2608 O O . THR A 1 332 ? -20.467 1.454 3.340 1.00 90.81 332 THR A O 1
ATOM 2611 N N . LEU A 1 333 ? -18.974 2.931 2.542 1.00 89.88 333 LEU A N 1
ATOM 2612 C CA . LEU A 1 333 ? -17.785 2.253 3.042 1.00 89.88 333 LEU A CA 1
ATOM 2613 C C . LEU A 1 333 ? -17.780 2.329 4.573 1.00 89.88 333 LEU A C 1
ATOM 2615 O O . LEU A 1 333 ? -17.777 3.421 5.143 1.00 89.88 333 LEU A O 1
ATOM 2619 N N . ASP A 1 334 ? -17.794 1.174 5.230 1.00 87.44 334 ASP A N 1
ATOM 2620 C CA . ASP A 1 334 ? -17.838 1.047 6.689 1.00 87.44 334 ASP A CA 1
ATOM 2621 C C . ASP A 1 334 ? -16.446 0.954 7.303 1.00 87.44 334 ASP A C 1
ATOM 2623 O O . ASP A 1 334 ? -16.135 1.653 8.267 1.00 87.44 334 ASP A O 1
ATOM 2627 N N . ARG A 1 335 ? -15.603 0.090 6.734 1.00 85.62 335 ARG A N 1
ATOM 2628 C CA . ARG A 1 335 ? -14.252 -0.170 7.229 1.00 85.62 335 ARG A CA 1
ATOM 2629 C C . ARG A 1 335 ? -13.326 -0.601 6.098 1.00 85.62 335 ARG A C 1
ATOM 2631 O O . ARG A 1 335 ? -13.763 -1.186 5.106 1.00 85.62 335 ARG A O 1
ATOM 2638 N N . MET A 1 336 ? -12.036 -0.341 6.287 1.00 85.69 336 MET A N 1
ATOM 2639 C CA . MET A 1 336 ? -10.963 -0.788 5.404 1.00 85.69 336 MET A CA 1
ATOM 2640 C C . MET A 1 336 ? -9.942 -1.585 6.204 1.00 85.69 336 MET A C 1
ATOM 2642 O O . MET A 1 336 ? -9.476 -1.133 7.248 1.00 85.69 336 MET A O 1
ATOM 2646 N N . VAL A 1 337 ? -9.577 -2.751 5.689 1.00 86.50 337 VAL A N 1
ATOM 2647 C CA . VAL A 1 337 ? -8.488 -3.581 6.209 1.00 86.50 337 VAL A CA 1
ATOM 2648 C C . VAL A 1 337 ? -7.365 -3.564 5.192 1.00 86.50 337 VAL A C 1
ATOM 2650 O O . VAL A 1 337 ? -7.632 -3.673 4.002 1.00 86.50 337 VAL A O 1
ATOM 2653 N N . ALA A 1 338 ? -6.126 -3.405 5.633 1.00 84.81 338 ALA A N 1
ATOM 2654 C CA . ALA A 1 338 ? -4.955 -3.494 4.787 1.00 84.81 338 ALA A CA 1
ATOM 2655 C C . ALA A 1 338 ? -3.919 -4.420 5.425 1.00 84.81 338 ALA A C 1
ATOM 2657 O O . ALA A 1 338 ? -3.489 -4.234 6.561 1.00 84.81 338 ALA A O 1
ATOM 2658 N N . THR A 1 339 ? -3.492 -5.406 4.653 1.00 85.44 339 THR A N 1
ATOM 2659 C CA . THR A 1 339 ? -2.502 -6.405 5.035 1.00 85.44 339 THR A CA 1
ATOM 2660 C C . THR A 1 339 ? -1.275 -6.213 4.151 1.00 85.44 339 THR A C 1
ATOM 2662 O O . THR A 1 339 ? -1.388 -6.175 2.924 1.00 85.44 339 THR A O 1
ATOM 2665 N N . ALA A 1 340 ? -0.101 -6.092 4.768 1.00 82.56 340 ALA A N 1
ATOM 2666 C CA . ALA A 1 340 ? 1.179 -5.984 4.076 1.00 82.56 340 ALA A CA 1
ATOM 2667 C C . ALA A 1 340 ? 2.020 -7.244 4.297 1.00 82.56 340 ALA A C 1
ATOM 2669 O O . ALA A 1 340 ? 1.966 -7.851 5.368 1.00 82.56 340 ALA A O 1
ATOM 2670 N N . GLY A 1 341 ? 2.780 -7.644 3.275 1.00 77.88 341 GLY A N 1
ATOM 2671 C CA . GLY A 1 341 ? 3.675 -8.788 3.378 1.00 77.88 341 GLY A CA 1
ATOM 2672 C C . GLY A 1 341 ? 4.791 -8.541 4.397 1.00 77.88 341 GLY A C 1
ATOM 2673 O O . GLY A 1 341 ? 5.261 -7.415 4.577 1.00 77.88 341 GLY A O 1
ATOM 2674 N N . LEU A 1 342 ? 5.206 -9.606 5.086 1.00 76.44 342 LEU A N 1
ATOM 2675 C CA . LEU A 1 342 ? 6.279 -9.559 6.079 1.00 76.44 342 LEU A CA 1
ATOM 2676 C C . LEU A 1 342 ? 7.614 -10.017 5.488 1.00 76.44 342 LEU A C 1
ATOM 2678 O O . LEU A 1 342 ? 7.692 -10.994 4.737 1.00 76.44 342 LEU A O 1
ATOM 2682 N N . ILE A 1 343 ? 8.701 -9.391 5.946 1.00 73.75 343 ILE A N 1
ATOM 2683 C CA . ILE A 1 343 ? 10.049 -9.958 5.814 1.00 73.75 343 ILE A CA 1
ATOM 2684 C C . ILE A 1 343 ? 10.193 -11.054 6.880 1.00 73.75 343 ILE A C 1
ATOM 2686 O O . ILE A 1 343 ? 10.720 -10.826 7.972 1.00 73.75 343 ILE A O 1
ATOM 2690 N N . ARG A 1 344 ? 9.661 -12.239 6.566 1.00 68.94 344 ARG A N 1
ATOM 2691 C CA . ARG A 1 344 ? 9.610 -13.407 7.462 1.00 68.94 344 ARG A CA 1
ATOM 2692 C C . ARG A 1 344 ? 10.980 -13.759 8.035 1.00 68.94 344 ARG A C 1
ATOM 2694 O O . ARG A 1 344 ? 11.996 -13.569 7.365 1.00 68.94 344 ARG A O 1
ATOM 2701 N N . LYS A 1 345 ? 11.001 -14.328 9.242 1.00 68.06 345 LYS A N 1
ATOM 2702 C CA . LYS A 1 345 ? 12.208 -14.678 10.025 1.00 68.06 345 LYS A CA 1
ATOM 2703 C C . LYS A 1 345 ? 13.098 -13.498 10.438 1.00 68.06 345 LYS A C 1
ATOM 2705 O O . LYS A 1 345 ? 14.093 -13.723 11.121 1.00 68.06 345 LYS A O 1
ATOM 2710 N N . SER A 1 346 ? 12.758 -12.271 10.047 1.00 69.62 346 SER A N 1
ATOM 2711 C CA . SER A 1 346 ? 13.476 -11.060 10.451 1.00 69.62 346 SER A CA 1
ATOM 2712 C C . SER A 1 346 ? 12.564 -10.080 11.171 1.00 69.62 346 SER A C 1
ATOM 2714 O O . SER A 1 346 ? 12.869 -9.686 12.288 1.00 69.62 346 SER A O 1
ATOM 2716 N N . ASN A 1 347 ? 11.431 -9.729 10.561 1.00 74.69 347 ASN A N 1
ATOM 2717 C CA . ASN A 1 347 ? 10.491 -8.748 11.096 1.00 74.69 347 ASN A CA 1
ATOM 2718 C C . ASN A 1 347 ? 9.147 -9.442 11.348 1.00 74.69 347 ASN A C 1
ATOM 2720 O O . ASN A 1 347 ? 8.348 -9.569 10.417 1.00 74.69 347 ASN A O 1
ATOM 2724 N N . PRO A 1 348 ? 8.909 -9.943 12.573 1.00 81.06 348 PRO A N 1
ATOM 2725 C CA . PRO A 1 348 ? 7.799 -10.849 12.845 1.00 81.06 348 PRO A CA 1
ATOM 2726 C C . PRO A 1 348 ? 6.449 -10.151 13.023 1.00 81.06 348 PRO A C 1
ATOM 2728 O O . PRO A 1 348 ? 5.439 -10.840 13.113 1.00 81.06 348 PRO A O 1
ATOM 2731 N N . LEU A 1 349 ? 6.421 -8.818 13.117 1.00 84.94 349 LEU A N 1
ATOM 2732 C CA . LEU A 1 349 ? 5.210 -8.052 13.392 1.00 84.94 349 LEU A CA 1
ATOM 2733 C C . LEU A 1 349 ? 5.147 -6.781 12.541 1.00 84.94 349 LEU A C 1
ATOM 2735 O O . LEU A 1 349 ? 6.065 -5.955 12.548 1.00 84.94 349 LEU A O 1
ATOM 2739 N N . PHE A 1 350 ? 4.025 -6.602 11.856 1.00 85.00 350 PHE A N 1
ATOM 2740 C CA . PHE A 1 350 ? 3.624 -5.349 11.233 1.00 85.00 350 PHE A CA 1
ATOM 2741 C C . PHE A 1 350 ? 2.341 -4.858 11.899 1.00 85.00 350 PHE A C 1
ATOM 2743 O O . PHE A 1 350 ? 1.361 -5.592 12.023 1.00 85.00 350 PHE A O 1
ATOM 2750 N N . VAL A 1 351 ? 2.374 -3.610 12.346 1.00 84.44 351 VAL A N 1
ATOM 2751 C CA . VAL A 1 351 ? 1.271 -2.903 12.982 1.00 84.44 351 VAL A CA 1
ATOM 2752 C C . VAL A 1 351 ? 0.806 -1.827 12.019 1.00 84.44 351 VAL A C 1
ATOM 2754 O O . VAL A 1 351 ? 1.599 -1.008 11.556 1.00 84.44 351 VAL A O 1
ATOM 2757 N N . LEU A 1 352 ? -0.484 -1.793 11.738 1.00 83.56 352 LEU A N 1
ATOM 2758 C CA . LEU A 1 352 ? -1.102 -0.734 10.968 1.00 83.56 352 LEU A CA 1
ATOM 2759 C C . LEU A 1 352 ? -2.232 -0.115 11.778 1.00 83.56 352 LEU A C 1
ATOM 2761 O O . LEU A 1 352 ? -3.174 -0.793 12.174 1.00 83.56 352 LEU A O 1
ATOM 2765 N N . THR A 1 353 ? -2.159 1.192 11.982 1.00 78.81 353 THR A N 1
ATOM 2766 C CA . THR A 1 353 ? -3.270 1.968 12.527 1.00 78.81 353 THR A CA 1
ATOM 2767 C C . THR A 1 353 ? -3.984 2.682 11.392 1.00 78.81 353 THR A C 1
ATOM 2769 O O . THR A 1 353 ? -3.350 3.376 10.596 1.00 78.81 353 THR A O 1
ATOM 2772 N N . THR A 1 354 ? -5.303 2.510 11.301 1.00 76.25 354 THR A N 1
ATOM 2773 C CA . THR A 1 354 ? -6.131 3.223 10.325 1.00 76.25 354 THR A CA 1
ATOM 2774 C C . THR A 1 354 ? -7.260 3.978 11.003 1.00 76.25 354 THR A C 1
ATOM 2776 O O . THR A 1 354 ? -8.112 3.358 11.645 1.00 76.25 354 THR A O 1
ATOM 2779 N N . SER A 1 355 ? -7.320 5.291 10.804 1.00 73.75 355 SER A N 1
ATOM 2780 C CA . SER A 1 355 ? -8.435 6.116 11.277 1.00 73.75 355 SER A CA 1
ATOM 2781 C C . SER A 1 355 ? -9.415 6.369 10.138 1.00 73.75 355 SER A C 1
ATOM 2783 O O . SER A 1 355 ? -9.026 6.925 9.113 1.00 73.75 355 SER A O 1
ATOM 2785 N N . TYR A 1 356 ? -10.674 5.963 10.304 1.00 78.38 356 TYR A N 1
ATOM 2786 C CA . TYR A 1 356 ? -11.733 6.159 9.313 1.00 78.38 356 TYR A CA 1
ATOM 2787 C C . TYR A 1 356 ? -13.091 6.314 10.003 1.00 78.38 356 TYR A C 1
ATOM 2789 O O . TYR A 1 356 ? -13.427 5.531 10.890 1.00 78.38 356 TYR A O 1
ATOM 2797 N N . ASN A 1 357 ? -13.874 7.316 9.584 1.00 76.19 357 ASN A N 1
ATOM 2798 C CA . ASN A 1 357 ? -15.228 7.575 10.089 1.00 76.19 357 ASN A CA 1
ATOM 2799 C C . ASN A 1 357 ? -15.317 7.612 11.633 1.00 76.19 357 ASN A C 1
ATOM 2801 O O . ASN A 1 357 ? -16.127 6.919 12.245 1.00 76.19 357 ASN A O 1
ATOM 2805 N N . GLY A 1 358 ? -14.408 8.362 12.266 1.00 71.06 358 GLY A N 1
ATOM 2806 C CA . GLY A 1 358 ? -14.345 8.509 13.726 1.00 71.06 358 GLY A CA 1
ATOM 2807 C C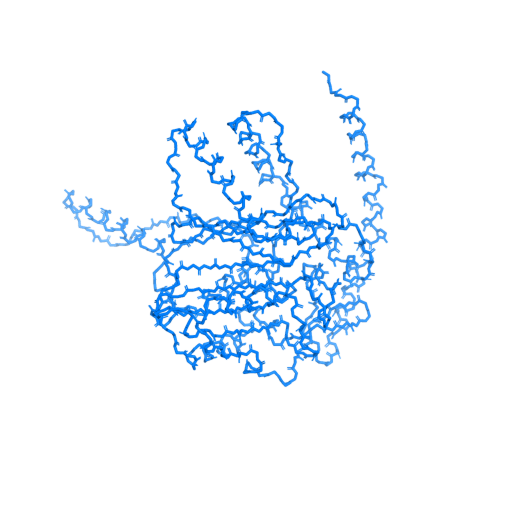 . GLY A 1 358 ? -13.846 7.279 14.494 1.00 71.06 358 GLY A C 1
ATOM 2808 O O . GLY A 1 358 ? -13.746 7.339 15.714 1.00 71.06 358 GLY A O 1
ATOM 2809 N N . LYS A 1 359 ? -13.505 6.180 13.809 1.00 75.31 359 LYS A N 1
ATOM 2810 C CA . LYS A 1 359 ? -12.995 4.952 14.430 1.00 75.31 359 LYS A CA 1
ATOM 2811 C C . LYS A 1 359 ? -11.506 4.787 14.174 1.00 75.31 359 LYS A C 1
ATOM 2813 O O . LYS A 1 359 ? -11.048 4.930 13.036 1.00 75.31 359 LYS A O 1
ATOM 2818 N N . LEU A 1 360 ? -10.771 4.423 15.219 1.00 73.69 360 LEU A N 1
ATOM 2819 C CA . LEU A 1 360 ? -9.401 3.938 15.111 1.00 73.69 360 LEU A CA 1
ATOM 2820 C C . LEU A 1 360 ? -9.438 2.414 14.967 1.00 73.69 360 LEU A C 1
ATOM 2822 O O . LEU A 1 360 ? -10.065 1.724 15.768 1.00 73.69 360 LEU A O 1
ATOM 2826 N N . ASN A 1 361 ? -8.771 1.886 13.945 1.00 79.44 361 ASN A N 1
ATOM 2827 C CA . ASN A 1 361 ? -8.620 0.447 13.763 1.00 79.44 361 ASN A CA 1
ATOM 2828 C C . ASN A 1 361 ? -7.151 0.078 13.942 1.00 79.44 361 ASN A C 1
ATOM 2830 O O . ASN A 1 361 ? -6.284 0.688 13.309 1.00 79.44 361 ASN A O 1
ATOM 2834 N N . LEU A 1 362 ? -6.893 -0.929 14.772 1.00 80.81 362 LEU A N 1
ATOM 2835 C CA . LEU A 1 362 ? -5.572 -1.518 14.958 1.00 80.81 362 LEU A CA 1
ATOM 2836 C C . LEU A 1 362 ? -5.515 -2.842 14.204 1.00 80.81 362 LEU A C 1
ATOM 2838 O O . LEU A 1 362 ? -6.312 -3.748 14.452 1.00 80.81 362 LEU A O 1
ATOM 2842 N N . GLN A 1 363 ? -4.571 -2.930 13.275 1.00 85.50 363 GLN A N 1
ATOM 2843 C CA . GLN A 1 363 ? -4.389 -4.073 12.398 1.00 85.50 363 GLN A CA 1
ATOM 2844 C C . GLN A 1 363 ? -3.020 -4.691 12.636 1.00 85.50 363 GLN A C 1
ATOM 2846 O O . GLN A 1 363 ? -2.004 -3.998 12.574 1.00 85.50 363 GLN A O 1
ATOM 2851 N N . LEU A 1 364 ? -2.994 -5.991 12.915 1.00 87.19 364 LEU A N 1
ATOM 2852 C CA . LEU A 1 364 ? -1.762 -6.728 13.185 1.00 87.19 364 LEU A CA 1
ATOM 2853 C C . LEU A 1 364 ? -1.529 -7.782 12.108 1.00 87.19 364 LEU A C 1
ATOM 2855 O O . LEU A 1 364 ? -2.444 -8.534 11.775 1.00 87.19 364 LEU A O 1
ATOM 2859 N N . VAL A 1 365 ? -0.294 -7.857 11.615 1.00 87.12 365 VAL A N 1
ATOM 2860 C CA . VAL A 1 365 ? 0.191 -8.935 10.751 1.00 87.12 365 VAL A CA 1
ATOM 2861 C C . VAL A 1 365 ? 1.380 -9.607 11.424 1.00 87.12 365 VAL A C 1
ATOM 2863 O O . VAL A 1 365 ? 2.393 -8.951 11.669 1.00 87.12 365 VAL A O 1
ATOM 2866 N N . GLY A 1 366 ? 1.244 -10.893 11.746 1.00 87.50 366 GLY A N 1
ATOM 2867 C CA . GLY A 1 366 ? 2.249 -11.668 12.481 1.00 87.50 366 GLY A CA 1
ATOM 2868 C C . GLY A 1 366 ? 2.852 -12.815 11.668 1.00 87.50 366 GLY A C 1
ATOM 2869 O O . GLY A 1 366 ? 2.131 -13.497 10.941 1.00 87.50 366 GLY A O 1
ATOM 2870 N N . ASP A 1 367 ? 4.159 -13.046 11.824 1.00 85.56 367 ASP A N 1
ATOM 2871 C CA . ASP A 1 367 ? 4.862 -14.228 11.306 1.00 85.56 367 ASP A CA 1
ATOM 2872 C C . ASP A 1 367 ? 4.527 -15.447 12.175 1.00 85.56 367 ASP A C 1
ATOM 2874 O O . ASP A 1 367 ? 4.747 -15.431 13.392 1.00 85.56 367 ASP A O 1
ATOM 2878 N N . LYS A 1 368 ? 4.051 -16.527 11.545 1.00 85.56 368 LYS A N 1
ATOM 2879 C CA . LYS A 1 368 ? 3.714 -17.790 12.225 1.00 85.56 368 LYS A CA 1
ATOM 2880 C C . LYS A 1 368 ? 4.860 -18.408 13.028 1.00 85.56 368 LYS A C 1
ATOM 2882 O O . LYS A 1 368 ? 4.607 -19.191 13.938 1.00 85.56 368 LYS A O 1
ATOM 2887 N N . ALA A 1 369 ? 6.112 -18.072 12.716 1.00 84.94 369 ALA A N 1
ATOM 2888 C CA . ALA A 1 369 ? 7.263 -18.517 13.498 1.00 84.94 369 ALA A CA 1
ATOM 2889 C C . ALA A 1 369 ? 7.299 -17.920 14.919 1.00 84.94 369 ALA A C 1
ATOM 2891 O O . ALA A 1 369 ? 7.907 -18.513 15.807 1.00 84.94 369 ALA A O 1
ATOM 2892 N N . VAL A 1 370 ? 6.671 -16.758 15.130 1.00 85.44 370 VAL A N 1
ATOM 2893 C CA . VAL A 1 370 ? 6.584 -16.071 16.431 1.00 85.44 370 VAL A CA 1
ATOM 2894 C C . VAL A 1 370 ? 5.171 -16.156 17.013 1.00 85.44 370 VAL A C 1
ATOM 2896 O O . VAL A 1 370 ? 5.021 -16.339 18.219 1.00 85.44 370 VAL A O 1
ATOM 2899 N N . PHE A 1 371 ? 4.147 -16.069 16.162 1.00 89.06 371 PHE A N 1
ATOM 2900 C CA . PHE A 1 371 ? 2.733 -16.135 16.532 1.00 89.06 371 PHE A CA 1
ATOM 2901 C C . PHE A 1 371 ? 2.101 -17.407 15.942 1.00 89.06 371 PHE A C 1
ATOM 2903 O O . PHE A 1 371 ? 1.619 -17.369 14.809 1.00 89.06 371 PHE A O 1
ATOM 2910 N N . PRO A 1 372 ? 2.125 -18.552 16.651 1.00 84.25 372 PRO A N 1
ATOM 2911 C CA . PRO A 1 372 ? 1.759 -19.851 16.074 1.00 84.25 372 PRO A CA 1
ATOM 2912 C C . PRO A 1 372 ? 0.297 -19.934 15.609 1.00 84.25 372 PRO A C 1
ATOM 2914 O O . PRO A 1 372 ? -0.017 -20.675 14.676 1.00 84.25 372 PRO A O 1
ATOM 2917 N N . ASP A 1 373 ? -0.588 -19.163 16.238 1.00 84.50 373 ASP A N 1
ATOM 2918 C CA . ASP A 1 373 ? -2.028 -19.149 15.989 1.00 84.50 373 ASP A CA 1
ATOM 2919 C C . ASP A 1 373 ? -2.619 -17.740 16.146 1.00 84.50 373 ASP A C 1
ATOM 2921 O O . ASP A 1 373 ? -1.971 -16.813 16.644 1.00 84.50 373 ASP A O 1
ATOM 2925 N N . GLN A 1 374 ? -3.838 -17.542 15.637 1.00 82.25 374 GLN A N 1
ATOM 2926 C CA . GLN A 1 374 ? -4.433 -16.206 15.540 1.00 82.25 374 GLN A CA 1
ATOM 2927 C C . GLN A 1 374 ? -4.733 -15.629 16.928 1.00 82.25 374 GLN A C 1
ATOM 2929 O O . GLN A 1 374 ? -4.599 -14.425 17.128 1.00 82.25 374 GLN A O 1
ATOM 2934 N N . GLU A 1 375 ? -5.044 -16.490 17.901 1.00 85.81 375 GLU A N 1
ATOM 2935 C CA . GLU A 1 375 ? -5.250 -16.124 19.305 1.00 85.81 375 GLU A CA 1
ATOM 2936 C C . GLU A 1 375 ? -3.991 -15.521 19.936 1.00 85.81 375 GLU A C 1
ATOM 2938 O O . GLU A 1 375 ? -4.073 -14.547 20.689 1.00 85.81 375 GLU A O 1
ATOM 2943 N N . SER A 1 376 ? -2.809 -16.042 19.600 1.00 89.00 376 SER A N 1
ATOM 2944 C CA . SER A 1 376 ? -1.533 -15.496 20.066 1.00 89.00 376 SER A CA 1
ATOM 2945 C C . SER A 1 376 ? -1.298 -14.064 19.569 1.00 89.00 376 SER A C 1
ATOM 2947 O O . SER A 1 376 ? -0.827 -13.221 20.334 1.00 89.00 376 SER A O 1
ATOM 2949 N N . LEU A 1 377 ? -1.705 -13.752 18.332 1.00 85.44 377 LEU A N 1
ATOM 2950 C CA . LEU A 1 377 ? -1.636 -12.400 17.776 1.00 85.44 377 LEU A CA 1
ATOM 2951 C C . LEU A 1 377 ? -2.745 -11.496 18.338 1.00 85.44 377 LEU A C 1
ATOM 2953 O O . LEU A 1 377 ? -2.483 -10.349 18.695 1.00 85.44 377 LEU A O 1
ATOM 2957 N N . PHE A 1 378 ? -3.968 -12.012 18.501 1.00 84.75 378 PHE A N 1
ATOM 2958 C CA . PHE A 1 378 ? -5.075 -11.289 19.142 1.00 84.75 378 PHE A CA 1
ATOM 2959 C C . PHE A 1 378 ? -4.788 -10.936 20.600 1.00 84.75 378 PHE A C 1
ATOM 2961 O O . PHE A 1 378 ? -5.263 -9.918 21.099 1.00 84.75 378 PHE A O 1
ATOM 2968 N N . ARG A 1 379 ? -3.981 -11.736 21.299 1.00 87.31 379 ARG A N 1
ATOM 2969 C CA . ARG A 1 379 ? -3.511 -11.398 22.645 1.00 87.31 379 ARG A CA 1
ATOM 2970 C C . ARG A 1 379 ? -2.710 -10.096 22.664 1.00 87.31 379 ARG A C 1
ATOM 2972 O O . ARG A 1 379 ? -2.887 -9.309 23.584 1.00 87.31 379 ARG A O 1
ATOM 2979 N N . VAL A 1 380 ? -1.882 -9.843 21.645 1.00 85.94 380 VAL A N 1
ATOM 2980 C CA . VAL A 1 380 ? -1.149 -8.571 21.516 1.00 85.94 380 VAL A CA 1
ATOM 2981 C C . VAL A 1 380 ? -2.127 -7.409 21.383 1.00 85.94 380 VAL A C 1
ATOM 2983 O O . VAL A 1 380 ? -1.958 -6.401 22.058 1.00 85.94 380 VAL A O 1
ATOM 2986 N N . ALA A 1 381 ? -3.165 -7.563 20.559 1.00 82.31 381 ALA A N 1
ATOM 2987 C CA . ALA A 1 381 ? -4.196 -6.544 20.387 1.00 82.31 381 ALA A CA 1
ATOM 2988 C C . ALA A 1 381 ? -4.919 -6.222 21.709 1.00 82.31 381 ALA A C 1
ATOM 2990 O O . ALA A 1 381 ? -5.016 -5.053 22.066 1.00 82.31 381 ALA A O 1
ATOM 2991 N N . ARG A 1 382 ? -5.321 -7.248 22.473 1.00 81.62 382 ARG A N 1
ATOM 2992 C CA . ARG A 1 382 ? -5.934 -7.077 23.804 1.00 81.62 382 ARG A CA 1
ATOM 2993 C C . ARG A 1 382 ? -5.013 -6.364 24.792 1.00 81.62 382 ARG A C 1
ATOM 2995 O O . ARG A 1 382 ? -5.442 -5.453 25.479 1.00 81.62 382 ARG A O 1
ATOM 3002 N N . TYR A 1 383 ? -3.726 -6.712 24.822 1.00 86.94 383 TYR A N 1
ATOM 3003 C CA . TYR A 1 383 ? -2.771 -6.009 25.683 1.00 86.94 383 TYR A CA 1
ATOM 3004 C C . TYR A 1 383 ? -2.562 -4.547 25.282 1.00 86.94 383 TYR A C 1
ATOM 3006 O O . TYR A 1 383 ? -2.270 -3.722 26.142 1.00 86.94 383 TYR A O 1
ATOM 3014 N N . VAL A 1 384 ? -2.704 -4.205 23.999 1.00 84.69 384 VAL A N 1
ATOM 3015 C CA . VAL A 1 384 ? -2.686 -2.801 23.569 1.00 84.69 384 VAL A CA 1
ATOM 3016 C C . VAL A 1 384 ? -3.918 -2.059 24.091 1.00 84.69 384 VAL A C 1
ATOM 3018 O O . VAL A 1 384 ? -3.764 -0.941 24.574 1.00 84.69 384 VAL A O 1
ATOM 3021 N N . GLU A 1 385 ? -5.101 -2.678 24.053 1.00 78.94 385 GLU A N 1
ATOM 3022 C CA . GLU A 1 385 ? -6.319 -2.111 24.654 1.00 78.94 385 GLU A CA 1
ATOM 3023 C C . GLU A 1 385 ? -6.162 -1.911 26.167 1.00 78.94 385 GLU A C 1
ATOM 3025 O O . GLU A 1 385 ? -6.351 -0.794 26.645 1.00 78.94 385 GLU A O 1
ATOM 3030 N N . ASP A 1 386 ? -5.708 -2.935 26.899 1.00 82.19 386 ASP A N 1
ATOM 3031 C CA . ASP A 1 386 ? -5.468 -2.852 28.348 1.00 82.19 386 ASP A CA 1
ATOM 3032 C C . ASP A 1 386 ? -4.496 -1.707 28.700 1.00 82.19 386 ASP A C 1
ATOM 3034 O O . ASP A 1 386 ? -4.663 -1.000 29.695 1.00 82.19 386 ASP A O 1
ATOM 3038 N N . GLU A 1 387 ? -3.439 -1.515 27.902 1.00 83.50 387 GLU A N 1
ATOM 3039 C CA . GLU A 1 387 ? -2.488 -0.416 28.102 1.00 83.50 387 GLU A CA 1
ATOM 3040 C C . GLU A 1 387 ? -3.098 0.951 27.775 1.00 83.50 387 GLU A C 1
ATOM 3042 O O . GLU A 1 387 ? -2.756 1.933 28.434 1.00 83.50 387 GLU A O 1
ATOM 3047 N N . PHE A 1 388 ? -4.000 1.036 26.796 1.00 81.00 388 PHE A N 1
ATOM 3048 C CA . PHE A 1 388 ? -4.738 2.265 26.519 1.00 81.00 388 PHE A CA 1
ATOM 3049 C C . PHE A 1 388 ? -5.684 2.634 27.659 1.00 81.00 388 PHE A C 1
ATOM 3051 O O . PHE A 1 388 ? -5.664 3.784 28.084 1.00 81.00 388 PHE A O 1
ATOM 3058 N N . GLU A 1 389 ? -6.427 1.679 28.219 1.00 78.69 389 GLU A N 1
ATOM 3059 C CA . GLU A 1 389 ? -7.305 1.926 29.371 1.00 78.69 389 GLU A CA 1
ATOM 3060 C C . GLU A 1 389 ? -6.520 2.400 30.602 1.00 78.69 389 GLU A C 1
ATOM 3062 O O . GLU A 1 389 ? -6.925 3.340 31.288 1.00 78.69 389 GLU A O 1
ATOM 3067 N N . LYS A 1 390 ? -5.348 1.803 30.865 1.00 80.00 390 LYS A N 1
ATOM 3068 C CA . LYS A 1 390 ? -4.459 2.259 31.946 1.00 80.00 390 LYS A CA 1
ATOM 3069 C C . LYS A 1 390 ? -3.948 3.679 31.724 1.00 80.00 390 LYS A C 1
ATOM 3071 O O . LYS A 1 390 ? -3.785 4.410 32.697 1.00 80.00 390 LYS A O 1
ATOM 3076 N N . LEU A 1 391 ? -3.637 4.047 30.480 1.00 78.12 391 LEU A N 1
ATOM 3077 C CA . LEU A 1 391 ? -3.181 5.394 30.136 1.00 78.12 391 LEU A CA 1
ATOM 3078 C C . LEU A 1 391 ? -4.316 6.414 30.252 1.00 78.12 391 LEU A C 1
ATOM 3080 O O . LEU A 1 391 ? -4.076 7.496 30.779 1.00 78.12 391 LEU A O 1
ATOM 3084 N N . ASP A 1 392 ? -5.526 6.055 29.820 1.00 72.50 392 ASP A N 1
ATOM 3085 C CA . ASP A 1 392 ? -6.721 6.895 29.934 1.00 72.50 392 ASP A CA 1
ATOM 3086 C C . ASP A 1 392 ? -7.056 7.153 31.409 1.00 72.50 392 ASP A C 1
ATOM 3088 O O . ASP A 1 392 ? -7.111 8.293 31.843 1.00 72.50 392 ASP A O 1
ATOM 3092 N N . GLY A 1 393 ? -7.069 6.115 32.253 1.00 69.44 393 GLY A N 1
ATOM 3093 C CA . GLY A 1 393 ? -7.233 6.279 33.706 1.00 69.44 393 GLY A CA 1
ATOM 3094 C C . GLY A 1 393 ? -6.128 7.099 34.400 1.00 69.44 393 GLY A C 1
ATOM 3095 O O . GLY A 1 393 ? -6.278 7.471 35.564 1.00 69.44 393 GLY A O 1
ATOM 3096 N N . GLN A 1 394 ? -5.017 7.376 33.711 1.00 64.94 394 GLN A N 1
ATOM 3097 C CA . GLN A 1 394 ? -3.909 8.221 34.170 1.00 64.94 394 GLN A CA 1
ATOM 3098 C C . GLN A 1 394 ? -3.887 9.608 33.498 1.00 64.94 394 GLN A C 1
ATOM 3100 O O . GLN A 1 394 ? -3.011 10.415 33.819 1.00 64.94 394 GLN A O 1
ATOM 3105 N N . SER A 1 395 ? -4.808 9.896 32.571 1.00 53.38 395 SER A N 1
ATOM 3106 C CA . SER A 1 395 ? -4.847 11.122 31.769 1.00 53.38 395 SER A CA 1
ATOM 3107 C C . SER A 1 395 ? -6.252 11.735 31.738 1.00 53.38 395 SER A C 1
ATOM 3109 O O . SER A 1 395 ? -7.237 11.022 31.671 1.00 53.38 395 SER A O 1
ATOM 3111 N N . ASP A 1 396 ? -6.384 13.061 31.718 1.00 49.03 396 ASP A N 1
ATOM 3112 C CA . ASP A 1 396 ? -7.702 13.723 31.636 1.00 49.03 396 ASP A CA 1
ATOM 3113 C C . ASP A 1 396 ? -8.332 13.679 30.212 1.00 49.03 396 ASP A C 1
ATOM 3115 O O . ASP A 1 396 ? -9.065 14.594 29.832 1.00 49.03 396 ASP A O 1
ATOM 3119 N N . ALA A 1 397 ? -8.003 12.689 29.368 1.00 44.62 397 ALA A N 1
ATOM 3120 C CA . ALA A 1 397 ? -8.276 12.713 27.925 1.00 44.62 397 ALA A CA 1
ATOM 3121 C C . ALA A 1 397 ? -9.066 11.492 27.417 1.00 44.62 397 ALA A C 1
ATOM 3123 O O . ALA A 1 397 ? -8.496 10.437 27.179 1.00 44.62 397 ALA A O 1
ATOM 3124 N N . GLU A 1 398 ? -10.349 11.699 27.111 1.00 40.81 398 GLU A N 1
ATOM 3125 C CA . GLU A 1 398 ? -11.286 10.680 26.612 1.00 40.81 398 GLU A CA 1
ATOM 3126 C C . GLU A 1 398 ? -10.835 10.058 25.266 1.00 40.81 398 GLU A C 1
ATOM 3128 O O . GLU A 1 398 ? -10.677 10.758 24.255 1.00 40.81 398 GLU A O 1
ATOM 3133 N N . MET A 1 399 ? -10.627 8.735 25.227 1.00 48.94 399 MET A N 1
ATOM 3134 C CA . MET A 1 399 ? -10.203 8.016 24.016 1.00 48.94 399 MET A CA 1
ATOM 3135 C C . MET A 1 399 ? -11.371 7.507 23.145 1.00 48.94 399 MET A C 1
ATOM 3137 O O . MET A 1 399 ? -12.396 7.032 23.625 1.00 48.94 399 MET A O 1
ATOM 3141 N N . ALA A 1 400 ? -11.200 7.572 21.817 1.00 44.75 400 ALA A N 1
ATOM 3142 C CA . ALA A 1 400 ? -12.211 7.173 20.829 1.00 44.75 400 ALA A CA 1
ATOM 3143 C C . ALA A 1 400 ? -12.431 5.645 20.744 1.00 44.75 400 ALA A C 1
ATOM 3145 O O . ALA A 1 400 ? -11.508 4.860 20.956 1.00 44.75 400 ALA A O 1
ATOM 3146 N N . SER A 1 401 ? -13.637 5.222 20.334 1.00 45.41 401 SER A N 1
ATOM 3147 C CA . SER A 1 401 ? -14.019 3.809 20.150 1.00 45.41 401 SER A CA 1
ATOM 3148 C C . SER A 1 401 ? -13.091 3.051 19.183 1.00 45.41 401 SER A C 1
ATOM 3150 O O . SER A 1 401 ? -12.823 3.543 18.078 1.00 45.41 401 SER A O 1
ATOM 3152 N N . GLN A 1 402 ? -12.666 1.840 19.562 1.00 48.47 402 GLN A N 1
ATOM 3153 C CA . GLN A 1 402 ? -11.658 1.045 18.848 1.00 48.47 402 GLN A CA 1
ATOM 3154 C C . GLN A 1 402 ? -12.248 -0.223 18.219 1.00 48.47 402 GLN A C 1
ATOM 3156 O O . GLN A 1 402 ? -13.149 -0.846 18.772 1.00 48.47 402 GLN A O 1
ATOM 3161 N N . ASN A 1 403 ? -11.716 -0.612 17.059 1.00 50.25 403 ASN A N 1
ATOM 3162 C CA . ASN A 1 403 ? -11.998 -1.896 16.414 1.00 50.25 403 ASN A CA 1
ATOM 3163 C C . ASN A 1 403 ? -10.680 -2.659 16.192 1.00 50.25 403 ASN A C 1
ATOM 3165 O O . ASN A 1 403 ? -9.774 -2.143 15.527 1.00 50.25 403 ASN A O 1
ATOM 3169 N N . LEU A 1 404 ? -10.586 -3.899 16.679 1.00 47.00 404 LEU A N 1
ATOM 3170 C CA . LEU A 1 404 ? -9.406 -4.754 16.515 1.00 47.00 404 LEU A CA 1
ATOM 3171 C C . LEU A 1 404 ? -9.541 -5.727 15.343 1.00 47.00 404 LEU A C 1
ATOM 3173 O O . LEU A 1 404 ? -10.565 -6.394 15.187 1.00 47.00 404 LEU A O 1
ATOM 3177 N N . ILE A 1 405 ? -8.483 -5.852 14.538 1.00 56.91 405 ILE A N 1
ATOM 3178 C CA . ILE A 1 405 ? -8.408 -6.816 13.432 1.00 56.91 405 ILE A CA 1
ATOM 3179 C C . ILE A 1 405 ? -7.007 -7.450 13.419 1.00 56.91 405 ILE A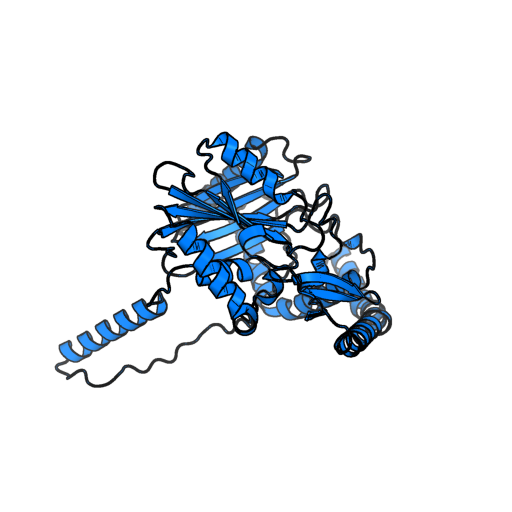 C 1
ATOM 3181 O O . ILE A 1 405 ? -6.008 -6.751 13.295 1.00 56.91 405 ILE A O 1
ATOM 3185 N N . ALA A 1 406 ? -6.902 -8.777 13.525 1.00 49.16 406 ALA A N 1
ATOM 3186 C CA . ALA A 1 406 ? -5.618 -9.488 13.481 1.00 49.16 406 ALA A CA 1
ATOM 3187 C C . ALA A 1 406 ? -5.579 -10.491 12.322 1.00 49.16 406 ALA A C 1
ATOM 3189 O O . ALA A 1 406 ? -6.520 -11.258 12.123 1.00 49.16 406 ALA A O 1
ATOM 3190 N N . THR A 1 407 ? -4.484 -10.481 11.560 1.00 58.06 407 THR A N 1
ATOM 3191 C CA . THR A 1 407 ? -4.236 -11.333 10.387 1.00 58.06 407 THR A CA 1
ATOM 3192 C C . THR A 1 407 ? -2.902 -12.065 10.553 1.00 58.06 407 THR A C 1
ATOM 3194 O O . THR A 1 407 ? -1.903 -11.460 10.922 1.00 58.06 407 THR A O 1
ATOM 3197 N N . LEU A 1 408 ? -2.849 -13.366 10.270 1.00 47.88 408 LEU A N 1
ATOM 3198 C CA . LEU A 1 408 ? -1.600 -14.142 10.292 1.00 47.88 408 LEU A CA 1
ATOM 3199 C C . LEU A 1 408 ? -1.122 -14.451 8.879 1.00 47.88 408 LEU A C 1
ATOM 3201 O O . LEU A 1 408 ? -1.938 -14.832 8.040 1.00 47.88 408 LEU A O 1
ATOM 3205 N N . VAL 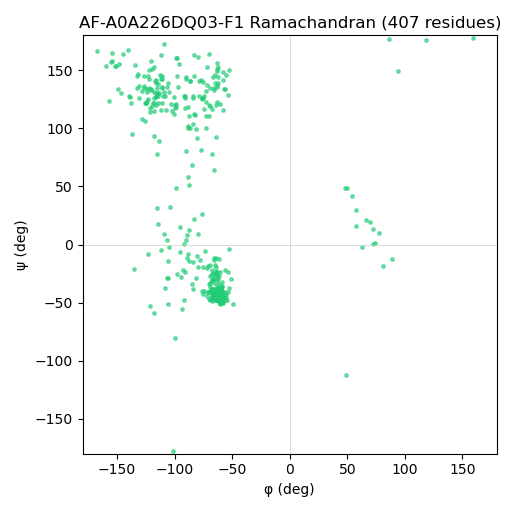A 1 409 ? 0.191 -14.352 8.642 1.00 51.19 409 VAL A N 1
ATOM 3206 C CA . VAL A 1 409 ? 0.811 -14.514 7.309 1.00 51.19 409 VAL A CA 1
ATOM 3207 C C . VAL A 1 409 ? 1.936 -15.548 7.303 1.00 51.19 409 VAL A C 1
ATOM 3209 O O . VAL A 1 409 ? 2.721 -15.623 8.273 1.00 51.19 409 VAL A O 1
#

Secondary structure (DSSP, 8-state):
---HHHHHHHHHHHHIIIIIHHHHIIIIIHHHHHHHHHHHHHHTTSTTEEEEPPTTGGGG-SS-TTS--SSEEEEEEEEEB---HHHHHHHHHHHHHTHHHHSGGGGGEEEEEETTEEEEEE-TT--GGGGEEE-----HHHHHHHHHHHTTPPPPTTS-SEEEEEEEEEETTEEEEEEEEETTT--HHHHHHHHHHHS---S--HHHHHHHHHHHHHHHHHHHTT----SPPP-----------SSS--------------SS-HHHHHHHHHHHHHHHHHH-HHHHHHHHHHHHHHHHTT---GGGTTS-S-EEEEEE--SSPPEETTEEEEEEEEEE---TTT--EEEEEEEETTEEEEEEEE-TTT--SHHHHHHHHHHHHHHHHHHHTTSS-PPPPEEEEEEE-

Nearest PDB structures (foldseek):
  6chj-assembly1_A  TM=6.068E-01  e=2.050E-11  Marinobacter nauticus VT8
  6chj-assembly1_B  TM=6.133E-01  e=3.334E-11  Marinobacter nauticus VT8
  7nxg-assembly1_A-2  TM=5.795E-01  e=1.270E-10  Acinetobacter baylyi ADP1
  4zxi-assembly1_A  TM=6.876E-01  e=1.228E-06  Acinetobacter baumannii AB307-0294
  6m7l-assembly1_B  TM=5.286E-01  e=9.692E-06  [Actinomadura] parvosata subsp. kistnae

=== Feature glossary ===
Reading guide. The protein is described through the following features:

Foldseek 3Di. A 3Di character summarizes, for each residue, the relative orientation of the Cα frame of its nearest spatial neighbor. Because it encodes fold topology rather than chemistry, 3Di alignments detect remote structural similarity that sequence alignment misses.

Contact-map, Ramachandran, and PAE plots. Plot images: a contact map (which residues are close in 3D, as an N×N binary image), a Ramachandran scatter (backbone torsion angles, revealing secondary-structure composition at a glance), and — for AlphaFold structures — a PAE heatmap (pairwise prediction confidence).

Radius of gyration, Cα contacts, bounding box. Radius of gyration (Rg) is the root-mean-square distance of Cα atoms from their centroid — a single number for overall size and compactness. A globular domain of N residues has Rg ≈ 2.2·N^0.38 Å; an extended or disordered chain has a much larger Rg. The Cα contact count is the number of residue pairs whose Cα atoms are within 8 Å and are more than four positions apart in sequence — a standard proxy for tertiary packing density. The bounding box is the smallest axis-aligned box enclosing all Cα atoms.

Secondary structure (8-state, DSSP). Eight-state secondary structure (DSSP): H is the canonical α-helix, G the tighter 3₁₀-helix, I the wider π-helix; E/B are β-structure, T and S are turns and bends, and '-' is everything else. DSSP derives these from the pattern of main-chain N–H···O=C hydrogen bonds, not from the sequence.

B-factor. B-factor (Debye–Waller factor) reflects atomic displacement in the crystal lattice. It is an experimental observable (units Å²), not a prediction; low values mean the atom is pinned down, high values mean it moves or is heterogeneous across the crystal.

pLDDT. pLDDT is the predicted lDDT-Cα score: AlphaFold's confidence that the local environment of each residue (all inter-atomic distances within 15 Å) is correctly placed. It is a per-residue number between 0 and 100, with higher meaning more reliable.

Nearest PDB structures. Nearest PDB neighbors are the top structural matches found by Foldseek when searching this structure against the entire Protein Data Bank. Each hit reports a TM-score (0 to 1; >0.5 almost always implies the same fold) and an E-value. These are *structural* homologs — they may share no detectable sequence similarity.

Solvent-accessible surface area. Accessible surface area quantifies burial. A residue with SASA near zero is packed into the hydrophobic core; one with SASA >100 Å² sits on the surface. Computed here via the Shrake–Rupley numerical algorithm with a 1.4 Å probe.

Rendered structure images. Structure images are PyMOL renders from six orthogonal camera directions. Cartoon representation draws helices as coils and strands as arrows; sticks shows the backbone as bonds; surface shows the solvent-excluded envelope. Rainbow coloring maps sequence position to hue (blue→red, N→C); chain coloring assigns a distinct color per polypeptide.

Backbone torsions (φ/ψ). φ (phi) and ψ (psi) are the two rotatable backbone dihedrals per residue: φ is the C(i-1)–N–Cα–C torsion, ψ is the N–Cα–C–N(i+1) torsion, both in degrees on (−180°, 180°]. α-helical residues cluster near (−60°, −45°); β-strand residues near (−120°, +130°). A Ramachandran plot is simply a scatter of (φ, ψ) for every residue.

Predicted aligned error. Predicted Aligned Error (PAE) is an AlphaFold confidence matrix: entry (i, j) is the expected error in the position of residue j, in ångströms, when the prediction is superimposed on the true structure at residue i. Low PAE within a block of residues means that block is internally rigid and well-predicted; high PAE between two blocks means their relative placement is uncertain even if each block individually is confident.

mmCIF coordinates. Structure coordinates are given as an mmCIF _atom_site loop: one row per atom with element, residue name, chain id, sequence number, and x/y/z position in Å. Only the four main-chain atoms per residue are included here; side chains are omitted to keep the record compact.

InterPro / GO / CATH / organism. Database cross-references. InterPro integrates a dozen domain/family signature databases into unified entries with residue-range hits. GO terms attach function/process/location labels with evidence codes. CATH codes position the fold in a four-level structural taxonomy. Organism is the NCBI-taxonomy species name.

Secondary structure (3-state, P-SEA). SS3 is a coarse helix/strand/coil call (letters a/b/c) made by the P-SEA algorithm from inter-Cα distances and dihedrals. It is less detailed than DSSP but needs only Cα positions.

Sequence. Sequence gives the chain of amino acids in standard one-letter code (A=alanine, C=cysteine, …, Y=tyrosine), read N→C. It is the only feature that is directly encoded by the gene; all structural features are derived from the folded form of this sequence.